Protein 4LM6 (pdb70)

Organism: Hemiselmis virescens (NCBI:txid77927)

Secondary structure (DSSP, 8-state):
----S-EEEEEEEEE-TTS---SSPPSS--TTSTTEEEEEEEEE----HHHHHHHHHHTT--/---SSHHHHHH-SS-EEEE-HHHHHHHHHHSSSHHHHHHHHHHHHTTHHHHHHHHHHHHHHH-GGGGSTT-TT-SHHHHHHHHHHHHHHHHHHHHHHHHT--HHIIIIIITTHHHHHHHHT--HHHHHHHHHHHHHHHHHHHHT--SS------S---HHHHHHHHHHHHHHHHHH-/----S-EEEEEEEEE-TTS---SSPPSS--TTSTTEEEEEEEEE----HHHHHHHHHHTT--/-HHHHHHHH-SS-EEEE-HHHHHHHHHHSTTHHHHHHHHHHHHTTHHHHHHHHHHHHHHH-GGGGSTT-TT-SHHHHHHHHHHHHHHHHHHHHHHHHT--HHIIIIIITTHHHHHHHHT--HHHHHHHHHHHHHHHHHHHHT--SS------S---HHHHHHHHHHHHHHHHHH-

Foldseek 3Di:
DDDPQQKDKDKDKWACVVVDDDPDDDPDDCVPPPGTDIDIDIDHDDDDVVVVVCCVVPVVPD/DFCQCVVVVVVVPPDDGDADDPRLVVLQVPAPPRVLLVQLLCLCVVCVLVLLCVLLVVLCVVPVCLCPPPHQQPDPVSVVVSSVLLSVLSVLLSVCSSNVHNVCVVVVPQVCVLVVCVVVVRDLVSVLSSLVSSLVSSLCSSQQVDDPDHDDDPDDDDVVSNVSSSVSSVVNVVSND/DDDDQQKDKDKDWWAQVVVDDDPDDDPDDCVPNPTTDIDIDIDHDDDDVVVVVCCVVPVVPD/DLVVVCLVVVPPDDRDADDVSLVVLLVVADPSVLLVQLLCLCVVCLLVLLVVLLVVLCVVPVQLCPVVHQQPDVVRVVVSSVLLSVLSVLLSVCSSNVHNCCVVPVPQPCVLVVCVVVVRDLVSVLSSLVSSLVSSLCSSQQVDDPDHDDDPDDDDVVSNVSSSVSSVVNNVSND

B-factor: mean 28.81, std 11.01, range [11.11, 76.95]

InterPro domains:
  IPR011070 Globular protein, non-globular alpha/beta subunit [SSF56568] (49-105)
  IPR037011 Phycoerythrin-like alpha chain superfamily [G3DSA:3.90.510.10] (48-109)

CATH classification: 3.90.510.10

Nearest PDB structures (foldseek):
  4lm6-assembly1_D  TM=1.006E+00  e=1.674E-23  Hemiselmis virescens
  7s96-assembly1_B  TM=1.001E+00  e=1.952E-21  Hemiselmis pacifica
  7t89-assembly1_B  TM=1.002E+00  e=2.596E-21  Hemiselmis pacifica
  7tja-assembly2_H  TM=9.625E-01  e=1.043E-18  Proteomonas sulcata
  1xg0-assembly1_D  TM=9.599E-01  e=2.342E-18  Rhodomonas sp. CS24

Solvent-accessible surface area: 23440 Å² total; per-residue (Å²): 190,36,29,125,51,26,55,1,0,51,5,55,47,75,55,62,164,81,34,39,160,41,155,68,87,117,128,31,65,70,103,49,27,90,28,39,26,5,42,0,2,1,69,126,11,76,85,83,57,64,37,0,73,21,6,38,32,14,37,99,70,236,142,14,99,45,0,29,173,17,11,116,54,15,74,27,144,34,19,69,10,3,0,56,94,3,59,59,4,23,165,116,12,71,59,9,96,78,5,22,49,3,0,40,2,1,25,39,9,7,93,59,0,9,43,63,0,0,20,12,10,0,56,105,74,60,65,12,41,39,101,156,8,19,6,104,55,45,129,74,2,5,23,29,13,64,28,6,46,24,5,0,30,3,0,1,7,0,0,0,4,32,36,12,40,26,0,62,94,42,5,11,70,11,10,92,111,51,18,77,95,127,57,53,47,72,84,8,24,63,101,6,4,39,23,1,77,67,27,1,69,15,18,13,60,51,93,20,165,112,69,58,44,84,64,119,114,73,90,32,62,67,3,9,82,45,2,13,31,19,0,68,91,0,52,83,36,24,108,215,40,29,127,54,24,55,1,0,52,5,54,48,74,56,60,165,86,52,48,145,39,139,66,87,91,129,34,68,36,119,54,42,90,15,30,31,5,41,0,2,1,68,139,10,76,100,86,56,66,37,0,74,23,5,38,28,14,37,101,73,228,144,54,12,56,152,13,13,117,57,14,74,28,141,30,11,68,8,6,2,70,99,4,66,51,29,24,173,182,13,70,57,10,96,80,6,23,50,3,0,39,2,1,27,40,10,7,90,60,0,8,43,67,0,0,20,12,8,0,57,104,71,67,63,11,36,40,101,162,9,28,6,106,50,38,123,109,2,8,27,27,13,58,28,6,44,24,8,0,28,3,0,1,10,0,0,1,28,33,72,7,56,33,1,68,89,43,6,10,78,28,10,88,105,54,19,73,104,128,61,54,52,74,81,6,28,59,100,8,5,39,22,1,76,66,27,2,68,16,19,13,62,52,92,20,144,120,73,56,43,90,57,121,112,68,91,32,61,68,2,7,82,47,2,12,30,16,1,66,92,0,50,82,36,26,104

Radius of gyration: 23.25 Å; Cα contacts (8 Å, |Δi|>4): 758; chains: 4; bounding box: 50×52×62 Å

Structure (mmCIF, N/CA/C/O backbone):
data_4LM6
#
_entry.id   4LM6
#
_cell.length_a   132.081
_cell.length_b   132.081
_cell.length_c   64.362
_cell.angle_alpha   90.00
_cell.angle_beta   90.00
_cell.angle_gamma   120.00
#
_symmetry.space_group_name_H-M   'P 63'
#
loop_
_entity.id
_entity.type
_entity.pdbx_description
1 polymer 'cryptophyte phycocyanin alpha chain'
2 polymer 'cryptophyte phycocyanin beta chain'
3 non-polymer PHYCOCYANOBILIN
4 non-polymer 15,16-DIHYDROBILIVERDIN
5 water water
#
loop_
_atom_site.group_PDB
_atom_site.id
_atom_site.type_symbol
_atom_site.label_atom_id
_atom_site.label_alt_id
_atom_site.label_comp_id
_atom_site.label_asym_id
_atom_site.label_entity_id
_atom_site.label_seq_id
_atom_site.pdbx_PDB_ins_code
_atom_site.Cartn_x
_atom_site.Cartn_y
_atom_site.Cartn_z
_atom_site.occupancy
_atom_site.B_iso_or_equiv
_atom_site.auth_seq_id
_atom_site.auth_comp_id
_atom_site.auth_asym_id
_atom_site.auth_atom_id
_atom_site.pdbx_PDB_model_num
ATOM 1 N N . LYS A 1 1 ? -50.155 -0.584 -26.701 1.00 35.60 1 LYS A N 1
ATOM 2 C CA . LYS A 1 1 ? -51.141 -0.111 -25.706 1.00 34.99 1 LYS A CA 1
ATOM 3 C C . LYS A 1 1 ? -50.403 0.763 -24.721 1.00 30.66 1 LYS A C 1
ATOM 4 O O . LYS A 1 1 ? -49.177 0.805 -24.719 1.00 29.70 1 LYS A O 1
ATOM 10 N N . MET A 1 2 ? -51.178 1.418 -23.869 1.00 27.65 2 MET A N 1
ATOM 11 C CA A MET A 1 2 ? -50.677 2.264 -22.793 0.66 25.83 2 MET A CA 1
ATOM 12 C CA B MET A 1 2 ? -50.599 2.279 -22.863 0.34 25.87 2 MET A CA 1
ATOM 13 C C . MET A 1 2 ? -49.817 1.454 -21.856 1.00 25.31 2 MET A C 1
ATOM 14 O O . MET A 1 2 ? -50.087 0.264 -21.627 1.00 25.18 2 MET A O 1
ATOM 23 N N . ALA A 1 3 ? -48.823 2.102 -21.268 1.00 24.41 3 ALA A N 1
ATOM 24 C CA . ALA A 1 3 ? -48.086 1.498 -20.193 1.00 25.63 3 ALA A CA 1
ATOM 25 C C . ALA A 1 3 ? -49.027 1.355 -18.999 1.00 25.61 3 ALA A C 1
ATOM 26 O O . ALA A 1 3 ? -50.040 2.058 -18.890 1.00 27.07 3 ALA A O 1
ATOM 28 N N . THR A 1 4 ? -48.660 0.470 -18.082 1.00 24.45 4 THR A N 1
ATOM 29 C CA . THR A 1 4 ? -49.387 0.290 -16.838 1.00 23.55 4 THR A CA 1
ATOM 30 C C . THR A 1 4 ? -48.400 0.337 -15.674 1.00 23.57 4 THR A C 1
ATOM 31 O O . THR A 1 4 ? -48.647 -0.257 -14.625 1.00 23.94 4 THR A O 1
ATOM 35 N N . ASP A 1 5 ? -47.277 1.050 -15.857 1.00 23.03 5 ASP A N 1
ATOM 36 C CA . ASP A 1 5 ? -46.258 1.168 -14.815 1.00 22.76 5 ASP A CA 1
ATOM 37 C C . ASP A 1 5 ? -46.397 2.409 -13.925 1.00 20.98 5 ASP A C 1
ATOM 38 O O . ASP A 1 5 ? -45.561 2.626 -13.060 1.00 20.89 5 ASP A O 1
ATOM 43 N N . SER A 1 6 ? -47.455 3.180 -14.140 1.00 22.45 6 SER A N 1
ATOM 44 C CA . SER A 1 6 ? -47.691 4.413 -13.399 1.00 22.53 6 SER A CA 1
ATOM 45 C C . SER A 1 6 ? -46.537 5.402 -13.522 1.00 21.57 6 SER A C 1
ATOM 46 O O . SER A 1 6 ? -46.426 6.309 -12.696 1.00 21.12 6 SER A O 1
ATOM 49 N N . LYS A 1 7 ? -45.710 5.280 -14.561 1.00 20.77 7 LYS A N 1
ATOM 50 C CA . LYS A 1 7 ? -44.629 6.247 -14.780 1.00 19.94 7 LYS A CA 1
ATOM 51 C C . LYS A 1 7 ? -45.021 7.360 -15.749 1.00 20.04 7 LYS A C 1
ATOM 52 O O . LYS A 1 7 ? -45.773 7.142 -16.711 1.00 21.77 7 LYS A O 1
ATOM 58 N N . ALA A 1 8 ? -44.484 8.560 -15.497 1.00 19.45 8 ALA A N 1
ATOM 59 C CA . ALA A 1 8 ? -44.735 9.699 -16.363 1.00 18.31 8 ALA A CA 1
ATOM 60 C C . ALA A 1 8 ? -43.443 10.514 -16.457 1.00 19.70 8 ALA A C 1
ATOM 61 O O . ALA A 1 8 ? -42.590 10.431 -15.556 1.00 19.19 8 ALA A O 1
ATOM 63 N N . PRO A 1 9 ? -43.293 11.295 -17.543 1.00 19.30 9 PRO A N 1
ATOM 64 C CA . PRO A 1 9 ? -42.114 12.150 -17.674 1.00 19.81 9 PRO A CA 1
ATOM 65 C C . PRO A 1 9 ? -42.111 13.198 -16.573 1.00 18.36 9 PRO A C 1
ATOM 66 O O . PRO A 1 9 ? -43.083 13.933 -16.427 1.00 20.41 9 PRO A O 1
ATOM 70 N N . LEU A 1 10 ? -41.055 13.227 -15.784 1.00 18.21 10 LEU A N 1
ATOM 71 C CA . LEU A 1 10 ? -40.852 14.286 -14.814 1.00 18.36 10 LEU A CA 1
ATOM 72 C C . LEU A 1 10 ? -39.929 15.328 -15.427 1.00 17.56 10 LEU A C 1
ATOM 73 O O . LEU A 1 10 ? -38.791 15.019 -15.729 1.00 17.86 10 LEU A O 1
ATOM 78 N N . ILE A 1 11 ? -40.443 16.534 -15.642 1.00 17.71 11 ILE A N 1
ATOM 79 C CA . ILE A 1 11 ? -39.644 17.615 -16.230 1.00 18.04 11 ILE A CA 1
ATOM 80 C C . ILE A 1 11 ? -39.159 18.500 -15.102 1.00 17.73 11 ILE A C 1
ATOM 81 O O . ILE A 1 11 ? -39.954 18.932 -14.258 1.00 17.98 11 ILE A O 1
ATOM 86 N N . GLU A 1 12 ? -37.863 18.763 -15.083 1.00 17.81 12 GLU A N 1
ATOM 87 C CA . GLU A 1 12 ? -37.288 19.714 -14.154 1.00 19.03 12 GLU A CA 1
ATOM 88 C C . GLU A 1 12 ? -36.561 20.791 -14.960 1.00 19.53 12 GLU A C 1
ATOM 89 O O . GLU A 1 12 ? -35.715 20.475 -15.813 1.00 20.37 12 GLU A O 1
ATOM 95 N N . LEU A 1 13 ? -36.877 22.045 -14.663 1.00 18.38 13 LEU A N 1
ATOM 96 C CA . LEU A 1 13 ? -36.254 23.164 -15.362 1.00 19.63 13 LEU A CA 1
ATOM 97 C C . LEU A 1 13 ? -35.324 23.877 -14.406 1.00 20.22 13 LEU A C 1
ATOM 98 O O . LEU A 1 13 ? -35.642 24.051 -13.228 1.00 19.18 13 LEU A O 1
ATOM 103 N N . PHE A 1 14 ? -34.155 24.262 -14.922 1.00 19.65 14 PHE A N 1
ATOM 104 C CA . PHE A 1 14 ? -33.166 24.958 -14.127 1.00 19.80 14 PHE A CA 1
ATOM 105 C C . PHE A 1 14 ? -32.820 26.260 -14.810 1.00 20.62 14 PHE A C 1
ATOM 106 O O . PHE A 1 14 ? -32.419 26.276 -15.973 1.00 21.49 14 PHE A O 1
ATOM 114 N N . ASP A 1 15 ? -33.031 27.342 -14.071 1.00 20.49 15 ASP A N 1
ATOM 115 C CA . ASP A 1 15 ? -32.622 28.683 -14.482 1.00 21.92 15 ASP A CA 1
ATOM 116 C C . ASP A 1 15 ? -31.808 29.265 -13.344 1.00 21.31 15 ASP A C 1
ATOM 117 O O . ASP A 1 15 ? -32.349 29.781 -12.350 1.00 20.93 15 ASP A O 1
ATOM 122 N N . GLU A 1 16 ? -30.500 29.147 -13.511 1.00 21.95 16 GLU A N 1
ATOM 123 C CA . GLU A 1 16 ? -29.524 29.543 -12.505 1.00 23.07 16 GLU A CA 1
ATOM 124 C C . GLU A 1 16 ? -28.690 30.700 -13.016 1.00 25.49 16 GLU A C 1
ATOM 125 O O . GLU A 1 16 ? -27.492 30.814 -12.731 1.00 26.95 16 GLU A O 1
ATOM 131 N N . ARG A 1 17 ? -29.348 31.566 -13.777 1.00 25.17 17 ARG A N 1
ATOM 132 C CA . ARG A 1 17 ? -28.671 32.715 -14.372 1.00 27.20 17 ARG A CA 1
ATOM 133 C C . ARG A 1 17 ? -28.280 33.737 -13.307 1.00 28.02 17 ARG A C 1
ATOM 134 O O . ARG A 1 17 ? -27.476 34.633 -13.570 1.00 29.12 17 ARG A O 1
ATOM 142 N N . ASP A 1 18 ? -28.833 33.618 -12.101 1.00 28.56 18 ASP A N 1
ATOM 143 C CA . ASP A 1 18 ? -28.375 34.478 -11.011 1.00 29.57 18 ASP A CA 1
ATOM 144 C C . ASP A 1 18 ? -27.049 33.989 -10.434 1.00 31.41 18 ASP A C 1
ATOM 145 O O . ASP A 1 18 ? -26.497 34.596 -9.513 1.00 32.80 18 ASP A O 1
ATOM 150 N N . GLY A 1 19 ? -26.537 32.892 -10.971 1.00 32.08 19 GLY A N 1
ATOM 151 C CA . GLY A 1 19 ? -25.222 32.414 -10.571 1.00 32.38 19 GLY A CA 1
ATOM 152 C C . GLY A 1 19 ? -25.190 31.445 -9.402 1.00 31.51 19 GLY A C 1
ATOM 153 O O . GLY A 1 19 ? -24.121 30.948 -9.048 1.00 32.37 19 GLY A O 1
ATOM 154 N N . CYS A 1 20 ? -26.339 31.143 -8.797 1.00 29.41 20 CYS A N 1
ATOM 155 C CA . CYS A 1 20 ? -26.353 30.244 -7.626 1.00 27.63 20 CYS A CA 1
ATOM 156 C C . CYS A 1 20 ? -26.457 28.784 -8.084 1.00 26.94 20 CYS A C 1
ATOM 157 O O . CYS A 1 20 ? -27.489 28.378 -8.617 1.00 28.02 20 CYS A O 1
ATOM 160 N N . LYS A 1 21 ? -25.387 28.011 -7.887 1.00 32.76 21 LYS A N 1
ATOM 161 C CA . LYS A 1 21 ? -25.321 26.648 -8.416 1.00 31.36 21 LYS A CA 1
ATOM 162 C C . LYS A 1 21 ? -25.623 25.587 -7.358 1.00 29.60 21 LYS A C 1
ATOM 163 O O . LYS A 1 21 ? -25.465 25.808 -6.163 1.00 29.50 21 LYS A O 1
ATOM 169 N N . GLY A 1 22 ? -26.078 24.432 -7.818 1.00 28.51 22 GLY A N 1
ATOM 170 C CA . GLY A 1 22 ? -26.337 23.332 -6.927 1.00 27.40 22 GLY A CA 1
ATOM 171 C C . GLY A 1 22 ? -25.035 22.623 -6.638 1.00 27.69 22 GLY A C 1
ATOM 172 O O . GLY A 1 22 ? -24.005 22.941 -7.212 1.00 28.72 22 GLY A O 1
ATOM 173 N N . PRO A 1 23 ? -25.086 21.647 -5.736 1.00 29.62 23 PRO A N 1
ATOM 174 C CA . PRO A 1 23 ? -23.910 20.896 -5.284 1.00 30.77 23 PRO A CA 1
ATOM 175 C C . PRO A 1 23 ? -23.276 20.017 -6.360 1.00 30.64 23 PRO A C 1
ATOM 176 O O . PRO A 1 23 ? -22.089 19.725 -6.234 1.00 32.06 23 PRO A O 1
ATOM 180 N N . ALA A 1 24 ? -24.040 19.595 -7.368 1.00 28.17 24 ALA A N 1
ATOM 181 C CA . ALA A 1 24 ? -23.532 18.706 -8.415 1.00 28.27 24 ALA A CA 1
ATOM 182 C C . ALA A 1 24 ? -22.948 19.461 -9.605 1.00 29.05 24 ALA A C 1
ATOM 183 O O . ALA A 1 24 ? -23.461 20.507 -10.007 1.00 29.14 24 ALA A O 1
ATOM 185 N N . ALA A 1 25 ? -21.878 18.923 -10.178 1.00 30.22 25 ALA A N 1
ATOM 186 C CA . ALA A 1 25 ? -21.284 19.524 -11.361 1.00 31.40 25 ALA A CA 1
ATOM 187 C C . ALA A 1 25 ? -22.259 19.521 -12.528 1.00 30.77 25 ALA A C 1
ATOM 188 O O . ALA A 1 25 ? -23.255 18.781 -12.518 1.00 29.62 25 ALA A O 1
ATOM 190 N N . ASN A 1 26 ? -21.999 20.367 -13.520 1.00 31.89 26 ASN A N 1
ATOM 191 C CA . ASN A 1 26 ? -22.822 20.373 -14.721 1.00 31.72 26 ASN A CA 1
ATOM 192 C C . ASN A 1 26 ? -22.906 18.976 -15.323 1.00 31.43 26 ASN A C 1
ATOM 193 O O . ASN A 1 26 ? -21.919 18.213 -15.333 1.00 32.24 26 ASN A O 1
ATOM 198 N N . LYS A 1 27 ? -24.094 18.637 -15.801 1.00 30.52 27 LYS A N 1
ATOM 199 C CA . LYS A 1 27 ? -24.327 17.340 -16.431 1.00 31.88 27 LYS A CA 1
ATOM 200 C C . LYS A 1 27 ? -24.578 17.500 -17.932 1.00 34.69 27 LYS A C 1
ATOM 201 O O . LYS A 1 27 ? -24.867 16.521 -18.630 1.00 37.29 27 LYS A O 1
ATOM 207 N N . ALA A 1 28 ? -24.469 18.738 -18.416 1.00 33.80 28 ALA A N 1
ATOM 208 C CA . ALA A 1 28 ? -24.493 19.035 -19.849 1.00 34.41 28 ALA A CA 1
ATOM 209 C C . ALA A 1 28 ? -23.586 20.228 -20.148 1.00 35.25 28 ALA A C 1
ATOM 210 O O . ALA A 1 28 ? -23.138 20.918 -19.236 1.00 35.30 28 ALA A O 1
ATOM 212 N N . SER A 1 29 ? -23.321 20.468 -21.429 1.00 37.00 29 SER A N 1
ATOM 213 C CA . SER A 1 29 ? -22.599 21.659 -21.853 1.00 39.33 29 SER A CA 1
ATOM 214 C C . SER A 1 29 ? -23.539 22.846 -21.735 1.00 39.66 29 SER A C 1
ATOM 215 O O . SER A 1 29 ? -24.734 22.711 -21.999 1.00 38.59 29 SER A O 1
ATOM 218 N N . ASP A 1 30 ? -23.004 23.998 -21.330 1.00 45.02 30 ASP A N 1
ATOM 219 C CA . ASP A 1 30 ? -23.807 25.221 -21.172 1.00 49.06 30 ASP A CA 1
ATOM 220 C C . ASP A 1 30 ? -23.533 26.249 -22.290 1.00 51.71 30 ASP A C 1
ATOM 221 O O . ASP A 1 30 ? -24.221 27.284 -22.382 1.00 51.97 30 ASP A O 1
ATOM 226 N N . VAL A 1 31 ? -22.513 25.959 -23.106 1.00 43.95 31 VAL A N 1
ATOM 227 C CA . VAL A 1 31 ? -22.164 26.761 -24.276 1.00 45.29 31 VAL A CA 1
ATOM 228 C C . VAL A 1 31 ? -23.354 27.398 -25.002 1.00 44.85 31 VAL A C 1
ATOM 229 O O . VAL A 1 31 ? -24.101 26.705 -25.703 1.00 44.04 31 VAL A O 1
ATOM 233 N N . GLY A 1 32 ? -23.532 28.707 -24.813 1.00 47.34 32 GLY A N 1
ATOM 234 C CA . GLY A 1 32 ? -24.517 29.483 -25.557 1.00 50.58 32 GLY A CA 1
ATOM 235 C C . GLY A 1 32 ? -25.817 29.755 -24.809 1.00 50.15 32 GLY A C 1
ATOM 236 O O . GLY A 1 32 ? -26.575 30.666 -25.167 1.00 56.21 32 GLY A O 1
ATOM 237 N N . GLU A 1 33 ? -26.060 28.976 -23.764 1.00 40.02 33 GLU A N 1
ATOM 238 C CA . GLU A 1 33 ? -27.304 29.070 -22.987 1.00 34.98 33 GLU A CA 1
ATOM 239 C C . GLU A 1 33 ? -26.928 29.086 -21.516 1.00 33.94 33 GLU A C 1
ATOM 240 O O . GLU A 1 33 ? -27.330 28.205 -20.747 1.00 32.01 33 GLU A O 1
ATOM 246 N N . PRO A 1 34 ? -26.143 30.097 -21.107 1.00 35.50 34 PRO A N 1
ATOM 247 C CA . PRO A 1 34 ? -25.647 30.126 -19.729 1.00 34.98 34 PRO A CA 1
ATOM 248 C C . PRO A 1 34 ? -26.759 30.036 -18.676 1.00 33.00 34 PRO A C 1
ATOM 249 O O . PRO A 1 34 ? -27.769 30.755 -18.735 1.00 32.82 34 PRO A O 1
ATOM 253 N N . GLY A 1 35 ? -26.559 29.123 -17.729 1.00 31.58 35 GLY A N 1
ATOM 254 C CA . GLY A 1 35 ? -27.403 29.012 -16.564 1.00 30.01 35 GLY A CA 1
ATOM 255 C C . GLY A 1 35 ? -28.696 28.249 -16.784 1.00 28.03 35 GLY A C 1
ATOM 256 O O . GLY A 1 35 ? -29.492 28.152 -15.856 1.00 26.73 35 GLY A O 1
ATOM 257 N N . LEU A 1 36 ? -28.904 27.708 -17.986 1.00 28.01 36 LEU A N 1
ATOM 258 C CA . LEU A 1 36 ? -30.170 27.045 -18.316 1.00 26.55 36 LEU A CA 1
ATOM 259 C C . LEU A 1 36 ? -30.027 25.552 -18.576 1.00 25.62 36 LEU A C 1
ATOM 260 O O . LEU A 1 36 ? -29.051 25.098 -19.204 1.00 26.55 36 LEU A O 1
ATOM 265 N N . CYS A 1 37 ? -31.019 24.780 -18.124 1.00 23.98 37 CYS A N 1
ATOM 266 C CA . CYS A 1 37 ? -31.003 23.353 -18.377 1.00 23.27 37 CYS A CA 1
ATOM 267 C C . CYS A 1 37 ? -32.379 22.750 -18.300 1.00 21.99 37 CYS A C 1
ATOM 268 O O . CYS A 1 37 ? -33.157 23.112 -17.406 1.00 21.03 37 CYS A O 1
ATOM 271 N N . VAL A 1 38 ? -32.672 21.844 -19.235 1.00 22.02 38 VAL A N 1
ATOM 272 C CA . VAL A 1 38 ? -33.919 21.068 -19.204 1.00 20.99 38 VAL A CA 1
ATOM 273 C C . VAL A 1 38 ? -33.578 19.620 -18.881 1.00 20.48 38 VAL A C 1
ATOM 274 O O . VAL A 1 38 ? -32.794 19.000 -19.592 1.00 21.37 38 VAL A O 1
ATOM 278 N N . LYS A 1 39 ? -34.195 19.080 -17.826 1.00 19.40 39 LYS A N 1
ATOM 279 C CA . LYS A 1 39 ? -33.978 17.701 -17.437 1.00 19.43 39 LYS A CA 1
ATOM 280 C C . LYS A 1 39 ? -35.288 16.925 -17.501 1.00 19.34 39 LYS A C 1
ATOM 281 O O . LYS A 1 39 ? -36.322 17.396 -17.004 1.00 19.51 39 LYS A O 1
ATOM 287 N N . VAL A 1 40 ? -35.233 15.746 -18.128 1.00 19.01 40 VAL A N 1
ATOM 288 C CA . VAL A 1 40 ? -36.390 14.843 -18.217 1.00 18.47 40 VAL A CA 1
ATOM 289 C C . VAL A 1 40 ? -36.014 13.414 -17.819 1.00 18.65 40 VAL A C 1
ATOM 290 O O . VAL A 1 40 ? -35.007 12.869 -18.292 1.00 19.52 40 VAL A O 1
ATOM 294 N N . SER A 1 41 ? -36.832 12.794 -16.972 1.00 19.60 41 SER A N 1
ATOM 295 C CA . SER A 1 41 ? -36.652 11.386 -16.637 1.00 19.55 41 SER A CA 1
ATOM 296 C C . SER A 1 41 ? -38.028 10.766 -16.483 1.00 19.52 41 SER A C 1
ATOM 297 O O . SER A 1 41 ? -39.005 11.475 -16.234 1.00 17.72 41 SER A O 1
ATOM 300 N N . MET A 1 42 ? -38.103 9.453 -16.644 1.00 19.20 42 MET A N 1
ATOM 301 C CA . MET A 1 42 ? -39.376 8.766 -16.362 1.00 19.65 42 MET A CA 1
ATOM 302 C C . MET A 1 42 ? -39.364 8.304 -14.920 1.00 18.85 42 MET A C 1
ATOM 303 O O . MET A 1 42 ? -38.446 7.571 -14.526 1.00 20.44 42 MET A O 1
ATOM 308 N N . GLN A 1 43 ? -40.376 8.711 -14.149 1.00 18.65 43 GLN A N 1
ATOM 309 C CA . GLN A 1 43 ? -40.509 8.317 -12.747 1.00 19.24 43 GLN A CA 1
ATOM 310 C C . GLN A 1 43 ? -41.916 7.848 -12.420 1.00 18.74 43 GLN A C 1
ATOM 311 O O . GLN A 1 43 ? -42.896 8.379 -12.960 1.00 18.68 43 GLN A O 1
ATOM 317 N N . LYS A 1 44 ? -42.016 6.892 -11.504 1.00 19.58 44 LYS A N 1
ATOM 318 C CA . LYS A 1 44 ? -43.327 6.442 -10.992 1.00 21.33 44 LYS A CA 1
ATOM 319 C C . LYS A 1 44 ? -44.007 7.587 -10.246 1.00 19.20 44 LYS A C 1
ATOM 320 O O . LYS A 1 44 ? -43.358 8.271 -9.460 1.00 18.33 44 LYS A O 1
ATOM 326 N N . VAL A 1 45 ? -45.294 7.803 -10.510 1.00 18.85 45 VAL A N 1
ATOM 327 C CA . VAL A 1 45 ? -46.077 8.789 -9.757 1.00 17.74 45 VAL A CA 1
ATOM 328 C C . VAL A 1 45 ? -46.615 8.052 -8.528 1.00 19.38 45 VAL A C 1
ATOM 329 O O . VAL A 1 45 ? -47.467 7.184 -8.640 1.00 22.11 45 VAL A O 1
ATOM 333 N N . ALA A 1 46 ? -46.055 8.359 -7.364 1.00 20.29 46 ALA A N 1
ATOM 334 C CA . ALA A 1 46 ? -46.349 7.597 -6.160 1.00 21.73 46 ALA A CA 1
ATOM 335 C C . ALA A 1 46 ? -47.712 7.971 -5.633 1.00 22.47 46 ALA A C 1
ATOM 336 O O . ALA A 1 46 ? -48.149 9.105 -5.785 1.00 23.86 46 ALA A O 1
ATOM 338 N N . MET A 1 47 ? -48.379 7.017 -5.006 1.00 21.96 47 MET A N 1
ATOM 339 C CA . MET A 1 47 ? -49.594 7.287 -4.269 1.00 21.10 47 MET A CA 1
ATOM 340 C C . MET A 1 47 ? -49.246 8.138 -3.071 1.00 20.07 47 MET A C 1
ATOM 341 O O . MET A 1 47 ? -48.227 7.907 -2.401 1.00 20.09 47 MET A O 1
ATOM 346 N N . ASN A 1 48 ? -50.083 9.144 -2.812 1.00 18.48 48 ASN A N 1
ATOM 347 C CA . ASN A 1 48 ? -49.839 10.077 -1.733 1.00 18.16 48 ASN A CA 1
ATOM 348 C C . ASN A 1 48 ? -51.023 10.098 -0.781 1.00 17.48 48 ASN A C 1
ATOM 349 O O . ASN A 1 48 ? -52.040 10.794 -1.019 1.00 17.75 48 ASN A O 1
ATOM 354 N N . ALA A 1 49 ? -50.899 9.332 0.294 1.00 19.91 49 ALA A N 1
ATOM 355 C CA . ALA A 1 49 ? -52.008 9.157 1.232 1.00 19.57 49 ALA A CA 1
ATOM 356 C C . ALA A 1 49 ? -52.393 10.462 1.903 1.00 19.54 49 ALA A C 1
ATOM 357 O O . ALA A 1 49 ? -53.573 10.693 2.181 1.00 18.01 49 ALA A O 1
ATOM 359 N N . ALA A 1 50 ? -51.396 11.260 2.248 1.00 19.28 50 ALA A N 1
ATOM 360 C CA . ALA A 1 50 ? -51.695 12.521 2.932 1.00 19.15 50 ALA A CA 1
ATOM 361 C C . ALA A 1 50 ? -52.563 13.428 2.051 1.00 18.03 50 ALA A C 1
ATOM 362 O O . ALA A 1 50 ? -53.507 14.089 2.530 1.00 17.35 50 ALA A O 1
ATOM 364 N N . ALA A 1 51 ? -52.240 13.485 0.764 1.00 18.25 51 ALA A N 1
ATOM 365 C CA . ALA A 1 51 ? -52.982 14.351 -0.135 1.00 17.77 51 ALA A CA 1
ATOM 366 C C . ALA A 1 51 ? -54.396 13.791 -0.316 1.00 16.59 51 ALA A C 1
ATOM 367 O O . ALA A 1 51 ? -55.381 14.536 -0.330 1.00 15.98 51 ALA A O 1
ATOM 369 N N . ALA A 1 52 ? -54.510 12.466 -0.394 1.00 16.40 52 ALA A N 1
ATOM 370 C CA . ALA A 1 52 ? -55.834 11.843 -0.481 1.00 16.53 52 ALA A CA 1
ATOM 371 C C . ALA A 1 52 ? -56.688 12.151 0.747 1.00 15.66 52 ALA A C 1
ATOM 372 O O . ALA A 1 52 ? -57.883 12.452 0.629 1.00 15.75 52 ALA A O 1
ATOM 374 N N . LYS A 1 53 ? -56.086 12.086 1.924 1.00 15.92 53 LYS A N 1
ATOM 375 C CA . LYS A 1 53 ? -56.829 12.343 3.157 1.00 16.10 53 LYS A CA 1
ATOM 376 C C . LYS A 1 53 ? -57.256 13.819 3.191 1.00 16.99 53 LYS A C 1
ATOM 377 O O . LYS A 1 53 ? -58.354 14.149 3.648 1.00 17.66 53 LYS A O 1
ATOM 383 N N . SER A 1 54 ? -56.376 14.689 2.707 1.00 15.69 54 SER A N 1
ATOM 384 C CA . SER A 1 54 ? -56.679 16.108 2.694 1.00 15.78 54 SER A CA 1
ATOM 385 C C . SER A 1 54 ? -57.834 16.404 1.748 1.00 15.49 54 SER A C 1
ATOM 386 O O . SER A 1 54 ? -58.685 17.232 2.069 1.00 15.37 54 SER A O 1
ATOM 389 N N . VAL A 1 55 ? -57.872 15.780 0.574 1.00 16.61 55 VAL A N 1
ATOM 390 C CA . VAL A 1 55 ? -58.996 16.073 -0.332 1.00 16.93 55 VAL A CA 1
ATOM 391 C C . VAL A 1 55 ? -60.310 15.639 0.324 1.00 16.60 55 VAL A C 1
ATOM 392 O O . VAL A 1 55 ? -61.319 16.339 0.241 1.00 17.29 55 VAL A O 1
ATOM 396 N N . ALA A 1 56 ? -60.332 14.474 0.983 1.00 17.45 56 ALA A N 1
ATOM 397 C CA . ALA A 1 56 ? -61.546 14.006 1.633 1.00 18.63 56 ALA A CA 1
ATOM 398 C C . ALA A 1 56 ? -62.028 14.979 2.698 1.00 18.88 56 ALA A C 1
ATOM 399 O O . ALA A 1 56 ? -63.242 15.164 2.892 1.00 18.37 56 ALA A O 1
ATOM 401 N N . THR A 1 57 ? -61.077 15.619 3.371 1.00 18.57 57 THR A N 1
ATOM 402 C CA . THR A 1 57 ? -61.381 16.514 4.478 1.00 18.86 57 THR A CA 1
ATOM 403 C C . THR A 1 57 ? -61.735 17.913 4.005 1.00 17.48 57 THR A C 1
ATOM 404 O O . THR A 1 57 ? -62.556 18.612 4.649 1.00 18.06 57 THR A O 1
ATOM 408 N N . ASN A 1 58 ? -61.101 18.330 2.896 1.00 15.97 58 ASN A N 1
ATOM 409 C CA . ASN A 1 58 ? -61.048 19.744 2.528 1.00 16.45 58 ASN A CA 1
ATOM 410 C C . ASN A 1 58 ? -61.645 20.134 1.181 1.00 16.65 58 ASN A C 1
ATOM 411 O O . ASN A 1 58 ? -61.562 21.284 0.798 1.00 17.38 58 ASN A O 1
ATOM 416 N N . TYR A 1 59 ? -62.283 19.193 0.496 1.00 16.52 59 TYR A N 1
ATOM 417 C CA . TYR A 1 59 ? -62.740 19.474 -0.851 1.00 17.16 59 TYR A CA 1
ATOM 418 C C . TYR A 1 59 ? -63.685 20.657 -0.912 1.00 18.22 59 TYR A C 1
ATOM 419 O O . TYR A 1 59 ? -63.713 21.339 -1.929 1.00 19.19 59 TYR A O 1
ATOM 428 N N . MET A 1 60 ? -64.411 20.924 0.178 1.00 18.45 60 MET A N 1
ATOM 429 C CA . MET A 1 60 ? -65.491 21.905 0.152 1.00 19.77 60 MET A CA 1
ATOM 430 C C . MET A 1 60 ? -64.975 23.326 0.348 1.00 20.30 60 MET A C 1
ATOM 431 O O . MET A 1 60 ? -65.753 24.289 0.286 1.00 21.63 60 MET A O 1
ATOM 436 N N . ARG A 1 61 ? -63.673 23.459 0.583 1.00 19.93 61 ARG A N 1
ATOM 437 C CA . ARG A 1 61 ? -63.036 24.775 0.646 1.00 27.36 61 ARG A CA 1
ATOM 438 C C . ARG A 1 61 ? -62.144 25.015 -0.574 1.00 33.60 61 ARG A C 1
ATOM 439 O O . ARG A 1 61 ? -61.309 24.168 -0.914 1.00 32.66 61 ARG A O 1
ATOM 447 N N . LYS A 1 62 ? -62.361 26.131 -1.257 1.00 46.10 62 LYS A N 1
ATOM 448 C CA . LYS A 1 62 ? -61.589 26.481 -2.460 1.00 55.77 62 LYS A CA 1
ATOM 449 C C . LYS A 1 62 ? -60.173 26.956 -2.113 1.00 62.52 62 LYS A C 1
ATOM 450 O O . LYS A 1 62 ? -59.934 27.538 -1.050 1.00 63.49 62 LYS A O 1
ATOM 457 N N . MET B 2 1 ? -40.407 15.408 -35.575 1.00 51.50 1 MET B N 1
ATOM 458 C CA . MET B 2 1 ? -40.675 15.488 -34.121 1.00 49.93 1 MET B CA 1
ATOM 459 C C . MET B 2 1 ? -39.377 15.548 -33.303 1.00 45.84 1 MET B C 1
ATOM 460 O O . MET B 2 1 ? -38.338 15.023 -33.702 1.00 47.33 1 MET B O 1
ATOM 465 N N . LEU B 2 2 ? -39.455 16.202 -32.151 1.00 42.88 2 LEU B N 1
ATOM 466 C CA . LEU B 2 2 ? -38.329 16.289 -31.237 1.00 41.30 2 LEU B CA 1
ATOM 467 C C . LEU B 2 2 ? -37.970 14.915 -30.685 1.00 41.00 2 LEU B C 1
ATOM 468 O O . LEU B 2 2 ? -38.828 14.248 -30.095 1.00 39.76 2 LEU B O 1
ATOM 473 N N . ASP B 2 3 ? -36.709 14.513 -30.846 1.00 44.40 3 ASP B N 1
ATOM 474 C CA . ASP B 2 3 ? -36.270 13.174 -30.456 1.00 48.38 3 ASP B CA 1
ATOM 475 C C . ASP B 2 3 ? -35.247 13.228 -29.314 1.00 49.20 3 ASP B C 1
ATOM 476 O O . ASP B 2 3 ? -34.522 12.267 -29.066 1.00 52.04 3 ASP B O 1
ATOM 481 N N . ALA B 2 4 ? -35.193 14.350 -28.614 1.00 46.53 4 ALA B N 1
ATOM 482 C CA . ALA B 2 4 ? -34.215 14.523 -27.534 1.00 45.84 4 ALA B CA 1
ATOM 483 C C . ALA B 2 4 ? -34.428 13.542 -26.361 1.00 42.49 4 ALA B C 1
ATOM 484 O O . ALA B 2 4 ? -33.479 13.008 -25.771 1.00 42.44 4 ALA B O 1
ATOM 486 N N . PHE B 2 5 ? -35.689 13.300 -26.041 1.00 38.78 5 PHE B N 1
ATOM 487 C CA . PHE B 2 5 ? -36.029 12.612 -24.807 1.00 33.38 5 PHE B CA 1
ATOM 488 C C . PHE B 2 5 ? -36.541 11.204 -25.086 1.00 32.92 5 PHE B C 1
ATOM 489 O O . PHE B 2 5 ? -36.858 10.462 -24.165 1.00 31.49 5 PHE B O 1
ATOM 497 N N . SER B 2 6 ? -36.613 10.822 -26.360 1.00 35.31 6 SER B N 1
ATOM 498 C CA . SER B 2 6 ? -37.186 9.532 -26.710 1.00 36.34 6 SER B CA 1
ATOM 499 C C . SER B 2 6 ? -36.466 8.377 -26.026 1.00 36.18 6 SER B C 1
ATOM 500 O O . SER B 2 6 ? -37.087 7.392 -25.656 1.00 35.71 6 SER B O 1
ATOM 503 N N . LYS B 2 7 ? -35.154 8.497 -25.853 1.00 36.77 7 LYS B N 1
ATOM 504 C CA . LYS B 2 7 ? -34.392 7.397 -25.282 1.00 37.08 7 LYS B CA 1
ATOM 505 C C . LYS B 2 7 ? -34.735 7.205 -23.817 1.00 34.14 7 LYS B C 1
ATOM 506 O O . LYS B 2 7 ? -34.911 6.073 -23.374 1.00 33.88 7 LYS B O 1
ATOM 512 N N . VAL B 2 8 ? -34.861 8.299 -23.067 1.00 32.12 8 VAL B N 1
ATOM 513 C CA . VAL B 2 8 ? -35.160 8.164 -21.643 1.00 29.65 8 VAL B CA 1
ATOM 514 C C . VAL B 2 8 ? -36.624 7.800 -21.432 1.00 28.38 8 VAL B C 1
ATOM 515 O O . VAL B 2 8 ? -36.958 7.147 -20.460 1.00 26.98 8 VAL B O 1
ATOM 519 N N . ILE B 2 9 ? -37.488 8.190 -22.360 1.00 29.16 9 ILE B N 1
ATOM 520 C CA . ILE B 2 9 ? -38.880 7.775 -22.275 1.00 28.60 9 ILE B CA 1
ATOM 521 C C . ILE B 2 9 ? -39.007 6.282 -22.554 1.00 29.77 9 ILE B C 1
ATOM 522 O O . ILE B 2 9 ? -39.700 5.563 -21.839 1.00 28.75 9 ILE B O 1
ATOM 527 N N . THR B 2 10 ? -38.312 5.810 -23.578 1.00 32.15 10 THR B N 1
ATOM 528 C CA . THR B 2 10 ? -38.375 4.396 -23.935 1.00 34.37 10 THR B CA 1
ATOM 529 C C . THR B 2 10 ? -37.783 3.524 -22.846 1.00 32.95 10 THR B C 1
ATOM 530 O O . THR B 2 10 ? -38.310 2.463 -22.555 1.00 33.11 10 THR B O 1
ATOM 534 N N . SER B 2 11 ? -36.686 3.968 -22.236 1.00 31.82 11 SER B N 1
ATOM 535 C CA . SER B 2 11 ? -36.023 3.142 -21.237 1.00 31.68 11 SER B CA 1
ATOM 536 C C . SER B 2 11 ? -36.838 3.142 -19.952 1.00 30.05 11 SER B C 1
ATOM 537 O O . SER B 2 11 ? -36.826 2.162 -19.213 1.00 31.36 11 SER B O 1
ATOM 540 N N . ALA B 2 12 ? -37.542 4.241 -19.693 1.00 29.29 12 ALA B N 1
ATOM 541 C CA . ALA B 2 12 ? -38.505 4.297 -18.594 1.00 27.69 12 ALA B CA 1
ATOM 542 C C . ALA B 2 12 ? -37.922 3.748 -17.286 1.00 28.03 12 ALA B C 1
ATOM 543 O O . ALA B 2 12 ? -38.589 3.010 -16.561 1.00 28.36 12 ALA B O 1
ATOM 545 N N . ASP B 2 13 ? -36.670 4.087 -17.003 1.00 28.78 13 ASP B N 1
ATOM 546 C CA . ASP B 2 13 ? -35.953 3.466 -15.902 1.00 29.14 13 ASP B CA 1
ATOM 547 C C . ASP B 2 13 ? -35.378 4.490 -14.927 1.00 27.49 13 ASP B C 1
ATOM 548 O O . ASP B 2 13 ? -34.573 4.140 -14.066 1.00 29.12 13 ASP B O 1
ATOM 553 N N . GLY B 2 14 ? -35.784 5.749 -15.065 1.00 24.91 14 GLY B N 1
ATOM 554 C CA . GLY B 2 14 ? -35.342 6.798 -14.170 1.00 23.21 14 GLY B CA 1
ATOM 555 C C . GLY B 2 14 ? -34.111 7.535 -14.677 1.00 24.36 14 GLY B C 1
ATOM 556 O O . GLY B 2 14 ? -33.734 8.548 -14.130 1.00 24.86 14 GLY B O 1
ATOM 557 N N . LYS B 2 15 ? -33.466 7.024 -15.719 1.00 26.66 15 LYS B N 1
ATOM 558 C CA . LYS B 2 15 ? -32.335 7.748 -16.303 1.00 29.66 15 LYS B CA 1
ATOM 559 C C . LYS B 2 15 ? -32.789 9.090 -16.863 1.00 26.04 15 LYS B C 1
ATOM 560 O O . LYS B 2 15 ? -33.898 9.206 -17.406 1.00 25.35 15 LYS B O 1
ATOM 566 N N . ALA B 2 16 ? -31.950 10.110 -16.699 1.00 24.92 16 ALA B N 1
ATOM 567 C CA . ALA B 2 16 ? -32.316 11.458 -17.113 1.00 23.89 16 ALA B CA 1
ATOM 568 C C . ALA B 2 16 ? -31.546 11.941 -18.342 1.00 25.22 16 ALA B C 1
ATOM 569 O O . ALA B 2 16 ? -30.387 11.563 -18.568 1.00 26.83 16 ALA B O 1
ATOM 571 N N . ALA B 2 17 ? -32.216 12.761 -19.141 1.00 24.89 17 ALA B N 1
ATOM 572 C CA . ALA B 2 17 ? -31.591 13.490 -20.238 1.00 26.10 17 ALA B CA 1
ATOM 573 C C . ALA B 2 17 ? -31.454 14.931 -19.771 1.00 25.08 17 ALA B C 1
ATOM 574 O O . ALA B 2 17 ? -32.427 15.540 -19.281 1.00 23.79 17 ALA B O 1
ATOM 576 N N . TYR B 2 18 ? -30.244 15.465 -19.896 1.00 25.99 18 TYR B N 1
ATOM 577 C CA . TYR B 2 18 ? -29.963 16.851 -19.542 1.00 25.53 18 TYR B CA 1
ATOM 578 C C . TYR B 2 18 ? -29.669 17.623 -20.824 1.00 26.73 18 TYR B C 1
ATOM 579 O O . TYR B 2 18 ? -28.756 17.288 -21.569 1.00 28.45 18 TYR B O 1
ATOM 588 N N . VAL B 2 19 ? -30.483 18.634 -21.080 1.00 26.22 19 VAL B N 1
ATOM 589 C CA . VAL B 2 19 ? -30.389 19.388 -22.307 1.00 27.58 19 VAL B CA 1
ATOM 590 C C . VAL B 2 19 ? -29.984 20.809 -21.963 1.00 27.46 19 VAL B C 1
ATOM 591 O O . VAL B 2 19 ? -30.712 21.535 -21.291 1.00 26.52 19 VAL B O 1
ATOM 595 N N . GLY B 2 20 ? -28.805 21.194 -22.437 1.00 28.82 20 GLY B N 1
ATOM 596 C CA . GLY B 2 20 ? -28.261 22.506 -22.150 1.00 29.05 20 GLY B CA 1
ATOM 597 C C . GLY B 2 20 ? -27.371 22.940 -23.289 1.00 31.09 20 GLY B C 1
ATOM 598 O O . GLY B 2 20 ? -27.155 22.172 -24.226 1.00 32.41 20 GLY B O 1
ATOM 599 N N . GLY B 2 21 ? -26.881 24.171 -23.212 1.00 39.82 21 GLY B N 1
ATOM 600 C CA . GLY B 2 21 ? -25.933 24.681 -24.190 1.00 40.55 21 GLY B CA 1
ATOM 601 C C . GLY B 2 21 ? -26.413 24.479 -25.611 1.00 41.01 21 GLY B C 1
ATOM 602 O O . GLY B 2 21 ? -27.550 24.824 -25.951 1.00 40.92 21 GLY B O 1
ATOM 603 N N . ALA B 2 22 ? -25.548 23.902 -26.445 1.00 41.58 22 ALA B N 1
ATOM 604 C CA . ALA B 2 22 ? -25.866 23.698 -27.848 1.00 42.19 22 ALA B CA 1
ATOM 605 C C . ALA B 2 22 ? -27.091 22.810 -28.061 1.00 41.94 22 ALA B C 1
ATOM 606 O O . ALA B 2 22 ? -27.864 23.059 -28.982 1.00 42.36 22 ALA B O 1
ATOM 608 N N . ASP B 2 23 ? -27.270 21.784 -27.227 1.00 41.41 23 ASP B N 1
ATOM 609 C CA . ASP B 2 23 ? -28.431 20.907 -27.346 1.00 41.26 23 ASP B CA 1
ATOM 610 C C . ASP B 2 23 ? -29.738 21.629 -26.983 1.00 40.78 23 ASP B C 1
ATOM 611 O O . ASP B 2 23 ? -30.800 21.328 -27.534 1.00 40.91 23 ASP B O 1
ATOM 616 N N . LEU B 2 24 ? -29.652 22.574 -26.057 1.00 40.32 24 LEU B N 1
ATOM 617 C CA . LEU B 2 24 ? -30.822 23.355 -25.675 1.00 39.93 24 LEU B CA 1
ATOM 618 C C . LEU B 2 24 ? -31.096 24.413 -26.744 1.00 40.58 24 LEU B C 1
ATOM 619 O O . LEU B 2 24 ? -32.252 24.674 -27.073 1.00 40.54 24 LEU B O 1
ATOM 624 N N . GLN B 2 25 ? -30.027 25.011 -27.287 1.00 42.85 25 GLN B N 1
ATOM 625 C CA A GLN B 2 25 ? -30.149 25.966 -28.383 0.54 44.42 25 GLN B CA 1
ATOM 626 C CA B GLN B 2 25 ? -30.161 25.975 -28.374 0.46 44.42 25 GLN B CA 1
ATOM 627 C C . GLN B 2 25 ? -30.971 25.337 -29.483 1.00 44.87 25 GLN B C 1
ATOM 628 O O . GLN B 2 25 ? -31.896 25.958 -30.024 1.00 45.09 25 GLN B O 1
ATOM 639 N N . ALA B 2 26 ? -30.615 24.094 -29.794 1.00 44.03 26 ALA B N 1
ATOM 640 C CA . ALA B 2 26 ? -31.210 23.346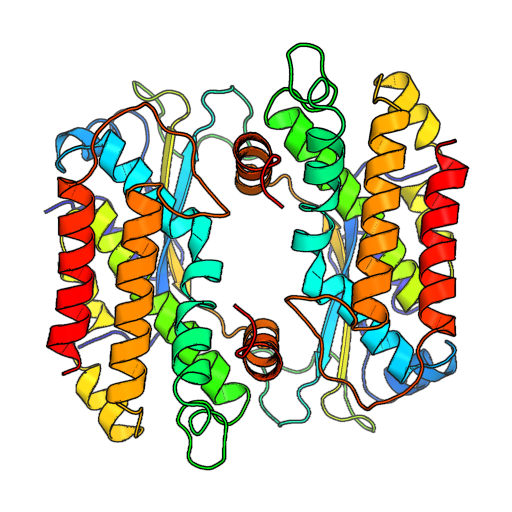 -30.880 1.00 44.07 26 ALA B CA 1
ATOM 641 C C . ALA B 2 26 ? -32.665 23.097 -30.593 1.00 43.55 26 ALA B C 1
ATOM 642 O O . ALA B 2 26 ? -33.536 23.373 -31.421 1.00 44.13 26 ALA B O 1
ATOM 644 N N . LEU B 2 27 ? -32.934 22.570 -29.405 1.00 41.82 27 LEU B N 1
ATOM 645 C CA . LEU B 2 27 ? -34.297 22.291 -29.018 1.00 41.42 27 LEU B CA 1
ATOM 646 C C . LEU B 2 27 ? -35.158 23.547 -29.194 1.00 41.50 27 LEU B C 1
ATOM 647 O O . LEU B 2 27 ? -36.219 23.485 -29.794 1.00 41.86 27 LEU B O 1
ATOM 652 N N . LYS B 2 28 ? -34.681 24.692 -28.708 1.00 42.89 28 LYS B N 1
ATOM 653 C CA . LYS B 2 28 ? -35.493 25.907 -28.669 1.00 44.54 28 LYS B CA 1
ATOM 654 C C . LYS B 2 28 ? -35.704 26.558 -30.033 1.00 49.55 28 LYS B C 1
ATOM 655 O O . LYS B 2 28 ? -36.574 27.426 -30.184 1.00 47.44 28 LYS B O 1
ATOM 661 N N . LYS B 2 29 ? -34.915 26.139 -31.019 1.00 59.30 29 LYS B N 1
ATOM 662 C CA . LYS B 2 29 ? -35.101 26.580 -32.399 1.00 66.62 29 LYS B CA 1
ATOM 663 C C . LYS B 2 29 ? -35.985 25.582 -33.145 1.00 66.54 29 LYS B C 1
ATOM 664 O O . LYS B 2 29 ? -36.748 25.962 -34.037 1.00 67.22 29 LYS B O 1
ATOM 670 N N . PHE B 2 30 ? -35.881 24.310 -32.765 1.00 64.87 30 PHE B N 1
ATOM 671 C CA . PHE B 2 30 ? -36.752 23.262 -33.295 1.00 62.86 30 PHE B CA 1
ATOM 672 C C . PHE B 2 30 ? -38.245 23.584 -33.047 1.00 59.44 30 PHE B C 1
ATOM 673 O O . PHE B 2 30 ? -38.965 23.971 -33.975 1.00 65.81 30 PHE B O 1
ATOM 681 N N . VAL B 2 31 ? -38.707 23.412 -31.807 1.00 47.35 31 VAL B N 1
ATOM 682 C CA . VAL B 2 31 ? -40.103 23.686 -31.457 1.00 43.21 31 VAL B CA 1
ATOM 683 C C . VAL B 2 31 ? -40.388 25.169 -31.622 1.00 43.36 31 VAL B C 1
ATOM 684 O O . VAL B 2 31 ? -39.469 25.975 -31.720 1.00 43.56 31 VAL B O 1
ATOM 688 N N . SER B 2 32 ? -41.662 25.533 -31.664 1.00 43.47 32 SER B N 1
ATOM 689 C CA . SER B 2 32 ? -42.028 26.922 -31.895 1.00 43.83 32 SER B CA 1
ATOM 690 C C . SER B 2 32 ? -42.051 27.668 -30.569 1.00 42.75 32 SER B C 1
ATOM 691 O O . SER B 2 32 ? -42.243 27.046 -29.529 1.00 41.78 32 SER B O 1
ATOM 694 N N . ASP B 2 33 ? -41.838 28.985 -30.623 1.00 43.02 33 ASP B N 1
ATOM 695 C CA . ASP B 2 33 ? -41.819 29.853 -29.440 1.00 42.17 33 ASP B CA 1
ATOM 696 C C . ASP B 2 33 ? -40.948 29.253 -28.331 1.00 41.24 33 ASP B C 1
ATOM 697 O O . ASP B 2 33 ? -41.402 29.077 -27.209 1.00 40.25 33 ASP B O 1
ATOM 702 N N . GLY B 2 34 ? -39.698 28.939 -28.658 1.00 31.04 34 GLY B N 1
ATOM 703 C CA . GLY B 2 34 ? -38.867 28.143 -27.768 1.00 32.11 34 GLY B CA 1
ATOM 704 C C . GLY B 2 34 ? -38.804 28.574 -26.310 1.00 30.75 34 GLY B C 1
ATOM 705 O O . GLY B 2 34 ? -39.140 27.801 -25.412 1.00 28.60 34 GLY B O 1
ATOM 706 N N . ASN B 2 35 ? -38.350 29.796 -26.061 1.00 30.72 35 ASN B N 1
ATOM 707 C CA . ASN B 2 35 ? -38.223 30.276 -24.689 1.00 28.33 35 ASN B CA 1
ATOM 708 C C . ASN B 2 35 ? -39.575 30.444 -23.998 1.00 26.37 35 ASN B C 1
ATOM 709 O O . ASN B 2 35 ? -39.717 30.110 -22.835 1.00 25.55 35 ASN B O 1
ATOM 714 N N . LYS B 2 36 ? -40.572 30.958 -24.712 1.00 27.41 36 LYS B N 1
ATOM 715 C CA . LYS B 2 36 ? -41.907 31.071 -24.132 1.00 27.33 36 LYS B CA 1
ATOM 716 C C . LYS B 2 36 ? -42.441 29.688 -23.777 1.00 25.04 36 LYS B C 1
ATOM 717 O O . LYS B 2 36 ? -43.106 29.513 -22.744 1.00 23.78 36 LYS B O 1
ATOM 723 N N . ARG B 2 37 ? -42.123 28.700 -24.617 1.00 24.71 37 ARG B N 1
ATOM 724 C CA . ARG B 2 37 ? -42.585 27.329 -24.416 1.00 23.24 37 ARG B CA 1
ATOM 725 C C . ARG B 2 37 ? -42.023 26.754 -23.103 1.00 21.96 37 ARG B C 1
ATOM 726 O O . ARG B 2 37 ? -42.734 26.084 -22.348 1.00 20.68 37 ARG B O 1
ATOM 734 N N . MET B 2 38 ? -40.755 27.032 -22.829 1.00 23.30 38 MET B N 1
ATOM 735 C CA . MET B 2 38 ? -40.151 26.596 -21.571 1.00 22.83 38 MET B CA 1
ATOM 736 C C . MET B 2 38 ? -40.881 27.221 -20.382 1.00 20.67 38 MET B C 1
ATOM 737 O O . MET B 2 38 ? -41.107 26.553 -19.366 1.00 19.30 38 MET B O 1
ATOM 742 N N . ASP B 2 39 ? -41.254 28.493 -20.504 1.00 19.36 39 ASP B N 1
ATOM 743 C CA . ASP B 2 39 ? -41.982 29.153 -19.421 1.00 18.85 39 ASP B CA 1
ATOM 744 C C . ASP B 2 39 ? -43.377 28.560 -19.283 1.00 17.47 39 ASP B C 1
ATOM 745 O O . ASP B 2 39 ? -43.893 28.396 -18.173 1.00 16.51 39 ASP B O 1
ATOM 750 N N . ALA B 2 40 ? -43.996 28.236 -20.412 1.00 18.32 40 ALA B N 1
ATOM 751 C CA . ALA B 2 40 ? -45.345 27.674 -20.374 1.00 17.85 40 ALA B CA 1
ATOM 752 C C . ALA B 2 40 ? -45.308 26.313 -19.695 1.00 17.98 40 ALA B C 1
ATOM 753 O O . ALA B 2 40 ? -46.178 25.972 -18.879 1.00 16.83 40 ALA B O 1
ATOM 755 N N . VAL B 2 41 ? -44.283 25.539 -20.010 1.00 19.36 41 VAL B N 1
ATOM 756 C CA . VAL B 2 41 ? -44.060 24.277 -19.322 1.00 18.75 41 VAL B CA 1
ATOM 757 C C . VAL B 2 41 ? -43.855 24.488 -17.818 1.00 17.40 41 VAL B C 1
ATOM 758 O O . VAL B 2 41 ? -44.424 23.768 -17.013 1.00 16.65 41 VAL B O 1
ATOM 762 N N . ASN B 2 42 ? -43.066 25.495 -17.444 1.00 17.06 42 ASN B N 1
ATOM 763 C CA . ASN B 2 42 ? -42.841 25.785 -16.027 1.00 16.44 42 ASN B CA 1
ATOM 764 C C . ASN B 2 42 ? -44.120 26.206 -15.310 1.00 14.32 42 ASN B C 1
ATOM 765 O O . ASN B 2 42 ? -44.315 25.930 -14.136 1.00 14.08 42 ASN B O 1
ATOM 770 N N . ALA B 2 43 ? -45.022 26.841 -16.044 1.00 15.23 43 ALA B N 1
ATOM 771 C CA . ALA B 2 43 ? -46.284 27.265 -15.464 1.00 14.55 43 ALA B CA 1
ATOM 772 C C . ALA B 2 43 ? -47.088 26.048 -15.008 1.00 14.00 43 ALA B C 1
ATOM 773 O O . ALA B 2 43 ? -47.902 26.147 -14.084 1.00 13.31 43 ALA B O 1
ATOM 775 N N . ILE B 2 44 ? -46.892 24.925 -15.694 1.00 14.72 44 ILE B N 1
ATOM 776 C CA . ILE B 2 44 ? -47.481 23.664 -15.289 1.00 14.36 44 ILE B CA 1
ATOM 777 C C . ILE B 2 44 ? -46.668 22.951 -14.209 1.00 13.93 44 ILE B C 1
ATOM 778 O O . ILE B 2 44 ? -47.189 22.662 -13.123 1.00 14.15 44 ILE B O 1
ATOM 783 N N . VAL B 2 45 ? -45.405 22.635 -14.501 1.00 14.63 45 VAL B N 1
ATOM 784 C CA . VAL B 2 45 ? -44.615 21.851 -13.554 1.00 17.34 45 VAL B CA 1
ATOM 785 C C . VAL B 2 45 ? -44.416 22.536 -12.192 1.00 15.33 45 VAL B C 1
ATOM 786 O O . VAL B 2 45 ? -44.397 21.846 -11.160 1.00 15.28 45 VAL B O 1
ATOM 790 N N . SER B 2 46 ? -44.300 23.871 -12.150 1.00 15.81 46 SER B N 1
ATOM 791 C CA . SER B 2 46 ? -44.115 24.579 -10.871 1.00 15.23 46 SER B CA 1
ATOM 792 C C . SER B 2 46 ? -45.388 24.623 -10.038 1.00 14.69 46 SER B C 1
ATOM 793 O O . SER B 2 46 ? -45.348 25.014 -8.881 1.00 14.23 46 SER B O 1
ATOM 796 N N . ASN B 2 47 ? -46.497 24.189 -10.619 1.00 13.00 47 ASN B N 1
ATOM 797 C CA . ASN B 2 47 ? -47.791 24.171 -9.938 1.00 13.18 47 ASN B CA 1
ATOM 798 C C . ASN B 2 47 ? -48.461 22.805 -9.973 1.00 12.98 47 ASN B C 1
ATOM 799 O O . ASN B 2 47 ? -49.669 22.708 -9.780 1.00 13.05 47 ASN B O 1
ATOM 804 N N . ALA B 2 48 ? -47.687 21.738 -10.228 1.00 12.86 48 ALA B N 1
ATOM 805 C CA . ALA B 2 48 ? -48.296 20.445 -10.521 1.00 13.99 48 ALA B CA 1
ATOM 806 C C . ALA B 2 48 ? -49.230 19.953 -9.405 1.00 12.88 48 ALA B C 1
ATOM 807 O O . ALA B 2 48 ? -50.337 19.502 -9.689 1.00 13.27 48 ALA B O 1
ATOM 809 N N . SER B 2 49 ? -48.771 20.004 -8.161 1.00 14.25 49 SER B N 1
ATOM 810 C CA . SER B 2 49 ? -49.554 19.466 -7.055 1.00 17.02 49 SER B CA 1
ATOM 811 C C . SER B 2 49 ? -50.836 20.262 -6.866 1.00 15.42 49 SER B C 1
ATOM 812 O O . SER B 2 49 ? -51.896 19.687 -6.604 1.00 15.30 49 SER B O 1
ATOM 815 N N . CYS B 2 50 ? -50.744 21.584 -7.017 1.00 13.55 50 CYS B N 1
ATOM 816 C CA . CYS B 2 50 ? -51.915 22.441 -6.858 1.00 14.66 50 CYS B CA 1
ATOM 817 C C . CYS B 2 50 ? -52.933 22.162 -7.962 1.00 14.44 50 CYS B C 1
ATOM 818 O O . CYS B 2 50 ? -54.142 22.031 -7.710 1.00 13.62 50 CYS B O 1
ATOM 821 N N . ILE B 2 51 ? -52.437 21.985 -9.183 1.00 11.44 51 ILE B N 1
ATOM 822 C CA . ILE B 2 51 ? -53.326 21.756 -10.318 1.00 11.78 51 ILE B CA 1
ATOM 823 C C . ILE B 2 51 ? -54.122 20.457 -10.076 1.00 12.42 51 ILE B C 1
ATOM 824 O O . ILE B 2 51 ? -55.374 20.410 -10.222 1.00 13.68 51 ILE B O 1
ATOM 829 N N . VAL B 2 52 ? -53.413 19.431 -9.644 1.00 12.22 52 VAL B N 1
ATOM 830 C CA . VAL B 2 52 ? -54.029 18.126 -9.430 1.00 12.66 52 VAL B CA 1
ATOM 831 C C . VAL B 2 52 ? -55.018 18.163 -8.283 1.00 13.85 52 VAL B C 1
ATOM 832 O O . VAL B 2 52 ? -56.159 17.697 -8.425 1.00 14.12 52 VAL B O 1
ATOM 836 N N . SER B 2 53 ? -54.605 18.704 -7.140 1.00 13.81 53 SER B N 1
ATOM 837 C CA A SER B 2 53 ? -55.467 18.690 -5.972 0.65 14.79 53 SER B CA 1
ATOM 838 C CA B SER B 2 53 ? -55.464 18.725 -5.964 0.35 15.22 53 SER B CA 1
ATOM 839 C C . SER B 2 53 ? -56.708 19.575 -6.192 1.00 14.60 53 SER B C 1
ATOM 840 O O . SER B 2 53 ? -57.809 19.214 -5.750 1.00 14.98 53 SER B O 1
ATOM 845 N N . ASP B 2 54 ? -56.539 20.705 -6.879 1.00 14.09 54 ASP B N 1
ATOM 846 C CA . ASP B 2 54 ? -57.656 21.612 -7.144 1.00 13.88 54 ASP B CA 1
ATOM 847 C C . ASP B 2 54 ? -58.678 20.967 -8.064 1.00 13.85 54 ASP B C 1
ATOM 848 O O . ASP B 2 54 ? -59.905 21.124 -7.869 1.00 15.25 54 ASP B O 1
ATOM 853 N N . ALA B 2 55 ? -58.191 20.220 -9.055 1.00 13.80 55 ALA B N 1
ATOM 854 C CA . ALA B 2 55 ? -59.074 19.570 -10.015 1.00 14.68 55 ALA B CA 1
ATOM 855 C C . ALA B 2 55 ? -59.847 18.432 -9.374 1.00 15.24 55 ALA B C 1
ATOM 856 O O . ALA B 2 55 ? -61.069 18.295 -9.564 1.00 15.77 55 ALA B O 1
ATOM 858 N N . VAL B 2 56 ? -59.151 17.592 -8.626 1.00 14.32 56 VAL B N 1
ATOM 859 C CA . VAL B 2 56 ? -59.838 16.462 -8.011 1.00 14.87 56 VAL B CA 1
ATOM 860 C C . VAL B 2 56 ? -60.776 16.997 -6.923 1.00 14.87 56 VAL B C 1
ATOM 861 O O . VAL B 2 56 ? -61.917 16.531 -6.792 1.00 15.59 56 VAL B O 1
ATOM 865 N N . SER B 2 57 ? -60.339 18.013 -6.176 1.00 14.99 57 SER B N 1
ATOM 866 C CA . SER B 2 57 ? -61.195 18.601 -5.142 1.00 14.70 57 SER B CA 1
ATOM 867 C C . SER B 2 57 ? -62.446 19.259 -5.753 1.00 14.54 57 SER B C 1
ATOM 868 O O . SER B 2 57 ? -63.521 19.197 -5.163 1.00 14.64 57 SER B O 1
ATOM 871 N N . GLY B 2 58 ? -62.304 19.893 -6.912 1.00 14.03 58 GLY B N 1
ATOM 872 C CA . GLY B 2 58 ? -63.451 20.479 -7.600 1.00 14.24 58 GLY B CA 1
ATOM 873 C C . GLY B 2 58 ? -64.414 19.425 -8.117 1.00 15.44 58 GLY B C 1
ATOM 874 O O . GLY B 2 58 ? -65.641 19.595 -8.052 1.00 16.44 58 GLY B O 1
ATOM 875 N N . MET B 2 59 ? -63.853 18.338 -8.655 1.00 15.11 59 MET B N 1
ATOM 876 C CA . MET B 2 59 ? -64.657 17.219 -9.101 1.00 15.66 59 MET B CA 1
ATOM 877 C C . MET B 2 59 ? -65.557 16.748 -7.950 1.00 17.01 59 MET B C 1
ATOM 878 O O . MET B 2 59 ? -66.778 16.559 -8.122 1.00 17.76 59 MET B O 1
ATOM 883 N N . VAL B 2 60 ? -64.964 16.615 -6.763 1.00 16.46 60 VAL B N 1
ATOM 884 C CA . VAL B 2 60 ? -65.705 16.159 -5.587 1.00 15.44 60 VAL B CA 1
ATOM 885 C C . VAL B 2 60 ? -66.654 17.237 -5.045 1.00 17.21 60 VAL B C 1
ATOM 886 O O . VAL B 2 60 ? -67.812 16.958 -4.728 1.00 17.89 60 VAL B O 1
ATOM 890 N N . CYS B 2 61 ? -66.185 18.470 -4.953 1.00 14.76 61 CYS B N 1
ATOM 891 C CA . CYS B 2 61 ? -67.017 19.492 -4.336 1.00 15.51 61 CYS B CA 1
ATOM 892 C C . CYS B 2 61 ? -68.291 19.732 -5.154 1.00 15.77 61 CYS B C 1
ATOM 893 O O . CYS B 2 61 ? -69.341 20.071 -4.584 1.00 16.33 61 CYS B O 1
ATOM 896 N N . GLU B 2 62 ? -68.209 19.533 -6.470 1.00 15.76 62 GLU B N 1
ATOM 897 C CA . GLU B 2 62 ? -69.381 19.673 -7.339 1.00 17.15 62 GLU B CA 1
ATOM 898 C C . GLU B 2 62 ? -70.279 18.429 -7.290 1.00 18.68 62 GLU B C 1
ATOM 899 O O . GLU B 2 62 ? -71.466 18.497 -7.623 1.00 19.96 62 GLU B O 1
ATOM 905 N N . ASN B 2 63 ? -69.719 17.300 -6.867 1.00 22.07 63 ASN B N 1
ATOM 906 C CA . ASN B 2 63 ? -70.501 16.089 -6.737 1.00 22.62 63 ASN B CA 1
ATOM 907 C C . ASN B 2 63 ? -69.995 15.242 -5.586 1.00 22.62 63 ASN B C 1
ATOM 908 O O . ASN B 2 63 ? -69.255 14.294 -5.811 1.00 22.94 63 ASN B O 1
ATOM 913 N N . PRO B 2 64 ? -70.372 15.581 -4.348 1.00 22.59 64 PRO B N 1
ATOM 914 C CA . PRO B 2 64 ? -69.777 14.858 -3.215 1.00 22.62 64 PRO B CA 1
ATOM 915 C C . PRO B 2 64 ? -70.178 13.393 -3.069 1.00 23.44 64 PRO B C 1
ATOM 916 O O . PRO B 2 64 ? -69.555 12.690 -2.281 1.00 23.35 64 PRO B O 1
ATOM 920 N N . ALA B 2 65 ? -71.168 12.927 -3.821 1.00 23.80 65 ALA B N 1
ATOM 921 C CA . ALA B 2 65 ? -71.463 11.500 -3.807 1.00 24.59 65 ALA B CA 1
ATOM 922 C C . ALA B 2 65 ? -70.222 10.710 -4.233 1.00 24.52 65 ALA B C 1
ATOM 923 O O . ALA B 2 65 ? -70.116 9.511 -3.950 1.00 25.02 65 ALA B O 1
ATOM 925 N N . LEU B 2 66 ? -69.289 11.376 -4.911 1.00 23.82 66 LEU B N 1
ATOM 926 C CA . LEU B 2 66 ? -68.059 10.696 -5.360 1.00 24.57 66 LEU B CA 1
ATOM 927 C C . LEU B 2 66 ? -67.223 10.151 -4.192 1.00 25.57 66 LEU B C 1
ATOM 928 O O . LEU B 2 66 ? -66.440 9.200 -4.395 1.00 26.27 66 LEU B O 1
ATOM 933 N N A ILE B 2 67 ? -67.416 10.733 -3.009 0.37 25.46 67 ILE B N 1
ATOM 934 N N B ILE B 2 67 ? -67.355 10.732 -2.996 0.63 25.60 67 ILE B N 1
ATOM 935 C CA A ILE B 2 67 ? -66.687 10.349 -1.797 0.37 25.80 67 ILE B CA 1
ATOM 936 C CA B ILE B 2 67 ? -66.632 10.227 -1.808 0.63 26.15 67 ILE B CA 1
ATOM 937 C C A ILE B 2 67 ? -67.615 9.687 -0.771 0.37 26.25 67 ILE B C 1
ATOM 938 C C B ILE B 2 67 ? -67.506 9.430 -0.855 0.63 26.85 67 ILE B C 1
ATOM 939 O O A ILE B 2 67 ? -67.314 9.616 0.426 0.37 27.40 67 ILE B O 1
ATOM 940 O O B ILE B 2 67 ? -67.068 9.048 0.234 0.63 27.56 67 ILE B O 1
ATOM 949 N N . ALA B 2 68 ? -68.744 9.195 -1.262 1.00 27.32 68 ALA B N 1
ATOM 950 C CA . ALA B 2 68 ? -69.658 8.407 -0.470 1.00 27.47 68 ALA B CA 1
ATOM 951 C C . ALA B 2 68 ? -69.633 6.984 -1.028 1.00 28.36 68 ALA B C 1
ATOM 952 O O . ALA B 2 68 ? -69.073 6.731 -2.095 1.00 27.80 68 ALA B O 1
ATOM 954 N N . PRO B 2 69 ? -70.235 6.039 -0.308 1.00 30.27 69 PRO B N 1
ATOM 955 C CA . PRO B 2 69 ? -70.272 4.646 -0.780 1.00 30.76 69 PRO B CA 1
ATOM 956 C C . PRO B 2 69 ? -70.707 4.500 -2.247 1.00 31.62 69 PRO B C 1
ATOM 957 O O . PRO B 2 69 ? -71.630 5.205 -2.732 1.00 30.59 69 PRO B O 1
ATOM 961 N N . ASN B 2 70 ? -69.976 3.636 -2.948 1.00 36.51 70 ASN B N 1
ATOM 962 C CA . ASN B 2 70 ? -70.147 3.378 -4.381 1.00 41.20 70 ASN B CA 1
ATOM 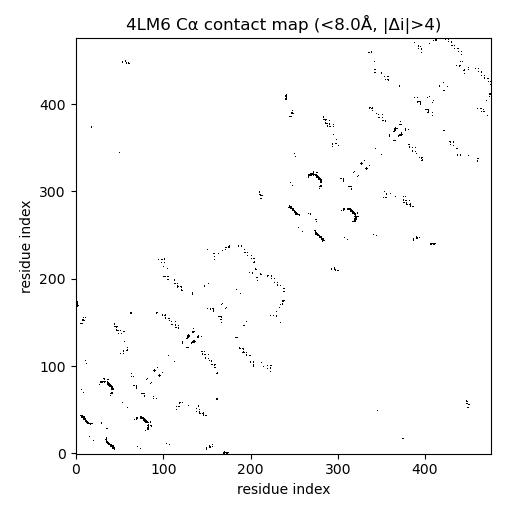963 C C . ASN B 2 70 ? -69.581 4.490 -5.253 1.00 37.34 70 ASN B C 1
ATOM 964 O O . ASN B 2 70 ? -69.652 4.430 -6.492 1.00 39.05 70 ASN B O 1
ATOM 969 N N . GLY B 2 71 ? -69.012 5.500 -4.607 1.00 28.45 71 GLY B N 1
ATOM 970 C CA . GLY B 2 71 ? -68.473 6.623 -5.320 1.00 26.30 71 GLY B CA 1
ATOM 971 C C . GLY B 2 71 ? -67.078 6.323 -5.845 1.00 25.88 71 GLY B C 1
ATOM 972 O O . GLY B 2 71 ? -66.339 5.516 -5.291 1.00 26.10 71 GLY B O 1
ATOM 973 N N . GLY B 2 72 ? -66.738 7.005 -6.927 1.00 25.44 72 GLY B N 1
ATOM 974 C CA . GLY B 2 72 ? -65.487 6.752 -7.616 1.00 25.27 72 GLY B CA 1
ATOM 975 C C . GLY B 2 72 ? -64.243 6.937 -6.780 1.00 24.78 72 GLY B C 1
ATOM 976 O O . GLY B 2 72 ? -63.230 6.336 -7.114 1.00 24.73 72 GLY B O 1
ATOM 977 N N . VAL B 2 73 ? -64.291 7.783 -5.743 1.00 24.08 73 VAL B N 1
ATOM 978 C CA . VAL B 2 73 ? -63.098 8.025 -4.904 1.00 23.54 73 VAL B CA 1
ATOM 979 C C . VAL B 2 73 ? -63.430 7.822 -3.411 1.00 23.71 73 VAL B C 1
ATOM 980 O O . VAL B 2 73 ? -62.870 8.472 -2.518 1.00 23.33 73 VAL B O 1
ATOM 984 N N . TYR B 2 74 ? -64.354 6.901 -3.156 1.00 25.48 74 TYR B N 1
ATOM 985 C CA . TYR B 2 74 ? -64.638 6.457 -1.806 1.00 25.60 74 TYR B CA 1
ATOM 986 C C . TYR B 2 74 ? -63.461 5.605 -1.342 1.00 26.37 74 TYR B C 1
ATOM 987 O O . TYR B 2 74 ? -63.008 4.749 -2.076 1.00 27.76 74 TYR B O 1
ATOM 996 N N . SER B 2 75 ? -62.980 5.859 -0.132 1.00 25.02 75 SER B N 1
ATOM 997 C CA . SER B 2 75 ? -61.761 5.244 0.422 1.00 25.02 75 SER B CA 1
ATOM 998 C C . SER B 2 75 ? -60.487 5.980 -0.002 1.00 24.16 75 SER B C 1
ATOM 999 O O . SER B 2 75 ? -60.371 6.509 -1.118 1.00 23.72 75 SER B O 1
ATOM 1002 N N . ASN B 2 76 ? -59.511 5.986 0.893 1.00 22.67 76 ASN B N 1
ATOM 1003 C CA . ASN B 2 76 ? -58.251 6.681 0.622 1.00 21.77 76 ASN B CA 1
ATOM 1004 C C . ASN B 2 76 ? -57.517 6.073 -0.567 1.00 21.69 76 ASN B C 1
ATOM 1005 O O . ASN B 2 76 ? -56.907 6.805 -1.346 1.00 20.34 76 ASN B O 1
ATOM 1010 N N . ARG B 2 77 ? -57.604 4.752 -0.721 1.00 21.22 77 ARG B N 1
ATOM 1011 C CA . ARG B 2 77 ? -56.947 4.085 -1.833 1.00 21.91 77 ARG B CA 1
ATOM 1012 C C . ARG B 2 77 ? -57.455 4.621 -3.167 1.00 21.31 77 ARG B C 1
ATOM 1013 O O . ARG B 2 77 ? -56.646 4.970 -4.046 1.00 20.92 77 ARG B O 1
ATOM 1021 N N . LYS B 2 78 ? -58.778 4.699 -3.326 1.00 21.04 78 LYS B N 1
ATOM 1022 C CA . LYS B 2 78 ? -59.333 5.199 -4.577 1.00 20.99 78 LYS B CA 1
ATOM 1023 C C . LYS B 2 78 ? -59.013 6.678 -4.797 1.00 19.49 78 LYS B C 1
ATOM 1024 O O . LYS B 2 78 ? -58.626 7.057 -5.893 1.00 18.46 78 LYS B O 1
ATOM 1030 N N . MET B 2 79 ? -59.183 7.520 -3.769 1.00 18.49 79 MET B N 1
ATOM 1031 C CA . MET B 2 79 ? -58.826 8.928 -3.880 1.00 17.89 79 MET B CA 1
ATOM 1032 C C . MET B 2 79 ? -57.378 9.061 -4.303 1.00 17.16 79 MET B C 1
ATOM 1033 O O . MET B 2 79 ? -57.069 9.864 -5.176 1.00 17.36 79 MET B O 1
ATOM 1038 N N . ALA B 2 80 ? -56.486 8.275 -3.704 1.00 16.51 80 ALA B N 1
ATOM 1039 C CA . ALA B 2 80 ? -55.064 8.393 -4.052 1.00 16.63 80 ALA B CA 1
ATOM 1040 C C . ALA B 2 80 ? -54.799 7.919 -5.487 1.00 18.13 80 ALA B C 1
ATOM 1041 O O . ALA B 2 80 ? -53.992 8.530 -6.200 1.00 19.24 80 ALA B O 1
ATOM 1043 N N . ALA B 2 81 ? -55.491 6.872 -5.928 1.00 20.00 81 ALA B N 1
ATOM 1044 C CA . ALA B 2 81 ? -55.326 6.397 -7.305 1.00 19.17 81 ALA B CA 1
ATOM 1045 C C . ALA B 2 81 ? -55.799 7.493 -8.274 1.00 18.96 81 ALA B C 1
ATOM 1046 O O . ALA B 2 81 ? -55.203 7.713 -9.330 1.00 17.61 81 ALA B O 1
ATOM 1048 N N . CYS B 2 82 ? -56.863 8.201 -7.893 1.00 18.10 82 CYS B N 1
ATOM 1049 C CA . CYS B 2 82 ? -57.392 9.253 -8.752 1.00 17.63 82 CYS B CA 1
ATOM 1050 C C . CYS B 2 82 ? -56.409 10.446 -8.837 1.00 16.09 82 CYS B C 1
ATOM 1051 O O . CYS B 2 82 ? -56.116 10.931 -9.912 1.00 16.75 82 CYS B O 1
ATOM 1054 N N . LEU B 2 83 ? -55.890 10.892 -7.703 1.00 16.95 83 LEU B N 1
ATOM 1055 C CA . LEU B 2 83 ? -54.887 11.954 -7.666 1.00 15.63 83 LEU B CA 1
ATOM 1056 C C . LEU B 2 83 ? -53.637 11.565 -8.463 1.00 16.09 83 LEU B C 1
ATOM 1057 O O . LEU B 2 83 ? -53.067 12.390 -9.171 1.00 15.76 83 LEU B O 1
ATOM 1062 N N . ARG B 2 84 ? -53.234 10.300 -8.338 1.00 17.36 84 ARG B N 1
ATOM 1063 C CA . ARG B 2 84 ? -52.117 9.773 -9.104 1.00 16.05 84 ARG B CA 1
ATOM 1064 C C . ARG B 2 84 ? -52.431 9.904 -10.594 1.00 17.07 84 ARG B C 1
ATOM 1065 O O . ARG B 2 84 ? -51.604 10.388 -11.343 1.00 16.97 84 ARG B O 1
ATOM 1073 N N . ASP B 2 85 ? -53.616 9.464 -11.036 1.00 16.99 85 ASP B N 1
ATOM 1074 C CA . ASP B 2 85 ? -53.928 9.504 -12.464 1.00 17.63 85 ASP B CA 1
ATOM 1075 C C . ASP B 2 85 ? -53.953 10.937 -12.970 1.00 17.32 85 ASP B C 1
ATOM 1076 O O . ASP B 2 85 ? -53.490 11.225 -14.061 1.00 17.05 85 ASP B O 1
ATOM 1081 N N . ALA B 2 86 ? -54.533 11.833 -12.185 1.00 18.46 86 ALA B N 1
ATOM 1082 C CA . ALA B 2 86 ? -54.618 13.220 -12.579 1.00 17.65 86 ALA B CA 1
ATOM 1083 C C . ALA B 2 86 ? -53.205 13.762 -12.808 1.00 16.70 86 ALA B C 1
ATOM 1084 O O . ALA B 2 86 ? -52.941 14.424 -13.810 1.00 16.27 86 ALA B O 1
ATOM 1086 N N . GLU B 2 87 ? -52.282 13.414 -11.910 1.00 15.23 87 GLU B N 1
ATOM 1087 C CA . GLU B 2 87 ? -50.892 13.852 -12.055 1.00 14.91 87 GLU B CA 1
ATOM 1088 C C . GLU B 2 87 ? -50.202 13.156 -13.243 1.00 15.27 87 GLU B C 1
ATOM 1089 O O . GLU B 2 87 ? -49.422 13.774 -13.979 1.00 16.59 87 GLU B O 1
ATOM 1095 N N . ILE B 2 88 ? -50.480 11.872 -13.443 1.00 15.92 88 ILE B N 1
ATOM 1096 C CA . ILE B 2 88 ? -49.935 11.187 -14.610 1.00 16.51 88 ILE B CA 1
ATOM 1097 C C . ILE B 2 88 ? -50.370 11.916 -15.894 1.00 17.04 88 ILE B C 1
ATOM 1098 O O . ILE B 2 88 ? -49.542 12.250 -16.765 1.00 17.83 88 ILE B O 1
ATOM 1103 N N . ILE B 2 89 ? -51.664 12.166 -16.008 1.00 16.79 89 ILE B N 1
ATOM 1104 C CA . ILE B 2 89 ? -52.195 12.820 -17.195 1.00 17.28 89 ILE B CA 1
ATOM 1105 C C . ILE B 2 89 ? -51.579 14.213 -17.370 1.00 17.11 89 ILE B C 1
ATOM 1106 O O . ILE B 2 89 ? -51.102 14.560 -18.471 1.00 17.00 89 ILE B O 1
ATOM 1111 N N . LEU B 2 90 ? -51.560 14.999 -16.296 1.00 16.79 90 LEU B N 1
ATOM 1112 C CA . LEU B 2 90 ? -50.982 16.336 -16.348 1.00 15.95 90 LEU B CA 1
ATOM 1113 C C . LEU B 2 90 ? -49.537 16.297 -16.840 1.00 15.35 90 LEU B C 1
ATOM 1114 O O . LEU B 2 90 ? -49.126 17.107 -17.653 1.00 15.44 90 LEU B O 1
ATOM 1119 N N . ARG B 2 91 ? -48.754 15.351 -16.337 1.00 14.94 91 ARG B N 1
ATOM 1120 C CA A ARG B 2 91 ? -47.362 15.288 -16.731 0.58 16.04 91 ARG B CA 1
ATOM 1121 C CA B ARG B 2 91 ? -47.352 15.205 -16.721 0.42 16.15 91 ARG B CA 1
ATOM 1122 C C . ARG B 2 91 ? -47.175 14.878 -18.200 1.00 17.39 91 ARG B C 1
ATOM 1123 O O . ARG B 2 91 ? -46.246 15.373 -18.847 1.00 18.60 91 ARG B O 1
ATOM 1138 N N . TYR B 2 92 ? -48.043 14.008 -18.729 1.00 17.27 92 TYR B N 1
ATOM 1139 C CA . TYR B 2 92 ? -47.980 13.675 -20.158 1.00 18.64 92 TYR B CA 1
ATOM 1140 C C . TYR B 2 92 ? -48.385 14.883 -20.987 1.00 19.00 92 TYR B C 1
ATOM 1141 O O . TYR B 2 92 ? -47.853 15.095 -22.079 1.00 20.06 92 TYR B O 1
ATOM 1150 N N . VAL B 2 93 ? -49.305 15.688 -20.468 1.00 19.23 93 VAL B N 1
ATOM 1151 C CA . VAL B 2 93 ? -49.655 16.947 -21.126 1.00 19.84 93 VAL B CA 1
ATOM 1152 C C . VAL B 2 93 ? -48.474 17.926 -21.068 1.00 19.35 93 VAL B C 1
ATOM 1153 O O . VAL B 2 93 ? -48.137 18.559 -22.070 1.00 20.42 93 VAL B O 1
ATOM 1157 N N . SER B 2 94 ? -47.818 18.040 -19.910 1.00 17.19 94 SER B N 1
ATOM 1158 C CA . SER B 2 94 ? -46.691 18.943 -19.803 1.00 18.18 94 SER B CA 1
ATOM 1159 C C . SER B 2 94 ? -45.536 18.527 -20.732 1.00 19.30 94 SER B C 1
ATOM 1160 O O . SER B 2 94 ? -44.857 19.383 -21.343 1.00 20.83 94 SER B O 1
ATOM 1163 N N . TYR B 2 95 ? -45.331 17.221 -20.894 1.00 19.98 95 TYR B N 1
ATOM 1164 C CA . TYR B 2 95 ? -44.311 16.729 -21.803 1.00 21.66 95 TYR B CA 1
ATOM 1165 C C . TYR B 2 95 ? -44.704 16.998 -23.273 1.00 22.59 95 TYR B C 1
ATOM 1166 O O . TYR B 2 95 ? -43.855 17.314 -24.116 1.00 23.08 95 TYR B O 1
ATOM 1175 N N . SER B 2 96 ? -45.995 16.898 -23.571 1.00 21.90 96 SER B N 1
ATOM 1176 C CA . SER B 2 96 ? -46.489 17.212 -24.909 1.00 21.07 96 SER B CA 1
ATOM 1177 C C . SER B 2 96 ? -46.160 18.669 -25.226 1.00 21.46 96 SER B C 1
ATOM 1178 O O . SER B 2 96 ? -45.725 18.995 -26.347 1.00 23.93 96 SER B O 1
ATOM 1181 N N . LEU B 2 97 ? -46.316 19.546 -24.225 1.00 19.47 97 LEU B N 1
ATOM 1182 C CA . LEU B 2 97 ? -46.056 20.961 -24.439 1.00 20.93 97 LEU B CA 1
ATOM 1183 C C . LEU B 2 97 ? -44.559 21.238 -24.590 1.00 22.89 97 LEU B C 1
ATOM 1184 O O . LEU B 2 97 ? -44.154 22.120 -25.358 1.00 25.01 97 LEU B O 1
ATOM 1189 N N . LEU B 2 98 ? -43.739 20.468 -23.877 1.00 22.11 98 LEU B N 1
ATOM 1190 C CA . LEU B 2 98 ? -42.292 20.600 -23.939 1.00 23.16 98 LEU B CA 1
ATOM 1191 C C . LEU B 2 98 ? -41.783 20.099 -25.285 1.00 24.35 98 LEU B C 1
ATOM 1192 O O . LEU B 2 98 ? -40.905 20.712 -25.898 1.00 25.82 98 LEU B O 1
ATOM 1197 N N . SER B 2 99 ? -42.334 18.980 -25.746 1.00 25.36 99 SER B N 1
ATOM 1198 C CA . SER B 2 99 ? -41.787 18.310 -26.929 1.00 27.25 99 SER B CA 1
ATOM 1199 C C . SER B 2 99 ? -42.401 18.867 -28.214 1.00 29.04 99 SER B C 1
ATOM 1200 O O . SER B 2 99 ? -41.810 18.780 -29.290 1.00 32.31 99 SER B O 1
ATOM 1203 N N . GLY B 2 100 ? -43.583 19.455 -28.099 1.00 30.07 100 GLY B N 1
ATOM 1204 C CA . GLY B 2 100 ? -44.284 20.003 -29.246 1.00 29.96 100 GLY B CA 1
ATOM 1205 C C . GLY B 2 100 ? -45.151 18.991 -29.962 1.00 30.69 100 GLY B C 1
ATOM 1206 O O . GLY B 2 100 ? -45.684 19.287 -31.044 1.00 31.46 100 GLY B O 1
ATOM 1207 N N . ASP B 2 101 ? -45.293 17.787 -29.409 1.00 31.61 101 ASP B N 1
ATOM 1208 C CA . ASP B 2 101 ? -46.292 16.846 -29.943 1.00 33.33 101 ASP B CA 1
ATOM 1209 C C . ASP B 2 101 ? -46.899 15.935 -28.871 1.00 31.70 101 ASP B C 1
ATOM 1210 O O . ASP B 2 101 ? -46.376 15.844 -27.752 1.00 30.13 101 ASP B O 1
ATOM 1215 N N . SER B 2 102 ? -47.985 15.256 -29.241 1.00 30.94 102 SER B N 1
ATOM 1216 C CA . SER B 2 102 ? -48.762 14.434 -28.307 1.00 30.58 102 SER B CA 1
ATOM 1217 C C . SER B 2 102 ? -48.571 12.912 -28.500 1.00 29.40 102 SER B C 1
ATOM 1218 O O . SER B 2 102 ? -49.341 12.100 -27.969 1.00 28.57 102 SER B O 1
ATOM 1221 N N . SER B 2 103 ? -47.528 12.524 -29.232 1.00 30.46 103 SER B N 1
ATOM 1222 C CA . SER B 2 103 ? -47.313 11.111 -29.548 1.00 30.76 103 SER B CA 1
ATOM 1223 C C . SER B 2 103 ? -47.162 10.238 -28.298 1.00 29.42 103 SER B C 1
ATOM 1224 O O . SER B 2 103 ? -47.814 9.218 -28.175 1.00 30.61 103 SER B O 1
ATOM 1227 N N . VAL B 2 104 ? -46.328 10.660 -27.350 1.00 27.81 104 VAL B N 1
ATOM 1228 C CA . VAL B 2 104 ? -46.141 9.876 -26.136 1.00 27.12 104 VAL B CA 1
ATOM 1229 C C . VAL B 2 104 ? -47.418 9.874 -25.271 1.00 26.78 104 VAL B C 1
ATOM 1230 O O . VAL B 2 104 ? -47.816 8.847 -24.739 1.00 26.88 104 VAL B O 1
ATOM 1234 N N . LEU B 2 105 ? -48.046 11.034 -25.122 1.00 26.44 105 LEU B N 1
ATOM 1235 C CA . LEU B 2 105 ? -49.311 11.101 -24.411 1.00 26.26 105 LEU B CA 1
ATOM 1236 C C . LEU B 2 105 ? -50.323 10.119 -25.016 1.00 27.17 105 LEU B C 1
ATOM 1237 O O . LEU B 2 105 ? -51.028 9.399 -24.309 1.00 27.15 105 LEU B O 1
ATOM 1242 N N . GLU B 2 106 ? -50.408 10.088 -26.331 1.00 28.26 106 GLU B N 1
ATOM 1243 C CA . GLU B 2 106 ? -51.419 9.226 -26.953 1.00 29.73 106 GLU B CA 1
ATOM 1244 C C . GLU B 2 106 ? -51.044 7.747 -26.849 1.00 29.45 106 GLU B C 1
ATOM 1245 O O . GLU B 2 106 ? -51.880 6.912 -26.487 1.00 30.60 106 GLU B O 1
ATOM 1251 N N . ASP B 2 107 ? -49.787 7.443 -27.139 1.00 30.44 107 ASP B N 1
ATOM 1252 C CA . ASP B 2 107 ? -49.316 6.063 -27.206 1.00 32.73 107 ASP B CA 1
ATOM 1253 C C . ASP B 2 107 ? -49.121 5.417 -25.841 1.00 30.56 107 ASP B C 1
ATOM 1254 O O . ASP B 2 107 ? -49.509 4.262 -25.637 1.00 31.02 107 ASP B O 1
ATOM 1259 N N . ARG B 2 108 ? -48.509 6.148 -24.917 1.00 28.07 108 ARG B N 1
ATOM 1260 C CA . ARG B 2 108 ? -48.104 5.554 -23.650 1.00 27.48 108 ARG B CA 1
ATOM 1261 C C . ARG B 2 108 ? -49.147 5.776 -22.563 1.00 27.00 108 ARG B C 1
ATOM 1262 O O . ARG B 2 108 ? -49.215 5.008 -21.610 1.00 26.80 108 ARG B O 1
ATOM 1270 N N . CYS B 2 109 ? -49.949 6.825 -22.700 1.00 26.85 109 CYS B N 1
ATOM 1271 C CA . CYS B 2 109 ? -50.880 7.187 -21.629 1.00 26.36 109 CYS B CA 1
ATOM 1272 C C . CYS B 2 109 ? -52.341 6.938 -21.980 1.00 27.00 109 CYS B C 1
ATOM 1273 O O . CYS B 2 109 ? -53.067 6.410 -21.153 1.00 26.94 109 CYS B O 1
ATOM 1276 N N . LEU B 2 110 ? -52.769 7.284 -23.190 1.00 27.66 110 LEU B N 1
ATOM 1277 C CA . LEU B 2 110 ? -54.217 7.259 -23.518 1.00 28.28 110 LEU B CA 1
ATOM 1278 C C . LEU B 2 110 ? -54.697 5.985 -24.199 1.00 29.28 110 LEU B C 1
ATOM 1279 O O . LEU B 2 110 ? -55.884 5.610 -24.080 1.00 29.72 110 LEU B O 1
ATOM 1284 N N . ASN B 2 111 ? -53.805 5.315 -24.918 1.00 29.68 111 ASN B N 1
ATOM 1285 C CA . ASN B 2 111 ? -54.234 4.154 -25.703 1.00 30.71 111 ASN B CA 1
ATOM 1286 C C . ASN B 2 111 ? -54.699 3.000 -24.832 1.00 30.76 111 ASN B C 1
ATOM 1287 O O . ASN B 2 111 ? -53.884 2.254 -24.281 1.00 30.48 111 ASN B O 1
ATOM 1292 N N . GLY B 2 112 ? -56.016 2.812 -24.765 1.00 31.21 112 GLY B N 1
ATOM 1293 C CA . GLY B 2 112 ? -56.591 1.772 -23.935 1.00 31.32 112 GLY B CA 1
ATOM 1294 C C . GLY B 2 112 ? -57.125 2.266 -22.610 1.00 30.56 112 GLY B C 1
ATOM 1295 O O . GLY B 2 112 ? -57.664 1.485 -21.814 1.00 30.62 112 GLY B O 1
ATOM 1296 N N . LEU B 2 113 ? -56.970 3.561 -22.349 1.00 29.85 113 LEU B N 1
ATOM 1297 C CA . LEU B 2 113 ? -57.342 4.100 -21.043 1.00 29.07 113 LEU B CA 1
ATOM 1298 C C . LEU B 2 113 ? -58.851 4.100 -20.794 1.00 29.48 113 LEU B C 1
ATOM 1299 O O . LEU B 2 113 ? -59.293 3.786 -19.687 1.00 29.20 113 LEU B O 1
ATOM 1304 N N . LYS B 2 114 ? -59.622 4.466 -21.814 1.00 30.19 114 LYS B N 1
ATOM 1305 C CA . LYS B 2 114 ? -61.077 4.432 -21.720 1.00 30.81 114 LYS B CA 1
ATOM 1306 C C . LYS B 2 114 ? -61.536 3.033 -21.326 1.00 31.25 114 LYS B C 1
ATOM 1307 O O . LYS B 2 114 ? -62.383 2.863 -20.436 1.00 31.20 114 LYS B O 1
ATOM 1313 N N . GLU B 2 115 ? -60.971 2.027 -21.985 1.00 32.10 115 GLU B N 1
ATOM 1314 C CA . GLU B 2 115 ? -61.390 0.656 -21.735 1.00 33.83 115 GLU B CA 1
ATOM 1315 C C . GLU B 2 115 ? -61.016 0.236 -20.324 1.00 32.15 115 GLU B C 1
ATOM 1316 O O . GLU B 2 115 ? -61.771 -0.452 -19.667 1.00 32.30 115 GLU B O 1
ATOM 1322 N N . THR B 2 116 ? -59.845 0.672 -19.858 1.00 30.74 116 THR B N 1
ATOM 1323 C CA . THR B 2 116 ? -59.397 0.389 -18.508 1.00 30.04 116 THR B CA 1
ATOM 1324 C C . THR B 2 116 ? -60.339 1.011 -17.463 1.00 29.69 116 THR B C 1
ATOM 1325 O O . THR B 2 116 ? -60.757 0.365 -16.491 1.00 29.68 116 THR B O 1
ATOM 1329 N N . TYR B 2 117 ? -60.692 2.269 -17.663 1.00 29.37 117 TYR B N 1
ATOM 1330 C CA . TYR B 2 117 ? -61.606 2.920 -16.729 1.00 29.07 117 TYR B CA 1
ATOM 1331 C C . TYR B 2 117 ? -62.988 2.231 -16.731 1.00 29.96 117 TYR B C 1
ATOM 1332 O O . TYR B 2 117 ? -63.609 2.100 -15.680 1.00 29.80 117 TYR B O 1
ATOM 1341 N N . ALA B 2 118 ? -63.441 1.785 -17.898 1.00 30.84 118 ALA B N 1
ATOM 1342 C CA . ALA B 2 118 ? -64.746 1.121 -18.011 1.00 31.76 118 ALA B CA 1
ATOM 1343 C C . ALA B 2 118 ? -64.773 -0.170 -17.203 1.00 32.47 118 ALA B C 1
ATOM 1344 O O . ALA B 2 118 ? -65.751 -0.458 -16.510 1.00 32.32 118 ALA B O 1
ATOM 1346 N N . SER B 2 119 ? -63.698 -0.943 -17.295 1.00 35.71 119 SER B N 1
ATOM 1347 C CA . SER B 2 119 ? -63.623 -2.219 -16.597 1.00 38.52 119 SER B CA 1
ATOM 1348 C C . SER B 2 119 ? -63.610 -2.016 -15.093 1.00 37.13 119 SER B C 1
ATOM 1349 O O . SER B 2 119 ? -64.008 -2.898 -14.340 1.00 39.32 119 SER B O 1
ATOM 1352 N N . LEU B 2 120 ? -63.167 -0.845 -14.647 1.00 32.22 120 LEU B N 1
ATOM 1353 C CA . LEU B 2 120 ? -63.042 -0.583 -13.229 1.00 30.70 120 LEU B CA 1
ATOM 1354 C C . LEU B 2 120 ? -64.234 0.222 -12.713 1.00 29.89 120 LEU B C 1
ATOM 1355 O O . LEU B 2 120 ? -64.380 0.411 -11.510 1.00 30.13 120 LEU B O 1
ATOM 1360 N N . GLY B 2 121 ? -65.060 0.723 -13.623 1.00 30.22 121 GLY B N 1
ATOM 1361 C CA . GLY B 2 121 ? -66.191 1.545 -13.244 1.00 31.36 121 GLY B CA 1
ATOM 1362 C C . GLY B 2 121 ? -65.787 2.937 -12.783 1.00 31.14 121 GLY B C 1
ATOM 1363 O O . GLY B 2 121 ? -66.462 3.562 -11.951 1.00 32.08 121 GLY B O 1
ATOM 1364 N N . VAL B 2 122 ? -64.689 3.437 -13.335 1.00 28.83 122 VAL B N 1
ATOM 1365 C CA . VAL B 2 122 ? -64.283 4.824 -13.082 1.00 28.12 122 VAL B CA 1
ATOM 1366 C C . VAL B 2 122 ? -65.256 5.787 -13.768 1.00 28.53 122 VAL B C 1
ATOM 1367 O O . VAL B 2 122 ? -65.423 5.760 -14.990 1.00 29.70 122 VAL B O 1
ATOM 1371 N N . PRO B 2 123 ? -65.880 6.664 -12.984 1.00 28.57 123 PRO B N 1
ATOM 1372 C CA . PRO B 2 123 ? -67.005 7.413 -13.557 1.00 30.73 123 PRO B CA 1
ATOM 1373 C C . PRO B 2 123 ? -66.551 8.441 -14.587 1.00 30.82 123 PRO B C 1
ATOM 1374 O O . PRO B 2 123 ? -65.678 9.267 -14.291 1.00 29.16 123 PRO B O 1
ATOM 1378 N N . ALA B 2 124 ? -67.126 8.356 -15.788 1.00 28.29 124 ALA B N 1
ATOM 1379 C CA . ALA B 2 124 ? -66.750 9.225 -16.904 1.00 27.68 124 ALA B CA 1
ATOM 1380 C C . ALA B 2 124 ? -67.028 10.708 -16.642 1.00 26.14 124 ALA B C 1
ATOM 1381 O O . ALA B 2 124 ? -66.221 11.550 -17.006 1.00 25.69 124 ALA B O 1
ATOM 1383 N N . ALA B 2 125 ? -68.180 11.028 -16.051 1.00 25.42 125 ALA B N 1
ATOM 1384 C CA . ALA B 2 125 ? -68.530 12.429 -15.802 1.00 24.65 125 ALA B CA 1
ATOM 1385 C C . ALA B 2 125 ? -67.513 13.061 -14.854 1.00 23.23 125 ALA B C 1
ATOM 1386 O O . ALA B 2 125 ? -67.019 14.176 -15.081 1.00 23.03 125 ALA B O 1
ATOM 1388 N N . GLY B 2 126 ? -67.187 12.360 -13.774 1.00 22.97 126 GLY B N 1
ATOM 1389 C CA . GLY B 2 126 ? -66.196 12.879 -12.830 1.00 21.90 126 GLY B CA 1
ATOM 1390 C C . GLY B 2 126 ? -64.847 13.080 -13.500 1.00 21.57 126 GLY B C 1
ATOM 1391 O O . GLY B 2 126 ? -64.183 14.106 -13.297 1.00 19.98 126 GLY B O 1
ATOM 1392 N N . ASN B 2 127 ? -64.432 12.095 -14.304 1.00 23.75 127 ASN B N 1
ATOM 1393 C CA . ASN B 2 127 ? -63.163 12.194 -15.002 1.00 23.62 127 ASN B CA 1
ATOM 1394 C C . ASN B 2 127 ? -63.151 13.379 -15.953 1.00 22.91 127 ASN B C 1
ATOM 1395 O O . ASN B 2 127 ? -62.171 14.105 -16.040 1.00 22.44 127 ASN B O 1
ATOM 1400 N N . ALA B 2 128 ? -64.240 13.571 -16.691 1.00 21.81 128 ALA B N 1
ATOM 1401 C CA . ALA B 2 128 ? -64.282 14.670 -17.628 1.00 20.79 128 ALA B CA 1
ATOM 1402 C C . ALA B 2 128 ? -64.191 16.001 -16.892 1.00 20.39 128 ALA B C 1
ATOM 1403 O O . ALA B 2 128 ? -63.564 16.948 -17.371 1.00 21.12 128 ALA B O 1
ATOM 1405 N N . ARG B 2 129 ? -64.824 16.102 -15.734 1.00 19.27 129 ARG B N 1
ATOM 1406 C CA . ARG B 2 129 ? -64.724 17.351 -15.000 1.00 18.98 129 ARG B CA 1
ATOM 1407 C C . ARG B 2 129 ? -63.314 17.592 -14.456 1.00 17.23 129 ARG B C 1
ATOM 1408 O O . ARG B 2 129 ? -62.844 18.723 -14.459 1.00 18.00 129 ARG B O 1
ATOM 1416 N N . ALA B 2 130 ? -62.657 16.549 -13.958 1.00 16.89 130 ALA B N 1
ATOM 1417 C CA . ALA B 2 130 ? -61.312 16.713 -13.410 1.00 16.14 130 ALA B CA 1
ATOM 1418 C C . ALA B 2 130 ? -60.411 17.244 -14.523 1.00 16.75 130 ALA B C 1
ATOM 1419 O O . ALA B 2 130 ? -59.608 18.160 -14.291 1.00 15.92 130 ALA B O 1
ATOM 1421 N N . VAL B 2 131 ? -60.531 16.657 -15.715 1.00 17.48 131 VAL B N 1
ATOM 1422 C CA . VAL B 2 131 ? -59.724 17.083 -16.856 1.00 18.57 131 VAL B CA 1
ATOM 1423 C C . VAL B 2 131 ? -60.061 18.547 -17.198 1.00 18.94 131 VAL B C 1
ATOM 1424 O O . VAL B 2 131 ? -59.172 19.356 -17.437 1.00 18.89 131 VAL B O 1
ATOM 1428 N N . ALA B 2 132 ? -61.350 18.879 -17.212 1.00 19.78 132 ALA B N 1
ATOM 1429 C CA . ALA B 2 132 ? -61.795 20.238 -17.536 1.00 20.29 132 ALA B CA 1
ATOM 1430 C C . ALA B 2 132 ? -61.215 21.260 -16.566 1.00 19.43 132 ALA B C 1
ATOM 1431 O O . ALA B 2 132 ? -60.812 22.358 -16.971 1.00 20.99 132 ALA B O 1
ATOM 1433 N N . ILE B 2 133 ? -61.186 20.916 -15.279 1.00 17.86 133 ILE B N 1
ATOM 1434 C CA . ILE B 2 133 ? -60.662 21.869 -14.288 1.00 16.61 133 ILE B CA 1
ATOM 1435 C C . ILE B 2 133 ? -59.155 21.990 -14.504 1.00 16.07 133 ILE B C 1
ATOM 1436 O O . ILE B 2 133 ? -58.619 23.112 -14.489 1.00 16.84 133 ILE B O 1
ATOM 1441 N N . MET B 2 134 ? -58.464 20.869 -14.740 1.00 15.39 134 MET B N 1
ATOM 1442 C CA . MET B 2 134 ? -57.018 20.983 -15.007 1.00 15.75 134 MET B CA 1
ATOM 1443 C C . MET B 2 134 ? -56.748 21.859 -16.226 1.00 17.25 134 MET B C 1
ATOM 1444 O O . MET B 2 134 ? -55.809 22.657 -16.226 1.00 16.67 134 MET B O 1
ATOM 1449 N N . LYS B 2 135 ? -57.533 21.679 -17.285 1.00 17.89 135 LYS B N 1
ATOM 1450 C CA . LYS B 2 135 ? -57.384 22.482 -18.496 1.00 17.61 135 LYS B CA 1
ATOM 1451 C C . LYS B 2 135 ? -57.507 23.977 -18.198 1.00 17.50 135 LYS B C 1
ATOM 1452 O O . LYS B 2 135 ? -56.693 24.781 -18.638 1.00 17.49 135 LYS B O 1
ATOM 1458 N N . ALA B 2 136 ? -58.537 24.345 -17.458 1.00 17.78 136 ALA B N 1
ATOM 1459 C CA . ALA B 2 136 ? -58.774 25.754 -17.166 1.00 18.73 136 ALA B CA 1
ATOM 1460 C C . ALA B 2 136 ? -57.674 26.308 -16.266 1.00 17.37 136 ALA B C 1
ATOM 1461 O O . ALA B 2 136 ? -57.219 27.435 -16.449 1.00 18.44 136 ALA B O 1
ATOM 1463 N N . THR B 2 137 ? -57.220 25.502 -15.316 1.00 17.25 137 THR B N 1
ATOM 1464 C CA . THR B 2 137 ? -56.212 25.929 -14.366 1.00 16.68 137 THR B CA 1
ATOM 1465 C C . THR B 2 137 ? -54.880 26.141 -15.094 1.00 15.77 137 THR B C 1
ATOM 1466 O O . THR B 2 137 ? -54.227 27.175 -14.922 1.00 15.29 137 THR B O 1
ATOM 1470 N N . VAL B 2 138 ? -54.518 25.187 -15.952 1.00 15.37 138 VAL B N 1
ATOM 1471 C CA . VAL B 2 138 ? -53.281 25.303 -16.706 1.00 15.98 138 VAL B CA 1
ATOM 1472 C C . VAL B 2 138 ? -53.337 26.559 -17.580 1.00 17.37 138 V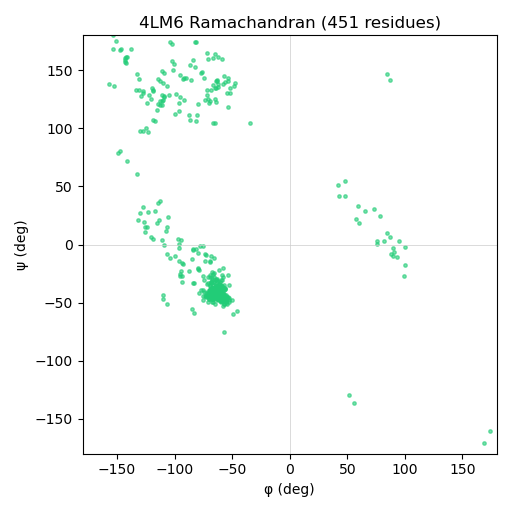AL B C 1
ATOM 1473 O O . VAL B 2 138 ? -52.351 27.262 -17.690 1.00 17.29 138 VAL B O 1
ATOM 1477 N N . ASN B 2 139 ? -54.491 26.838 -18.177 1.00 18.28 139 ASN B N 1
ATOM 1478 C CA . ASN B 2 139 ? -54.655 28.037 -19.004 1.00 19.07 139 ASN B CA 1
ATOM 1479 C C . ASN B 2 139 ? -54.373 29.298 -18.204 1.00 19.56 139 ASN B C 1
ATOM 1480 O O . ASN B 2 139 ? -53.660 30.192 -18.657 1.00 20.86 139 ASN B O 1
ATOM 1485 N N . GLY B 2 140 ? -54.907 29.352 -16.986 1.00 17.68 140 GLY B N 1
ATOM 1486 C CA . GLY B 2 140 ? -54.652 30.480 -16.097 1.00 17.33 140 GLY B CA 1
ATOM 1487 C C . GLY B 2 140 ? -53.197 30.610 -15.698 1.00 16.98 140 GLY B C 1
ATOM 1488 O O . GLY B 2 140 ? -52.645 31.716 -15.623 1.00 17.67 140 GLY B O 1
ATOM 1489 N N . PHE B 2 141 ? -52.546 29.485 -15.437 1.00 15.93 141 PHE B N 1
ATOM 1490 C CA . PHE B 2 141 ? -51.138 29.547 -15.057 1.00 15.82 141 PHE B CA 1
ATOM 1491 C C . PHE B 2 141 ? -50.261 29.938 -16.261 1.00 16.07 141 PHE B C 1
ATOM 1492 O O . PHE B 2 141 ? -49.324 30.720 -16.121 1.00 16.18 141 PHE B O 1
ATOM 1500 N N . ILE B 2 142 ? -50.565 29.413 -17.450 1.00 17.82 142 ILE B N 1
ATOM 1501 C CA . ILE B 2 142 ? -49.776 29.780 -18.627 1.00 19.40 142 ILE B CA 1
ATOM 1502 C C . ILE B 2 142 ? -49.895 31.277 -18.927 1.00 20.54 142 ILE B C 1
ATOM 1503 O O . ILE B 2 142 ? -48.895 31.927 -19.197 1.00 20.38 142 ILE B O 1
ATOM 1508 N N . ASN B 2 143 ? -51.111 31.804 -18.848 1.00 19.82 143 ASN B N 1
ATOM 1509 C CA . ASN B 2 143 ? -51.377 33.206 -19.129 1.00 20.89 143 ASN B CA 1
ATOM 1510 C C . ASN B 2 143 ? -51.063 34.120 -17.966 1.00 20.72 143 ASN B C 1
ATOM 1511 O O . ASN B 2 143 ? -51.148 35.358 -18.104 1.00 22.04 143 ASN B O 1
ATOM 1516 N N . ASN B 2 144 ? -50.680 33.502 -16.846 1.00 19.12 144 ASN B N 1
ATOM 1517 C CA . ASN B 2 144 ? -50.319 34.177 -15.603 1.00 18.11 144 ASN B CA 1
ATOM 1518 C C . ASN B 2 144 ? -51.460 35.038 -15.033 1.00 18.74 144 ASN B C 1
ATOM 1519 O O . ASN B 2 144 ? -51.217 36.062 -14.386 1.00 19.81 144 ASN B O 1
ATOM 1524 N N . THR B 2 145 ? -52.691 34.585 -15.237 1.00 17.86 145 THR B N 1
ATOM 1525 C CA . THR B 2 145 ? -53.873 35.238 -14.704 1.00 19.16 145 THR B CA 1
ATOM 1526 C C . THR B 2 145 ? -54.341 34.597 -13.381 1.00 19.34 145 THR B C 1
ATOM 1527 O O . THR B 2 145 ? -55.319 35.048 -12.790 1.00 20.14 145 THR B O 1
ATOM 1531 N N . ALA B 2 146 ? -53.630 33.568 -12.909 1.00 19.67 146 ALA B N 1
ATOM 1532 C CA . ALA B 2 146 ? -53.952 32.920 -11.632 1.00 19.37 146 ALA B CA 1
ATOM 1533 C C . ALA B 2 146 ? -53.923 33.984 -10.567 1.00 22.12 146 ALA B C 1
ATOM 1534 O O . ALA B 2 146 ? -53.085 34.901 -10.624 1.00 23.82 146 ALA B O 1
ATOM 1536 N N . GLN B 2 147 ? -54.800 33.874 -9.583 1.00 21.81 147 GLN B N 1
ATOM 1537 C CA A GLN B 2 147 ? -55.006 34.945 -8.627 0.52 24.34 147 GLN B CA 1
ATOM 1538 C CA B GLN B 2 147 ? -54.967 34.973 -8.645 0.48 23.69 147 GLN B CA 1
ATOM 1539 C C . GLN B 2 147 ? -54.038 34.873 -7.439 1.00 21.76 147 GLN B C 1
ATOM 1540 O O . GLN B 2 147 ? -53.739 35.883 -6.827 1.00 22.28 147 GLN B O 1
ATOM 1551 N N . GLN B 2 148 ? -53.548 33.686 -7.118 1.00 19.97 148 GLN B N 1
ATOM 1552 C CA . GLN B 2 148 ? -52.695 33.571 -5.933 1.00 21.09 148 GLN B CA 1
ATOM 1553 C C . GLN B 2 148 ? -51.224 33.377 -6.252 1.00 20.23 148 GLN B C 1
ATOM 1554 O O . GLN B 2 148 ? -50.377 34.120 -5.753 1.00 24.35 148 GLN B O 1
ATOM 1560 N N . LYS B 2 149 ? -50.899 32.422 -7.105 1.00 18.42 149 LYS B N 1
ATOM 1561 C CA . LYS B 2 149 ? -49.502 32.086 -7.354 1.00 17.66 149 LYS B CA 1
ATOM 1562 C C . LYS B 2 149 ? -49.140 32.349 -8.799 1.00 17.03 149 LYS B C 1
ATOM 1563 O O . LYS B 2 149 ? -49.573 31.633 -9.690 1.00 19.09 149 LYS B O 1
ATOM 1569 N N . LYS B 2 150 ? -48.381 33.417 -9.024 1.00 16.54 150 LYS B N 1
ATOM 1570 C CA . LYS B 2 150 ? -47.922 33.781 -10.342 1.00 16.29 150 LYS B CA 1
ATOM 1571 C C . LYS B 2 150 ? -46.467 33.392 -10.560 1.00 16.11 150 LYS B C 1
ATOM 1572 O O . LYS B 2 150 ? -45.785 32.928 -9.646 1.00 16.03 150 LYS B O 1
ATOM 1578 N N . LEU B 2 151 ? -46.037 33.565 -11.812 1.00 18.07 151 LEU B N 1
ATOM 1579 C CA . LEU B 2 151 ? -44.701 33.253 -12.281 1.00 19.57 151 LEU B CA 1
ATOM 1580 C C . LEU B 2 151 ? -44.134 34.495 -12.983 1.00 20.69 151 LEU B C 1
ATOM 1581 O O . LEU B 2 151 ? -44.811 35.105 -13.817 1.00 21.29 151 LEU B O 1
ATOM 1586 N N . SER B 2 152 ? -42.920 34.883 -12.610 1.00 22.54 152 SER B N 1
ATOM 1587 C CA . SER B 2 152 ? -42.283 36.045 -13.214 1.00 24.87 152 SER B CA 1
ATOM 1588 C C . SER B 2 152 ? -41.693 35.687 -14.563 1.00 24.72 152 SER B C 1
ATOM 1589 O O . SER B 2 152 ? -40.827 34.826 -14.638 1.00 25.44 152 SER B O 1
ATOM 1592 N N . THR B 2 153 ? -42.148 36.376 -15.608 1.00 23.37 153 THR B N 1
ATOM 1593 C CA . THR B 2 153 ? -41.623 36.199 -16.957 1.00 24.02 153 THR B CA 1
ATOM 1594 C C . THR B 2 153 ? -41.575 37.564 -17.630 1.00 25.72 153 THR B C 1
ATOM 1595 O O . THR B 2 153 ? -42.243 38.492 -17.183 1.00 26.19 153 THR B O 1
ATOM 1599 N N . PRO B 2 154 ? -40.783 37.682 -18.701 1.00 27.98 154 PRO B N 1
ATOM 1600 C CA . PRO B 2 154 ? -40.769 38.940 -19.458 1.00 29.41 154 PRO B CA 1
ATOM 1601 C C . PRO B 2 154 ? -42.142 39.169 -20.072 1.00 30.21 154 PRO B C 1
ATOM 1602 O O . PRO B 2 154 ? -42.754 38.213 -20.526 1.00 29.53 154 PRO B O 1
ATOM 1606 N N . ALA B 2 155 ? -42.617 40.408 -20.074 1.00 32.01 155 ALA B N 1
ATOM 1607 C CA . ALA B 2 155 ? -43.906 40.750 -20.672 1.00 34.93 155 ALA B CA 1
ATOM 1608 C C . ALA B 2 155 ? -44.068 40.249 -22.110 1.00 35.12 155 ALA B C 1
ATOM 1609 O O . ALA B 2 155 ? -43.218 40.476 -22.967 1.00 36.27 155 ALA B O 1
ATOM 1611 N N . GLY B 2 156 ? -45.182 39.582 -22.381 1.00 32.49 156 GLY B N 1
ATOM 1612 C CA . GLY B 2 156 ? -45.512 39.235 -23.749 1.00 32.29 156 GLY B CA 1
ATOM 1613 C C . GLY B 2 156 ? -46.736 38.354 -23.856 1.00 32.10 156 GLY B C 1
ATOM 1614 O O . GLY B 2 156 ? -47.547 38.276 -22.924 1.00 31.79 156 GLY B O 1
ATOM 1615 N N . ASP B 2 157 ? -46.856 37.674 -24.989 1.00 35.20 157 ASP B N 1
ATOM 1616 C CA . ASP B 2 157 ? -48.049 36.900 -25.290 1.00 37.62 157 ASP B CA 1
ATOM 1617 C C . ASP B 2 157 ? -47.766 35.430 -25.502 1.00 36.04 157 ASP B C 1
ATOM 1618 O O . ASP B 2 157 ? -46.956 35.061 -26.347 1.00 37.77 157 ASP B O 1
ATOM 1623 N N . CYS B 2 158 ? -48.462 34.588 -24.735 1.00 31.01 158 CYS B N 1
ATOM 1624 C CA . CYS B 2 158 ? -48.332 33.146 -24.887 1.00 28.41 158 CYS B CA 1
ATOM 1625 C C . CYS B 2 158 ? -49.651 32.496 -25.320 1.00 28.44 158 CYS B C 1
ATOM 1626 O O . CYS B 2 158 ? -49.896 31.339 -25.021 1.00 28.12 158 CYS B O 1
ATOM 1629 N N . SER B 2 159 ? -50.498 33.222 -26.047 1.00 28.81 159 SER B N 1
ATOM 1630 C CA . SER B 2 159 ? -51.807 32.675 -26.393 1.00 29.44 159 SER B CA 1
ATOM 1631 C C . SER B 2 159 ? -51.698 31.453 -27.298 1.00 30.15 159 SER B C 1
ATOM 1632 O O . SER B 2 159 ? -52.495 30.528 -27.183 1.00 29.77 159 SER B O 1
ATOM 1635 N N . ALA B 2 160 ? -50.727 31.443 -28.205 1.00 31.37 160 ALA B N 1
ATOM 1636 C CA . ALA B 2 160 ? -50.555 30.282 -29.070 1.00 32.26 160 ALA B CA 1
ATOM 1637 C C . ALA B 2 160 ? -50.213 29.062 -28.205 1.00 30.74 160 ALA B C 1
ATOM 1638 O O . ALA B 2 160 ? -50.820 27.996 -28.347 1.00 30.52 160 ALA B O 1
ATOM 1640 N N . LEU B 2 161 ? -49.280 29.229 -27.280 1.00 30.38 161 LEU B N 1
ATOM 1641 C CA . LEU B 2 161 ? -48.879 28.111 -26.433 1.00 29.04 161 LEU B CA 1
ATOM 1642 C C . LEU B 2 161 ? -50.044 27.665 -25.567 1.00 26.99 161 LEU B C 1
ATOM 1643 O O . LEU B 2 161 ? -50.261 26.468 -25.382 1.00 26.55 161 LEU B O 1
ATOM 1648 N N . ALA B 2 162 ? -50.818 28.622 -25.055 1.00 25.15 162 ALA B N 1
ATOM 1649 C CA . ALA B 2 162 ? -51.960 28.257 -24.235 1.00 24.21 162 ALA B CA 1
ATOM 1650 C C . ALA B 2 162 ? -52.950 27.385 -25.021 1.00 25.39 162 ALA B C 1
ATOM 1651 O O . ALA B 2 162 ? -53.479 26.401 -24.489 1.00 24.61 162 ALA B O 1
ATOM 1653 N N . SER B 2 163 ? -53.181 27.743 -26.284 1.00 27.46 163 SER B N 1
ATOM 1654 C CA . SER B 2 163 ? -54.106 26.999 -27.122 1.00 28.99 163 SER B CA 1
ATOM 1655 C C . SER B 2 163 ? -53.580 25.612 -27.354 1.00 28.68 163 SER B C 1
ATOM 1656 O O . SER B 2 163 ? -54.337 24.653 -27.350 1.00 28.80 163 SER B O 1
ATOM 1659 N N . GLU B 2 164 ? -52.273 25.525 -27.568 1.00 29.55 164 GLU B N 1
ATOM 1660 C CA . GLU B 2 164 ? -51.631 24.244 -27.814 1.00 31.44 164 GLU B CA 1
ATOM 1661 C C . GLU B 2 164 ? -51.837 23.336 -26.596 1.00 28.38 164 GLU B C 1
ATOM 1662 O O . GLU B 2 164 ? -52.242 22.190 -26.741 1.00 27.83 164 GLU B O 1
ATOM 1668 N N . ALA B 2 165 ? -51.578 23.866 -25.398 1.00 25.51 165 ALA B N 1
ATOM 1669 C CA . ALA B 2 165 ? -51.816 23.116 -24.163 1.00 23.48 165 ALA B CA 1
ATOM 1670 C C . ALA B 2 165 ? -53.267 22.658 -24.065 1.00 23.51 165 ALA B C 1
ATOM 1671 O O . ALA B 2 165 ? -53.540 21.515 -23.695 1.00 23.70 165 ALA B O 1
ATOM 1673 N N . GLY B 2 166 ? -54.197 23.550 -24.417 1.00 24.38 166 GLY B N 1
ATOM 1674 C CA . GLY B 2 166 ? -55.606 23.218 -24.411 1.00 24.99 166 GLY B CA 1
ATOM 1675 C C . GLY B 2 166 ? -55.875 22.030 -25.319 1.00 26.29 166 GLY B C 1
ATOM 1676 O O . GLY B 2 166 ? -56.622 21.112 -24.966 1.00 26.22 166 GLY B O 1
ATOM 1677 N N . GLY B 2 167 ? -55.244 22.058 -26.490 1.00 27.65 167 GLY B N 1
ATOM 1678 C CA . GLY B 2 167 ? -55.379 20.999 -27.470 1.00 29.19 167 GLY B CA 1
ATOM 1679 C C . GLY B 2 167 ? -54.952 19.651 -26.936 1.00 28.35 167 GLY B C 1
ATOM 1680 O O . GLY B 2 167 ? -55.541 18.616 -27.292 1.00 29.59 167 GLY B O 1
ATOM 1681 N N . TYR B 2 168 ? -53.931 19.649 -26.088 1.00 26.72 168 TYR B N 1
ATOM 1682 C CA . TYR B 2 168 ? -53.480 18.401 -25.509 1.00 26.03 168 TYR B CA 1
ATOM 1683 C C . TYR B 2 168 ? -54.502 17.861 -24.524 1.00 25.18 168 TYR B C 1
ATOM 1684 O O . TYR B 2 168 ? -54.758 16.665 -24.528 1.00 25.65 168 TYR B O 1
ATOM 1693 N N . PHE B 2 169 ? -55.090 18.736 -23.705 1.00 24.64 169 PHE B N 1
ATOM 1694 C CA . PHE B 2 169 ? -56.188 18.336 -22.838 1.00 25.08 169 PHE B CA 1
ATOM 1695 C C . PHE B 2 169 ? -57.362 17.799 -23.659 1.00 27.75 169 PHE B C 1
ATOM 1696 O O . PHE B 2 169 ? -57.998 16.808 -23.270 1.00 28.35 169 PHE B O 1
ATOM 1704 N N . ASP B 2 170 ? -57.639 18.432 -24.800 1.00 27.91 170 ASP B N 1
ATOM 1705 C CA . ASP B 2 170 ? -58.700 17.952 -25.684 1.00 29.33 170 ASP B CA 1
ATOM 1706 C C . ASP B 2 170 ? -58.440 16.522 -26.186 1.00 30.81 170 ASP B C 1
ATOM 1707 O O . ASP B 2 170 ? -59.397 15.770 -26.424 1.00 32.26 170 ASP B O 1
ATOM 1712 N N . LYS B 2 171 ? -57.167 16.156 -26.364 1.00 32.05 171 LYS B N 1
ATOM 1713 C CA . LYS B 2 171 ? -56.822 14.780 -26.744 1.00 33.90 171 LYS B CA 1
ATOM 1714 C C . LYS B 2 171 ? -57.197 13.815 -25.618 1.00 30.87 171 LYS B C 1
ATOM 1715 O O . LYS B 2 171 ? -57.677 12.714 -25.872 1.00 30.91 171 LYS B O 1
ATOM 1721 N N . VAL B 2 172 ? -56.958 14.224 -24.371 1.00 27.32 172 VAL B N 1
ATOM 1722 C CA . VAL B 2 172 ? -57.337 13.416 -23.222 1.00 26.57 172 VAL B CA 1
ATOM 1723 C C . VAL B 2 172 ? -58.856 13.258 -23.215 1.00 28.91 172 VAL B C 1
ATOM 1724 O O . VAL B 2 172 ? -59.364 12.146 -23.052 1.00 29.89 172 VAL B O 1
ATOM 1728 N N . SER B 2 173 ? -59.564 14.372 -23.414 1.00 30.30 173 SER B N 1
ATOM 1729 C CA . SER B 2 173 ? -61.029 14.384 -23.437 1.00 33.13 173 SER B CA 1
ATOM 1730 C C . SER B 2 173 ? -61.595 13.497 -24.524 1.00 36.63 173 SER B C 1
ATOM 1731 O O . SER B 2 173 ? -62.500 12.707 -24.272 1.00 36.76 173 SER B O 1
ATOM 1734 N N . SER B 2 174 ? -61.056 13.634 -25.730 1.00 41.18 174 SER B N 1
ATOM 1735 C CA . SER B 2 174 ? -61.464 12.810 -26.861 1.00 45.29 174 SER B CA 1
ATOM 1736 C C . SER B 2 174 ? -61.318 11.334 -26.538 1.00 42.75 174 SER B C 1
ATOM 1737 O O . SER B 2 174 ? -62.235 10.535 -26.763 1.00 44.48 174 SER B O 1
ATOM 1740 N N . ALA B 2 175 ? -60.143 10.973 -26.036 1.00 37.75 175 ALA B N 1
ATOM 1741 C CA . ALA B 2 175 ? -59.813 9.587 -25.759 1.00 36.73 175 ALA B CA 1
ATOM 1742 C C . ALA B 2 175 ? -60.727 8.962 -24.701 1.00 37.38 175 ALA B C 1
ATOM 1743 O O . ALA B 2 175 ? -61.016 7.766 -24.765 1.00 41.26 175 ALA B O 1
ATOM 1745 N N . LEU B 2 176 ? -61.200 9.757 -23.748 1.00 34.08 176 LEU B N 1
ATOM 1746 C CA . LEU B 2 176 ? -61.964 9.205 -22.628 1.00 34.04 176 LEU B CA 1
ATOM 1747 C C . LEU B 2 176 ? -63.469 9.219 -22.855 1.00 36.45 176 LEU B C 1
ATOM 1748 O O . LEU B 2 176 ? -64.204 8.521 -22.154 1.00 37.07 176 LEU B O 1
ATOM 1753 N N . ALA B 2 177 ? -63.919 9.986 -23.840 1.00 38.33 177 ALA B N 1
ATOM 1754 C CA . ALA B 2 177 ? -65.355 10.168 -24.044 1.00 41.51 177 ALA B CA 1
ATOM 1755 C C . ALA B 2 177 ? -65.927 9.066 -24.924 1.00 44.81 177 ALA B C 1
ATOM 1756 O O . ALA B 2 177 ? -65.209 8.372 -25.654 1.00 45.47 177 ALA B O 1
ATOM 1759 N N . LYS C 1 1 ? -22.542 23.168 21.137 1.00 43.33 1 LYS C N 1
ATOM 1760 C CA . LYS C 1 1 ? -23.047 24.253 20.259 1.00 42.53 1 LYS C CA 1
ATOM 1761 C C . LYS C 1 1 ? -23.886 23.624 19.162 1.00 37.44 1 LYS C C 1
ATOM 1762 O O . LYS C 1 1 ? -23.760 22.434 18.888 1.00 37.13 1 LYS C O 1
ATOM 1768 N N . MET C 1 2 ? -24.716 24.437 18.515 1.00 32.98 2 MET C N 1
ATOM 1769 C CA A MET C 1 2 ? -25.589 23.979 17.440 0.82 30.33 2 MET C CA 1
ATOM 1770 C CA B MET C 1 2 ? -25.604 23.919 17.488 0.18 30.32 2 MET C CA 1
ATOM 1771 C C . MET C 1 2 ? -24.810 23.276 16.360 1.00 29.89 2 MET C C 1
ATOM 1772 O O . MET C 1 2 ? -23.630 23.563 16.172 1.00 31.17 2 MET C O 1
ATOM 1781 N N . ALA C 1 3 ? -25.481 22.387 15.634 1.00 28.94 3 ALA C N 1
ATOM 1782 C CA . ALA C 1 3 ? -24.933 21.807 14.421 1.00 28.86 3 ALA C CA 1
ATOM 1783 C C . ALA C 1 3 ? -24.915 22.857 13.311 1.00 29.15 3 ALA C C 1
ATOM 1784 O O . ALA C 1 3 ? -25.556 23.902 13.421 1.00 28.81 3 ALA C O 1
ATOM 1786 N N . THR C 1 4 ? -24.154 22.569 12.259 1.00 31.16 4 THR C N 1
ATOM 1787 C CA . THR C 1 4 ? -24.050 23.448 11.106 1.00 33.46 4 THR C CA 1
ATOM 1788 C C . THR C 1 4 ? -24.220 22.669 9.812 1.00 30.59 4 THR C C 1
ATOM 1789 O O . THR C 1 4 ? -23.838 23.142 8.738 1.00 31.37 4 THR C O 1
ATOM 1793 N N . ASP C 1 5 ? -24.842 21.499 9.915 1.00 27.69 5 ASP C N 1
ATOM 1794 C CA . ASP C 1 5 ? -24.987 20.595 8.770 1.00 26.70 5 ASP C CA 1
ATOM 1795 C C . ASP C 1 5 ? -26.346 20.729 8.072 1.00 25.78 5 ASP C C 1
ATOM 1796 O O . ASP C 1 5 ? -26.636 19.999 7.136 1.00 25.72 5 ASP C O 1
ATOM 1801 N N . SER C 1 6 ? -27.156 21.683 8.515 1.00 25.29 6 SER C N 1
ATOM 1802 C CA . SER C 1 6 ? -28.478 21.939 7.945 1.00 25.20 6 SER C CA 1
ATOM 1803 C C . SER C 1 6 ? -29.408 20.740 8.047 1.00 25.12 6 SER C C 1
ATOM 1804 O O . SER C 1 6 ? -30.416 20.686 7.349 1.00 25.59 6 SER C O 1
ATOM 1807 N N . LYS C 1 7 ? -29.086 19.800 8.926 1.00 21.73 7 LYS C N 1
ATOM 1808 C CA . LYS C 1 7 ? -29.952 18.645 9.149 1.00 21.47 7 LYS C CA 1
ATOM 1809 C C . LYS C 1 7 ? -30.957 18.896 10.280 1.00 21.25 7 LYS C C 1
ATOM 1810 O O . LYS C 1 7 ? -30.636 19.523 11.285 1.00 22.37 7 LYS C O 1
ATOM 1816 N N . ALA C 1 8 ? -32.165 18.368 10.101 1.00 20.88 8 ALA C N 1
ATOM 1817 C CA . ALA C 1 8 ? -33.245 18.490 11.074 1.00 20.92 8 ALA C CA 1
ATOM 1818 C C . ALA C 1 8 ? -34.047 17.198 11.097 1.00 21.18 8 ALA C C 1
ATOM 1819 O O . ALA C 1 8 ? -34.030 16.429 10.127 1.00 20.98 8 ALA C O 1
ATOM 1821 N N . PRO C 1 9 ? -34.766 16.953 12.195 1.00 21.68 9 PRO C N 1
ATOM 1822 C CA . PRO C 1 9 ? -35.499 15.687 12.278 1.00 22.09 9 PRO C CA 1
ATOM 1823 C C . PRO C 1 9 ? -36.708 15.738 11.362 1.00 22.50 9 PRO C C 1
ATOM 1824 O O . PRO C 1 9 ? -37.502 16.676 11.444 1.00 22.43 9 PRO C O 1
ATOM 1828 N N . LEU C 1 10 ? -36.801 14.776 10.466 1.00 21.14 10 LEU C N 1
ATOM 1829 C CA . LEU C 1 10 ? -37.951 14.652 9.587 1.00 20.60 10 LEU C CA 1
ATOM 1830 C C . LEU C 1 10 ? -38.877 13.587 10.141 1.00 21.19 10 LEU C C 1
ATOM 1831 O O . LEU C 1 10 ? -38.523 12.389 10.184 1.00 21.98 10 LEU C O 1
ATOM 1836 N N . ILE C 1 11 ? -40.049 14.032 10.584 1.00 21.38 11 ILE C N 1
ATOM 1837 C CA . ILE C 1 11 ? -41.047 13.130 11.132 1.00 22.05 11 ILE C CA 1
ATOM 1838 C C . ILE C 1 11 ? -42.042 12.738 10.044 1.00 22.34 11 ILE C C 1
ATOM 1839 O O . ILE C 1 11 ? -42.598 13.616 9.362 1.00 23.05 11 ILE C O 1
ATOM 1844 N N . GLU C 1 12 ? -42.232 11.428 9.854 1.00 21.93 12 GLU C N 1
ATOM 1845 C CA . GLU C 1 12 ? -43.316 10.927 9.015 1.00 21.79 12 GLU C CA 1
ATOM 1846 C C . GLU C 1 12 ? -44.245 10.075 9.864 1.00 22.75 12 GLU C C 1
ATOM 1847 O O . GLU C 1 12 ? -43.795 9.226 10.634 1.00 23.76 12 GLU C O 1
ATOM 1853 N N . LEU C 1 13 ? -45.541 10.333 9.719 1.00 22.83 13 LEU C N 1
ATOM 1854 C CA . LEU C 1 13 ? -46.562 9.583 10.445 1.00 23.81 13 LEU C CA 1
ATOM 1855 C C . LEU C 1 13 ? -47.376 8.739 9.475 1.00 23.78 13 LEU C C 1
ATOM 1856 O O . LEU C 1 13 ? -47.702 9.197 8.364 1.00 23.80 13 LEU C O 1
ATOM 1861 N N . PHE C 1 14 ? -47.717 7.514 9.894 1.00 24.78 14 PHE C N 1
A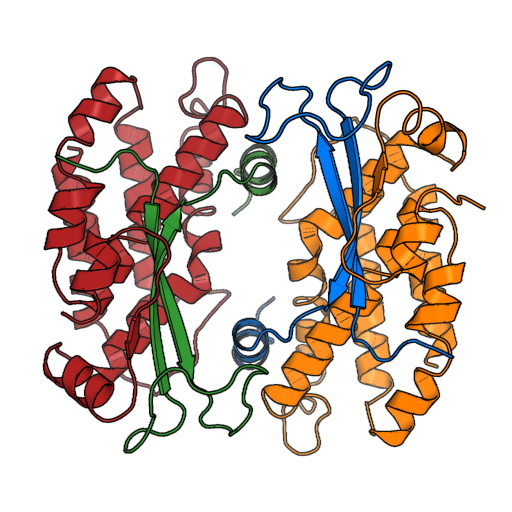TOM 1862 C CA . PHE C 1 14 ? -48.508 6.617 9.059 1.00 24.97 14 PHE C CA 1
ATOM 1863 C C . PHE C 1 14 ? -49.711 6.055 9.809 1.00 26.18 14 PHE C C 1
ATOM 1864 O O . PHE C 1 14 ? -49.567 5.556 10.910 1.00 27.31 14 PHE C O 1
ATOM 1872 N N . ASP C 1 15 ? -50.896 6.191 9.221 1.00 26.79 15 ASP C N 1
ATOM 1873 C CA . ASP C 1 15 ? -52.102 5.567 9.768 1.00 27.91 15 ASP C CA 1
ATOM 1874 C C . ASP C 1 15 ? -52.769 4.839 8.621 1.00 27.40 15 ASP C C 1
ATOM 1875 O O . ASP C 1 15 ? -53.459 5.441 7.796 1.00 27.77 15 ASP C O 1
ATOM 1880 N N . GLU C 1 16 ? -52.503 3.541 8.549 1.00 27.91 16 GLU C N 1
ATOM 1881 C CA . GLU C 1 16 ? -52.961 2.713 7.456 1.00 28.03 16 GLU C CA 1
ATOM 1882 C C . GLU C 1 16 ? -53.978 1.727 8.005 1.00 29.59 16 GLU C C 1
ATOM 1883 O O . GLU C 1 16 ? -54.023 0.575 7.591 1.00 30.21 16 GLU C O 1
ATOM 1889 N N . ARG C 1 17 ? -54.799 2.181 8.945 1.00 31.47 17 ARG C N 1
ATOM 1890 C CA . ARG C 1 17 ? -55.765 1.284 9.561 1.00 34.65 17 ARG C CA 1
ATOM 1891 C C . ARG C 1 17 ? -56.877 0.872 8.607 1.00 35.50 17 ARG C C 1
ATOM 1892 O O . ARG C 1 17 ? -57.608 -0.088 8.884 1.00 37.95 17 ARG C O 1
ATOM 1900 N N . ASP C 1 18 ? -57.016 1.587 7.496 1.00 32.52 18 ASP C N 1
ATOM 1901 C CA . ASP C 1 18 ? -57.956 1.189 6.456 1.00 32.38 18 ASP C CA 1
ATOM 1902 C C . ASP C 1 18 ? -57.444 -0.004 5.635 1.00 33.28 18 ASP C C 1
ATOM 1903 O O . ASP C 1 18 ? -58.112 -0.460 4.707 1.00 34.44 18 ASP C O 1
ATOM 1908 N N . GLY C 1 19 ? -56.248 -0.477 5.963 1.00 33.75 19 GLY C N 1
ATOM 1909 C CA . GLY C 1 19 ? -55.709 -1.699 5.385 1.00 35.46 19 GLY C CA 1
ATOM 1910 C C . GLY C 1 19 ? -54.897 -1.510 4.114 1.00 35.62 19 GLY C C 1
ATOM 1911 O O . GLY C 1 19 ? -54.320 -2.483 3.608 1.00 35.83 19 GLY C O 1
ATOM 1912 N N . CYS C 1 20 ? -54.860 -0.283 3.586 1.00 34.71 20 CYS C N 1
ATOM 1913 C CA . CYS C 1 20 ? -54.074 -0.005 2.390 1.00 33.71 20 CYS C CA 1
ATOM 1914 C C . CYS C 1 20 ? -52.599 0.183 2.760 1.00 31.88 20 CYS C C 1
ATOM 1915 O O . CYS C 1 20 ? -52.211 1.174 3.389 1.00 30.52 20 CYS C O 1
ATOM 1918 N N . LYS C 1 21 ? -51.778 -0.769 2.348 1.00 35.83 21 LYS C N 1
ATOM 1919 C CA . LYS C 1 21 ? -50.365 -0.770 2.715 1.00 35.61 21 LYS C CA 1
ATOM 1920 C C . LYS C 1 21 ? -49.491 -0.275 1.566 1.00 33.08 21 LYS C C 1
ATOM 1921 O O . LYS C 1 21 ? -49.884 -0.325 0.390 1.00 32.92 21 LYS C O 1
ATOM 1927 N N . GLY C 1 22 ? -48.300 0.200 1.911 1.00 30.42 22 GLY C N 1
ATOM 1928 C CA . GLY C 1 22 ? -47.363 0.660 0.909 1.00 29.19 22 GLY C CA 1
ATOM 1929 C C . GLY C 1 22 ? -46.590 -0.511 0.313 1.00 30.17 22 GLY C C 1
ATOM 1930 O O . GLY C 1 22 ? -46.724 -1.671 0.761 1.00 29.46 22 GLY C O 1
ATOM 1931 N N . PRO C 1 23 ? -45.771 -0.222 -0.707 1.00 33.94 23 PRO C N 1
ATOM 1932 C CA . PRO C 1 23 ? -44.980 -1.253 -1.396 1.00 34.28 23 PRO C CA 1
ATOM 1933 C C . PRO C 1 23 ? -43.958 -1.944 -0.496 1.00 32.77 23 PRO C C 1
ATOM 1934 O O . PRO C 1 23 ? -43.652 -3.119 -0.700 1.00 34.07 23 PRO C O 1
ATOM 1938 N N . ALA C 1 24 ? -43.404 -1.228 0.474 1.00 30.74 24 ALA C N 1
ATOM 1939 C CA . ALA C 1 24 ? -42.379 -1.824 1.331 1.00 29.94 24 ALA C CA 1
ATOM 1940 C C . ALA C 1 24 ? -42.959 -2.580 2.521 1.00 29.94 24 ALA C C 1
ATOM 1941 O O . ALA C 1 24 ? -43.919 -2.148 3.159 1.00 29.81 24 ALA C O 1
ATOM 1943 N N . ALA C 1 25 ? -42.320 -3.698 2.831 1.00 30.60 25 ALA C N 1
ATOM 1944 C CA . ALA C 1 2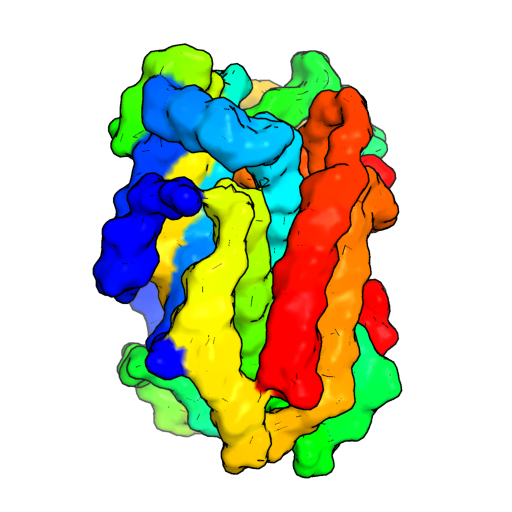5 ? -42.680 -4.486 3.997 1.00 33.00 25 ALA C CA 1
ATOM 1945 C C . ALA C 1 25 ? -42.554 -3.626 5.248 1.00 34.39 25 ALA C C 1
ATOM 1946 O O . ALA C 1 25 ? -41.852 -2.616 5.245 1.00 34.85 25 ALA C O 1
ATOM 1948 N N . ASN C 1 26 ? -43.233 -4.035 6.316 1.00 41.46 26 ASN C N 1
ATOM 1949 C CA . ASN C 1 26 ? -43.104 -3.374 7.609 1.00 41.28 26 ASN C CA 1
ATOM 1950 C C . ASN C 1 26 ? -41.656 -3.322 8.093 1.00 40.47 26 ASN C C 1
ATOM 1951 O O . ASN C 1 26 ? -40.899 -4.304 7.971 1.00 41.66 26 ASN C O 1
ATOM 1956 N N . LYS C 1 27 ? -41.283 -2.187 8.673 1.00 37.77 27 LYS C N 1
ATOM 1957 C CA . LYS C 1 27 ? -39.953 -2.004 9.232 1.00 38.31 27 LYS C CA 1
ATOM 1958 C C . LYS C 1 27 ? -39.974 -2.080 10.768 1.00 39.36 27 LYS C C 1
ATOM 1959 O O . LYS C 1 27 ? -38.932 -2.195 11.408 1.00 40.73 27 LYS C O 1
ATOM 1965 N N . ALA C 1 28 ? -41.175 -2.047 11.342 1.00 39.31 28 ALA C N 1
ATOM 1966 C CA . ALA C 1 28 ? -41.383 -2.368 12.750 1.00 40.71 28 ALA C CA 1
ATOM 1967 C C . ALA C 1 28 ? -42.639 -3.227 12.815 1.00 41.60 28 ALA C C 1
ATOM 1968 O O . ALA C 1 28 ? -43.362 -3.328 11.830 1.00 40.97 28 ALA C O 1
ATOM 1970 N N . SER C 1 29 ? -42.917 -3.857 13.949 1.00 43.20 29 SER C N 1
ATOM 1971 C CA . SER C 1 29 ? -44.170 -4.602 14.041 1.00 44.12 29 SER C CA 1
ATOM 1972 C C . SER C 1 29 ? -45.265 -3.746 14.619 1.00 43.97 29 SER C C 1
ATOM 1973 O O . SER C 1 29 ? -45.006 -2.944 15.514 1.00 44.05 29 SER C O 1
ATOM 1976 N N . ASP C 1 30 ? -46.484 -3.911 14.100 1.00 43.92 30 ASP C N 1
ATOM 1977 C CA . ASP C 1 30 ? -47.642 -3.176 14.621 1.00 44.11 30 ASP C CA 1
ATOM 1978 C C . ASP C 1 30 ? -48.551 -4.076 15.450 1.00 46.05 30 ASP C C 1
ATOM 1979 O O . ASP C 1 30 ? -49.736 -3.791 15.631 1.00 46.51 30 ASP C O 1
ATOM 1984 N N . VAL C 1 31 ? -47.980 -5.151 15.971 1.00 47.37 31 VAL C N 1
ATOM 1985 C CA . VAL C 1 31 ? -48.694 -5.992 16.923 1.00 49.41 31 VAL C CA 1
ATOM 1986 C C . VAL C 1 31 ? -49.241 -5.157 18.097 1.00 50.22 31 VAL C C 1
ATOM 1987 O O . VAL C 1 31 ? -48.489 -4.526 18.840 1.00 50.21 31 VAL C O 1
ATOM 1991 N N . GLY C 1 32 ? -50.562 -5.145 18.243 1.00 54.95 32 GLY C N 1
ATOM 1992 C CA . GLY C 1 32 ? -51.199 -4.438 19.344 1.00 59.27 32 GLY C CA 1
ATOM 1993 C C . GLY C 1 32 ? -51.757 -3.072 18.979 1.00 60.13 32 GLY C C 1
ATOM 1994 O O . GLY C 1 32 ? -52.691 -2.593 19.624 1.00 64.13 32 GLY C O 1
ATOM 1995 N N . GLU C 1 33 ? -51.166 -2.432 17.972 1.00 55.13 33 GLU C N 1
ATOM 1996 C CA . GLU C 1 33 ? -51.735 -1.217 17.389 1.00 52.17 33 GLU C CA 1
ATOM 1997 C C . GLU C 1 33 ? -51.527 -1.240 15.878 1.00 48.65 33 GLU C C 1
ATOM 1998 O O . GLU C 1 33 ? -50.700 -0.495 15.332 1.00 47.77 33 GLU C O 1
ATOM 2004 N N . PRO C 1 34 ? -52.284 -2.118 15.198 1.00 46.22 34 PRO C N 1
ATOM 2005 C CA . PRO C 1 34 ? -52.223 -2.316 13.749 1.00 44.82 34 PRO C CA 1
ATOM 2006 C C . PRO C 1 34 ? -52.364 -1.019 12.970 1.00 43.24 34 PRO C C 1
ATOM 2007 O O . PRO C 1 34 ? -53.236 -0.193 13.276 1.00 43.54 34 PRO C O 1
ATOM 2011 N N . GLY C 1 35 ? -51.507 -0.855 11.970 1.00 41.66 35 GLY C N 1
ATOM 2012 C CA . GLY C 1 35 ? -51.648 0.236 11.026 1.00 40.18 35 GLY C CA 1
ATOM 2013 C C . GLY C 1 35 ? -50.950 1.533 11.393 1.00 39.14 35 GLY C C 1
ATOM 2014 O O . GLY C 1 35 ? -50.886 2.433 10.551 1.00 37.81 35 GLY C O 1
ATOM 2015 N N . LEU C 1 36 ? -50.441 1.652 12.618 1.00 39.84 36 LEU C N 1
ATOM 2016 C CA . LEU C 1 36 ? -49.867 2.928 13.073 1.00 39.13 36 LEU C CA 1
ATOM 2017 C C . LEU C 1 36 ? -48.343 2.864 13.129 1.00 38.47 36 LEU C C 1
ATOM 2018 O O . LEU C 1 36 ? -47.776 1.873 13.584 1.00 39.22 36 LEU C O 1
ATOM 2023 N N . CYS C 1 37 ? -47.680 3.913 12.650 1.00 36.98 37 CYS C N 1
ATOM 2024 C CA . CYS C 1 37 ? -46.227 3.980 12.702 1.00 36.37 37 CYS C CA 1
ATOM 2025 C C . CYS C 1 37 ? -45.713 5.409 12.743 1.00 35.35 37 CYS C C 1
ATOM 2026 O O . CYS C 1 37 ? -46.221 6.271 12.030 1.00 34.39 37 CYS C O 1
ATOM 2029 N N . VAL C 1 38 ? -44.727 5.655 13.598 1.00 35.70 38 VAL C N 1
ATOM 2030 C CA . VAL C 1 38 ? -44.004 6.922 13.623 1.00 34.79 38 VAL C CA 1
ATOM 2031 C C . VAL C 1 38 ? -42.594 6.691 13.134 1.00 34.13 38 VAL C C 1
ATOM 2032 O O . VAL C 1 38 ? -41.894 5.812 13.639 1.00 34.96 38 VAL C O 1
ATOM 2036 N N . LYS C 1 39 ? -42.177 7.496 12.167 1.00 32.60 39 LYS C N 1
ATOM 2037 C CA . LYS C 1 39 ? -40.841 7.397 11.607 1.00 31.96 39 LYS C CA 1
ATOM 2038 C C . LYS C 1 39 ? -40.091 8.711 11.820 1.00 31.42 39 LYS C C 1
ATOM 2039 O O . LYS C 1 39 ? -40.646 9.784 11.580 1.00 30.59 39 LYS C O 1
ATOM 2045 N N . VAL C 1 40 ? -38.842 8.622 12.262 1.00 31.71 40 VAL C N 1
ATOM 2046 C CA . VAL C 1 40 ? -37.982 9.791 12.404 1.00 31.20 40 VAL C CA 1
ATOM 2047 C C . VAL C 1 40 ? -36.617 9.510 11.807 1.00 30.91 40 VAL C C 1
ATOM 2048 O O . VAL C 1 40 ? -36.020 8.452 12.062 1.00 31.85 40 VAL C O 1
ATOM 2052 N N . SER C 1 41 ? -36.120 10.449 11.008 1.00 29.72 41 SER C N 1
ATOM 2053 C CA . SER C 1 41 ? -34.744 10.393 10.536 1.00 29.62 41 SER C CA 1
ATOM 2054 C C . SER C 1 41 ? -34.184 11.806 10.536 1.00 28.91 41 SER C C 1
ATOM 2055 O O . SER C 1 41 ? -34.945 12.777 10.592 1.00 28.30 41 SER C O 1
ATOM 2058 N N . MET C 1 42 ? -32.859 11.918 10.517 1.00 29.19 42 MET C N 1
ATOM 2059 C CA . MET C 1 42 ? -32.214 13.215 10.332 1.00 28.52 42 MET C CA 1
ATOM 2060 C C . MET C 1 42 ? -31.865 13.381 8.866 1.00 27.45 42 MET C C 1
ATOM 2061 O O . MET C 1 42 ? -31.110 12.576 8.288 1.00 27.79 42 MET C O 1
ATOM 2066 N N . GLN C 1 43 ? -32.411 14.445 8.280 1.00 26.26 43 GLN C N 1
ATOM 2067 C CA . GLN C 1 43 ? -32.225 14.736 6.865 1.00 25.31 43 GLN C CA 1
ATOM 2068 C C . GLN C 1 43 ? -31.812 16.194 6.690 1.00 24.54 43 GLN C C 1
ATOM 2069 O O . GLN C 1 43 ? -32.284 17.086 7.408 1.00 24.47 43 GLN C O 1
ATOM 2075 N N . LYS C 1 44 ? -30.920 16.437 5.742 1.00 24.17 44 LYS C N 1
ATOM 2076 C CA . LYS C 1 44 ? -30.586 17.821 5.389 1.00 23.46 44 LYS C CA 1
ATOM 2077 C C . LYS C 1 44 ? -31.816 18.497 4.803 1.00 22.53 44 LYS C C 1
ATOM 2078 O O . LYS C 1 44 ? -32.534 17.938 3.966 1.00 22.77 44 LYS C O 1
ATOM 2084 N N . VAL C 1 45 ? -32.062 19.713 5.256 1.00 22.17 45 VAL C N 1
ATOM 2085 C CA . VAL C 1 45 ? -33.102 20.553 4.663 1.00 21.34 45 VAL C CA 1
ATOM 2086 C C . VAL C 1 45 ? -32.503 21.193 3.408 1.00 20.64 45 VAL C C 1
ATOM 2087 O O . VAL C 1 45 ? -31.628 22.063 3.500 1.00 21.09 45 VAL C O 1
ATOM 2091 N N . ALA C 1 46 ? -32.914 20.713 2.237 1.00 20.15 46 ALA C N 1
ATOM 2092 C CA . ALA C 1 46 ? -32.298 21.148 0.983 1.00 19.68 46 ALA C CA 1
ATOM 2093 C C . ALA C 1 46 ? -32.785 22.522 0.586 1.00 19.03 46 ALA C C 1
ATOM 2094 O O . ALA C 1 46 ? -33.933 22.875 0.864 1.00 19.75 46 ALA C O 1
ATOM 2096 N N . MET C 1 47 ? -31.927 23.290 -0.062 1.00 19.62 47 MET C N 1
ATOM 2097 C CA . MET C 1 47 ? -32.350 24.534 -0.682 1.00 19.15 47 MET C CA 1
ATOM 2098 C C . MET C 1 47 ? -33.386 24.217 -1.766 1.00 18.27 47 MET C C 1
ATOM 2099 O O . MET C 1 47 ? -33.244 23.263 -2.546 1.00 19.08 47 MET C O 1
ATOM 2104 N N . ASN C 1 48 ? -34.425 25.038 -1.825 1.00 17.63 48 ASN C N 1
ATOM 2105 C CA . ASN C 1 48 ? -35.452 24.859 -2.825 1.00 17.39 48 ASN C CA 1
ATOM 2106 C C . ASN C 1 48 ? -35.633 26.151 -3.629 1.00 17.28 48 ASN C C 1
ATOM 2107 O O . ASN C 1 48 ? -36.300 27.095 -3.175 1.00 17.08 48 ASN C O 1
ATOM 2112 N N . ALA C 1 49 ? -35.035 26.190 -4.819 1.00 16.56 49 ALA C N 1
ATOM 2113 C CA . ALA C 1 49 ? -35.027 27.395 -5.629 1.00 17.53 49 ALA C CA 1
ATOM 2114 C C . ALA C 1 49 ? -36.429 27.790 -6.062 1.00 16.28 49 ALA C C 1
ATOM 2115 O O . ALA C 1 49 ? -36.730 28.971 -6.135 1.00 15.64 49 ALA C O 1
ATOM 2117 N N . ALA C 1 50 ? -37.286 26.808 -6.338 1.00 16.80 50 ALA C N 1
ATOM 2118 C CA . ALA C 1 50 ? -38.624 27.113 -6.827 1.00 16.08 50 ALA C CA 1
ATOM 2119 C C . ALA C 1 50 ? -39.410 27.851 -5.746 1.00 15.77 50 ALA C C 1
ATOM 2120 O O . ALA C 1 50 ? -40.119 28.833 -6.030 1.00 14.95 50 ALA C O 1
ATOM 2122 N N . ALA C 1 51 ? -39.279 27.394 -4.497 1.00 15.87 51 ALA C N 1
ATOM 2123 C CA . ALA C 1 51 ? -40.012 28.024 -3.412 1.00 15.76 51 ALA C CA 1
ATOM 2124 C C . ALA C 1 51 ? -39.466 29.410 -3.164 1.00 14.92 51 ALA C C 1
ATOM 2125 O O . ALA C 1 51 ? -40.196 30.328 -2.823 1.00 15.64 51 ALA C O 1
ATOM 2127 N N . ALA C 1 52 ? -38.158 29.584 -3.325 1.00 13.65 52 ALA C N 1
ATOM 2128 C CA . ALA C 1 52 ? -37.567 30.903 -3.097 1.00 14.22 52 ALA C CA 1
ATOM 2129 C C . ALA C 1 52 ? -38.027 31.880 -4.182 1.00 13.74 52 ALA C C 1
ATOM 2130 O O . ALA C 1 52 ? -38.362 33.040 -3.906 1.00 14.56 52 ALA C O 1
ATOM 2132 N N . LYS C 1 53 ? -38.068 31.409 -5.421 1.00 15.11 53 LYS C N 1
ATOM 2133 C CA . LYS C 1 53 ? -38.512 32.241 -6.508 1.00 15.50 53 LYS C CA 1
ATOM 2134 C C . LYS C 1 53 ? -39.987 32.581 -6.330 1.00 13.38 53 LYS C C 1
ATOM 2135 O O . LYS C 1 53 ? -40.389 33.719 -6.593 1.00 13.74 53 LYS C O 1
ATOM 2141 N N . SER C 1 54 ? -40.786 31.628 -5.858 1.00 11.72 54 SER C N 1
ATOM 2142 C CA . SER C 1 54 ? -42.216 31.898 -5.660 1.00 12.71 54 SER C CA 1
ATOM 2143 C C . SER C 1 54 ? -42.447 32.969 -4.578 1.00 13.11 54 SER C C 1
ATOM 2144 O O . SER C 1 54 ? -43.297 33.846 -4.738 1.00 13.79 54 SER C O 1
ATOM 2147 N N . VAL C 1 55 ? -41.706 32.929 -3.472 1.00 14.33 55 VAL C N 1
ATOM 2148 C CA . VAL C 1 55 ? -41.886 33.960 -2.453 1.00 15.23 55 VAL C CA 1
ATOM 2149 C C . VAL C 1 55 ? -41.552 35.325 -3.056 1.00 15.19 55 VAL C C 1
ATOM 2150 O O . VAL C 1 55 ? -42.270 36.304 -2.816 1.00 15.26 55 VAL C O 1
ATOM 2154 N N . ALA C 1 56 ? -40.466 35.394 -3.838 1.00 16.11 56 ALA C N 1
ATOM 2155 C CA . ALA C 1 56 ? -40.035 36.655 -4.431 1.00 18.27 56 ALA C CA 1
ATOM 2156 C C . ALA C 1 56 ? -41.112 37.229 -5.335 1.00 17.00 56 ALA C C 1
ATOM 2157 O O . ALA C 1 56 ? -41.330 38.435 -5.380 1.00 17.25 56 ALA C O 1
ATOM 2159 N N . THR C 1 57 ? -41.813 36.352 -6.038 1.00 15.23 57 THR C N 1
ATOM 2160 C CA . THR C 1 57 ? -42.869 36.750 -6.960 1.00 15.11 57 THR C CA 1
ATOM 2161 C C . THR C 1 57 ? -44.223 37.002 -6.276 1.00 14.17 57 THR C C 1
ATOM 2162 O O . THR C 1 57 ? -45.015 37.856 -6.749 1.00 15.16 57 THR C O 1
ATOM 2166 N N . ASN C 1 58 ? -44.498 36.240 -5.206 1.00 12.60 58 ASN C N 1
ATOM 2167 C CA . ASN C 1 58 ? -45.840 36.120 -4.675 1.00 12.91 58 ASN C CA 1
ATOM 2168 C C . ASN C 1 58 ? -46.087 36.575 -3.240 1.00 12.93 58 ASN C C 1
ATOM 2169 O O . ASN C 1 58 ? -47.184 36.414 -2.727 1.00 13.63 58 ASN C O 1
ATOM 2174 N N . TYR C 1 59 ? -45.080 37.151 -2.597 1.00 13.48 59 TYR C N 1
ATOM 2175 C CA . TYR C 1 59 ? -45.198 37.462 -1.189 1.00 14.07 59 TYR C CA 1
ATOM 2176 C C . TYR C 1 59 ? -46.314 38.438 -0.891 1.00 15.99 59 TYR C C 1
ATOM 2177 O O . TYR C 1 59 ? -46.802 38.475 0.241 1.00 16.76 59 TYR C O 1
ATOM 2186 N N . MET C 1 60 ? -46.720 39.205 -1.908 1.00 14.99 60 MET C N 1
ATOM 2187 C CA . MET C 1 60 ? -47.675 40.288 -1.714 1.00 15.72 60 MET C CA 1
ATOM 2188 C C . MET C 1 60 ? -49.109 39.775 -1.748 1.00 18.00 60 MET C C 1
ATOM 2189 O O . MET C 1 60 ? -50.045 40.539 -1.538 1.00 20.60 60 MET C O 1
ATOM 2194 N N . ARG C 1 61 ? -49.289 38.486 -2.041 1.00 18.73 61 ARG C N 1
ATOM 2195 C CA . ARG C 1 61 ? -50.608 37.873 -2.028 1.00 24.97 61 ARG C CA 1
ATOM 2196 C C . ARG C 1 61 ? -50.731 36.848 -0.903 1.00 28.47 61 ARG C C 1
ATOM 2197 O O . ARG C 1 61 ? -49.933 35.918 -0.824 1.00 29.04 61 ARG C O 1
ATOM 2205 N N . LYS C 1 62 ? -51.726 37.038 -0.037 1.00 31.77 62 LYS C N 1
ATOM 2206 C CA . LYS C 1 62 ? -52.019 36.121 1.074 1.00 34.61 62 LYS C CA 1
ATOM 2207 C C . LYS C 1 62 ? -52.513 34.772 0.557 1.00 40.72 62 LYS C C 1
ATOM 2208 O O . LYS C 1 62 ? -53.158 34.715 -0.494 1.00 44.07 62 LYS C O 1
ATOM 2215 N N . ASP D 2 3 ? -35.793 7.696 22.662 1.00 54.18 3 ASP D N 1
ATOM 2216 C CA . ASP D 2 3 ? -34.655 6.840 23.000 1.00 58.88 3 ASP D CA 1
ATOM 2217 C C . ASP D 2 3 ? -34.248 6.021 21.766 1.00 59.21 3 ASP D C 1
ATOM 2218 O O . ASP D 2 3 ? -33.066 5.945 21.401 1.00 55.85 3 ASP D O 1
ATOM 2223 N N . ALA D 2 4 ? -35.237 5.422 21.112 1.00 64.47 4 ALA D N 1
ATOM 2224 C CA . ALA D 2 4 ? -35.026 4.883 19.773 1.00 62.61 4 ALA D CA 1
ATOM 2225 C C . ALA D 2 4 ? -34.825 6.058 18.805 1.00 56.57 4 ALA D C 1
ATOM 2226 O O . ALA D 2 4 ? -34.132 5.922 17.783 1.00 56.81 4 ALA D O 1
ATOM 2228 N N . PHE D 2 5 ? -35.413 7.214 19.132 1.00 47.59 5 PHE D N 1
ATOM 2229 C CA . PHE D 2 5 ? -35.169 8.421 18.342 1.00 40.96 5 PHE D C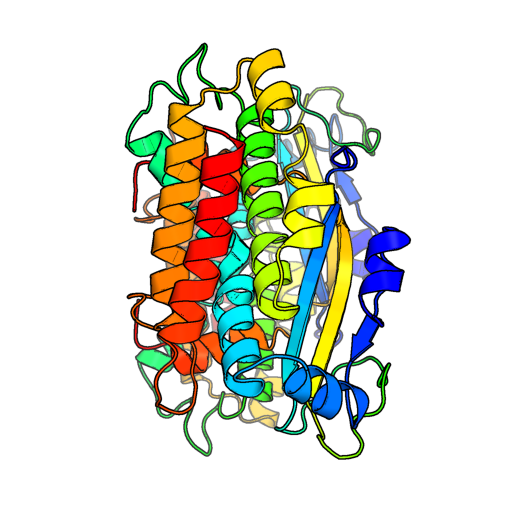A 1
ATOM 2230 C C . PHE D 2 5 ? -33.793 8.998 18.643 1.00 40.39 5 PHE D C 1
ATOM 2231 O O . PHE D 2 5 ? -33.108 9.490 17.751 1.00 39.16 5 PHE D O 1
ATOM 2239 N N . SER D 2 6 ? -33.397 8.957 19.907 1.00 44.05 6 SER D N 1
ATOM 2240 C CA . SER D 2 6 ? -32.121 9.521 20.310 1.00 47.79 6 SER D CA 1
ATOM 2241 C C . SER D 2 6 ? -30.963 8.976 19.477 1.00 46.03 6 SER D C 1
ATOM 2242 O O . SER D 2 6 ? -30.023 9.705 19.161 1.00 45.70 6 SER D O 1
ATOM 2245 N N . LYS D 2 7 ? -31.045 7.709 19.094 1.00 46.24 7 LYS D N 1
ATOM 2246 C CA . LYS D 2 7 ? -29.966 7.085 18.348 1.00 48.25 7 LYS D CA 1
ATOM 2247 C C . LYS D 2 7 ? -29.821 7.712 16.973 1.00 44.95 7 LYS D C 1
ATOM 2248 O O . LYS D 2 7 ? -28.716 8.055 16.560 1.00 46.55 7 LYS D O 1
ATOM 2254 N N . VAL D 2 8 ? -30.937 7.892 16.271 1.00 39.64 8 VAL D N 1
ATOM 2255 C CA . VAL D 2 8 ? -30.878 8.410 14.904 1.00 37.91 8 VAL D CA 1
ATOM 2256 C C . VAL D 2 8 ? -30.674 9.928 14.880 1.00 37.17 8 VAL D C 1
ATOM 2257 O O . VAL D 2 8 ? -30.186 10.480 13.892 1.00 36.35 8 VAL D O 1
ATOM 2261 N N . ILE D 2 9 ? -31.012 10.601 15.973 1.00 37.73 9 ILE D N 1
ATOM 2262 C CA . ILE D 2 9 ? -30.689 12.017 16.081 1.00 37.54 9 ILE D CA 1
ATOM 2263 C C . ILE D 2 9 ? -29.190 12.195 16.264 1.00 38.72 9 ILE D C 1
ATOM 2264 O O . ILE D 2 9 ? -28.570 13.032 15.611 1.00 38.16 9 ILE D O 1
ATOM 2269 N N . THR D 2 10 ? -28.615 11.389 17.147 1.00 41.61 10 THR D N 1
ATOM 2270 C CA . THR D 2 10 ? -27.183 11.438 17.419 1.00 44.54 10 THR D CA 1
ATOM 2271 C C . THR D 2 10 ? -26.379 11.062 16.180 1.00 43.12 10 THR D C 1
ATOM 2272 O O . THR D 2 10 ? -25.439 11.756 15.814 1.00 43.57 10 THR D O 1
ATOM 2276 N N . SER D 2 11 ? -26.756 9.971 15.524 1.00 41.35 11 SER D N 1
ATOM 2277 C CA . SER D 2 11 ? -26.011 9.513 14.359 1.00 41.49 11 SER D CA 1
ATOM 2278 C C . SER D 2 11 ? -26.189 10.458 13.177 1.00 39.81 11 SER D C 1
ATOM 2279 O O . SER D 2 11 ? -25.316 10.542 12.313 1.00 40.45 11 SER D O 1
ATOM 2282 N N . ALA D 2 12 ? -27.312 11.175 13.151 1.00 37.82 12 ALA D N 1
ATOM 2283 C CA . ALA D 2 12 ? -27.546 12.238 12.169 1.00 36.45 12 ALA D CA 1
ATOM 2284 C C . ALA D 2 12 ? -27.119 11.881 10.743 1.00 36.48 12 ALA D C 1
ATOM 2285 O O . ALA D 2 12 ? -26.562 12.725 10.036 1.00 35.91 12 ALA D O 1
ATOM 2287 N N . ASP D 2 13 ? -27.412 10.651 10.321 1.00 38.36 13 ASP D N 1
ATOM 2288 C CA . ASP D 2 13 ? -26.917 10.129 9.046 1.00 39.39 13 ASP D CA 1
ATOM 2289 C C . ASP D 2 13 ? -28.014 9.631 8.099 1.00 36.86 13 ASP D C 1
ATOM 2290 O O . ASP D 2 13 ? -27.723 8.919 7.137 1.00 36.46 13 ASP D O 1
ATOM 2295 N N . GLY D 2 14 ? -29.265 9.985 8.371 1.00 35.34 14 GLY D N 1
ATOM 2296 C CA . GLY D 2 14 ? -30.371 9.606 7.499 1.00 34.85 14 GLY D CA 1
ATOM 2297 C C . GLY D 2 14 ? -30.971 8.252 7.836 1.00 35.92 14 GLY D C 1
ATOM 2298 O O . GLY D 2 14 ? -31.998 7.859 7.276 1.00 35.95 14 GLY D O 1
ATOM 2299 N N . LYS D 2 15 ? -30.327 7.521 8.741 1.00 36.41 15 LYS D N 1
ATOM 2300 C CA . LYS D 2 15 ? -30.915 6.294 9.263 1.00 39.02 15 LYS D CA 1
ATOM 2301 C C . LYS D 2 15 ? -32.189 6.627 9.994 1.00 36.55 15 LYS D C 1
ATOM 2302 O O . LYS D 2 15 ? -32.268 7.640 10.678 1.00 36.12 15 LYS D O 1
ATOM 2308 N N . ALA D 2 16 ? -33.198 5.784 9.843 1.00 34.81 16 ALA D N 1
ATOM 2309 C CA . ALA D 2 16 ? -34.509 6.099 10.397 1.00 34.03 16 ALA D CA 1
ATOM 2310 C C . ALA D 2 16 ? -34.832 5.184 11.549 1.00 35.07 16 ALA D C 1
ATOM 2311 O O . ALA D 2 16 ? -34.381 4.036 11.590 1.00 36.24 16 ALA D O 1
ATOM 2313 N N . ALA D 2 17 ? -35.598 5.708 12.492 1.00 34.89 17 ALA D N 1
ATOM 2314 C CA . ALA D 2 17 ? -36.158 4.914 13.571 1.00 35.94 17 ALA D CA 1
ATOM 2315 C C . ALA D 2 17 ? -37.659 4.801 13.310 1.00 35.24 17 ALA D C 1
ATOM 2316 O O . ALA D 2 17 ? -38.335 5.811 13.070 1.00 34.26 17 ALA D O 1
ATOM 2318 N N . TYR D 2 18 ? -38.163 3.569 13.321 1.00 35.91 18 TYR D N 1
ATOM 2319 C CA . TYR D 2 18 ? -39.576 3.284 13.097 1.00 35.57 18 TYR D CA 1
ATOM 2320 C C . TYR D 2 18 ? -40.203 2.792 14.386 1.00 36.69 18 TYR D C 1
ATOM 2321 O O . TYR D 2 18 ? -39.742 1.797 14.940 1.00 37.97 18 TYR D O 1
ATOM 2330 N N . VAL D 2 19 ? -41.258 3.465 14.835 1.00 36.40 19 VAL D N 1
ATOM 2331 C CA . VAL D 2 19 ? -41.927 3.140 16.092 1.00 37.61 19 VAL D CA 1
ATOM 2332 C C . VAL D 2 19 ? -43.350 2.644 15.863 1.00 37.64 19 VAL D C 1
ATOM 2333 O O . VAL D 2 19 ? -44.185 3.339 15.320 1.00 36.83 19 VAL D O 1
ATOM 2337 N N . GLY D 2 20 ? -43.627 1.422 16.314 1.00 38.83 20 GLY D N 1
ATOM 2338 C CA . GLY D 2 20 ? -44.927 0.815 16.092 1.00 39.07 20 GLY D CA 1
ATOM 2339 C C . GLY D 2 20 ? -45.202 -0.185 17.187 1.00 40.80 20 GLY D C 1
ATOM 2340 O O . GLY D 2 20 ? -44.361 -0.376 18.067 1.00 41.85 20 GLY D O 1
ATOM 2341 N N . GLY D 2 21 ? -46.366 -0.825 17.116 1.00 48.56 21 GLY D N 1
ATOM 2342 C CA . GLY D 2 21 ? -46.719 -1.901 18.041 1.00 48.94 21 GLY D CA 1
ATOM 2343 C C . GLY D 2 21 ? -46.631 -1.471 19.492 1.00 49.14 21 GLY D C 1
ATOM 2344 O O . GLY D 2 21 ? -47.084 -0.392 19.843 1.00 49.10 21 GLY D O 1
ATOM 2345 N N . ALA D 2 22 ? -46.051 -2.325 20.343 1.00 49.38 22 ALA D N 1
ATOM 2346 C CA . ALA D 2 22 ? -45.895 -2.014 21.765 1.00 49.61 22 ALA D CA 1
ATOM 2347 C C . ALA D 2 22 ? -44.909 -0.868 22.048 1.00 49.33 22 ALA D C 1
ATOM 2348 O O . ALA D 2 22 ? -45.063 -0.151 23.037 1.00 49.45 22 ALA D O 1
ATOM 2350 N N . ASP D 2 23 ? -43.909 -0.685 21.187 1.00 48.97 23 ASP D N 1
ATOM 2351 C CA . ASP D 2 23 ? -43.015 0.478 21.290 1.00 48.69 23 ASP D CA 1
ATOM 2352 C C . ASP D 2 23 ? -43.772 1.809 21.159 1.00 48.56 23 ASP D C 1
ATOM 2353 O O . ASP D 2 23 ? -43.401 2.809 21.775 1.00 48.50 23 ASP D O 1
ATOM 2358 N N . LEU D 2 24 ? -44.806 1.803 20.324 1.00 48.52 24 LEU D N 1
ATOM 2359 C CA . LEU D 2 24 ? -45.592 3.008 20.035 1.00 48.40 24 LEU D CA 1
ATOM 2360 C C . LEU D 2 24 ? -46.555 3.268 21.177 1.00 48.77 24 LEU D C 1
ATOM 2361 O O . LEU D 2 24 ? -46.746 4.409 21.592 1.00 48.71 24 LEU D O 1
ATOM 2366 N N . GLN D 2 25 ? -47.160 2.195 21.679 1.00 49.67 25 GLN D N 1
ATOM 2367 C CA . GLN D 2 25 ? -48.047 2.293 22.832 1.00 50.25 25 GLN D CA 1
ATOM 2368 C C . GLN D 2 25 ? -47.258 2.879 23.983 1.00 49.99 25 GLN D C 1
ATOM 2369 O O . GLN D 2 25 ? -47.773 3.670 24.780 1.00 49.94 25 GLN D O 1
ATOM 2375 N N . ALA D 2 26 ? -45.993 2.482 24.049 1.00 49.42 26 ALA D N 1
ATOM 2376 C CA . ALA D 2 26 ? -45.107 2.897 25.122 1.00 49.48 26 ALA D CA 1
ATOM 2377 C C . ALA D 2 26 ? -44.754 4.357 24.970 1.00 49.23 26 ALA D C 1
ATOM 2378 O O . ALA D 2 26 ? -44.852 5.130 25.926 1.00 49.35 26 ALA D O 1
ATOM 2380 N N . LEU D 2 27 ? -44.335 4.726 23.759 1.00 48.81 27 LEU D N 1
ATOM 2381 C CA . LEU D 2 27 ? -44.022 6.115 23.443 1.00 48.56 27 LEU D CA 1
ATOM 2382 C C . LEU D 2 27 ? -45.161 7.007 23.879 1.00 48.69 27 LEU D C 1
ATOM 2383 O O . LEU D 2 27 ? -44.955 8.010 24.546 1.00 48.71 27 LEU D O 1
ATOM 2388 N N . LYS D 2 28 ? -46.367 6.608 23.510 1.00 48.82 28 LYS D N 1
ATOM 2389 C CA . LYS D 2 28 ? -47.546 7.405 23.795 1.00 48.98 28 LYS D CA 1
ATOM 2390 C C . LYS D 2 28 ? -47.834 7.471 25.281 1.00 49.52 28 LYS D C 1
ATOM 2391 O O . LYS D 2 28 ? -48.484 8.402 25.741 1.00 49.58 28 LYS D O 1
ATOM 2397 N N . LYS D 2 29 ? -47.349 6.487 26.036 1.00 54.17 29 LYS D N 1
ATOM 2398 C CA . LYS D 2 29 ? -47.481 6.525 27.485 1.00 56.78 29 LYS D CA 1
ATOM 2399 C C . LYS D 2 29 ? -46.500 7.535 28.083 1.00 55.48 29 LYS D C 1
ATOM 2400 O O . LYS D 2 29 ? -46.853 8.287 28.999 1.00 57.85 29 LYS D O 1
ATOM 2406 N N . PHE D 2 30 ? -45.279 7.560 27.553 1.00 50.14 30 PHE D N 1
ATOM 2407 C CA . PHE D 2 30 ? -44.213 8.412 28.087 1.00 49.44 30 PHE D CA 1
ATOM 2408 C C . PHE D 2 30 ? -44.542 9.888 27.910 1.00 49.60 30 PHE D C 1
ATOM 2409 O O . PHE D 2 30 ? -44.139 10.724 28.725 1.00 50.32 30 PHE D O 1
ATOM 2417 N N . VAL D 2 31 ? -45.254 10.209 26.832 1.00 49.11 31 VAL D N 1
ATOM 2418 C CA . VAL D 2 31 ? -45.670 11.592 26.574 1.00 49.00 31 VAL D CA 1
ATOM 2419 C C . VAL D 2 31 ? -47.141 11.778 26.964 1.00 49.31 31 VAL D C 1
ATOM 2420 O O . VAL D 2 31 ? -47.927 10.833 26.922 1.00 49.53 31 VAL D O 1
ATOM 2424 N N . SER D 2 32 ? -47.517 12.980 27.378 1.00 49.39 32 SER D N 1
ATOM 2425 C CA . SER D 2 32 ? -48.909 13.225 27.746 1.00 49.70 32 SER D CA 1
ATOM 2426 C C . SER D 2 32 ? -49.770 13.218 26.484 1.00 49.54 32 SER D C 1
ATOM 2427 O O . SER D 2 32 ? -49.243 13.410 25.384 1.00 49.14 32 SER D O 1
ATOM 2430 N N . ASP D 2 33 ? -51.079 13.007 26.647 1.00 49.80 33 ASP D N 1
ATOM 2431 C CA . ASP D 2 33 ? -52.034 13.075 25.535 1.00 49.68 33 ASP D CA 1
ATOM 2432 C C . ASP D 2 33 ? -51.488 12.399 24.277 1.00 49.31 33 ASP D C 1
ATOM 2433 O O . ASP D 2 33 ? -51.490 12.993 23.209 1.00 49.01 33 ASP D O 1
ATOM 2438 N N . GLY D 2 34 ? -51.018 11.162 24.418 1.00 36.84 34 GLY D N 1
ATOM 2439 C CA . GLY D 2 34 ? -50.323 10.482 23.340 1.00 35.91 34 GLY D CA 1
ATOM 2440 C C . GLY D 2 34 ? -50.951 10.573 21.964 1.00 34.49 34 GLY D C 1
ATOM 2441 O O . GLY D 2 34 ? -50.299 11.013 21.020 1.00 33.04 34 GLY D O 1
ATOM 2442 N N . ASN D 2 35 ? -52.202 10.147 21.834 1.00 35.04 35 ASN D N 1
ATOM 2443 C CA . ASN D 2 35 ? -52.834 10.130 20.527 1.00 33.89 35 ASN D CA 1
ATOM 2444 C C . ASN D 2 35 ? -53.052 11.547 20.014 1.00 32.42 35 ASN D C 1
ATOM 2445 O O . ASN D 2 35 ? -52.678 11.845 18.884 1.00 30.95 35 ASN D O 1
ATOM 2450 N N . LYS D 2 36 ? -53.627 12.415 20.844 1.00 33.50 36 LYS D N 1
ATOM 2451 C CA . LYS D 2 36 ? -53.817 13.824 20.449 1.00 32.94 36 LYS D CA 1
ATOM 2452 C C . LYS D 2 36 ? -52.491 14.473 20.042 1.00 31.56 36 LYS D C 1
ATOM 2453 O O . LYS D 2 36 ? -52.433 15.277 19.100 1.00 29.74 36 LYS D O 1
ATOM 2459 N N . ARG D 2 37 ? -51.432 14.119 20.755 1.00 30.89 37 ARG D N 1
ATOM 2460 C CA . ARG D 2 37 ? -50.108 14.644 20.493 1.00 30.02 37 ARG D CA 1
ATOM 2461 C C . ARG D 2 37 ? -49.632 14.265 19.095 1.00 28.72 37 ARG D C 1
ATOM 2462 O O . ARG D 2 37 ? -49.030 15.091 18.391 1.00 27.37 37 ARG D O 1
ATOM 2470 N N . MET D 2 38 ? -49.889 13.023 18.691 1.00 29.15 38 MET D N 1
ATOM 2471 C CA . MET D 2 38 ? -49.518 12.589 17.346 1.00 28.11 38 MET D CA 1
ATOM 2472 C C . MET D 2 38 ? -50.255 13.441 16.297 1.00 26.92 38 MET D C 1
ATOM 2473 O O . MET D 2 38 ? -49.656 13.869 15.308 1.00 25.60 38 MET D O 1
ATOM 2478 N N . ASP D 2 39 ? -51.542 13.685 16.519 1.00 27.16 39 ASP D N 1
ATOM 2479 C CA . ASP D 2 39 ? -52.318 14.563 15.632 1.00 26.11 39 ASP D CA 1
ATOM 2480 C C . ASP D 2 39 ? -51.792 15.995 15.645 1.00 25.09 39 ASP D C 1
ATOM 2481 O O . ASP D 2 39 ? -51.773 16.664 14.604 1.00 23.84 39 ASP D O 1
ATOM 2486 N N . ALA D 2 40 ? -51.361 16.485 16.800 1.00 25.68 40 ALA D N 1
ATOM 2487 C CA . ALA D 2 40 ? -50.851 17.854 16.866 1.00 24.91 40 ALA D CA 1
ATOM 2488 C C . ALA D 2 40 ? -49.543 17.940 16.062 1.00 23.84 40 ALA D C 1
ATOM 2489 O O . ALA D 2 40 ? -49.275 18.929 15.377 1.00 22.73 40 ALA D O 1
ATOM 2491 N N . VAL D 2 41 ? -48.741 16.880 16.139 1.00 24.29 41 VAL D N 1
ATOM 2492 C CA . VAL D 2 41 ? -47.528 16.821 15.320 1.00 23.42 41 VAL D CA 1
ATOM 2493 C C . VAL D 2 41 ? -47.923 16.811 13.847 1.00 22.31 41 VAL D C 1
ATOM 2494 O O . VAL D 2 41 ? -47.349 17.552 13.038 1.00 21.23 41 VAL D O 1
ATOM 2498 N N . ASN D 2 42 ? -48.906 15.991 13.490 1.00 23.22 42 ASN D N 1
ATOM 2499 C CA . ASN D 2 42 ? -49.328 15.897 12.096 1.00 22.59 42 ASN D CA 1
ATOM 2500 C C . ASN D 2 42 ? -49.863 17.226 11.566 1.00 21.48 42 ASN D C 1
ATOM 2501 O O . ASN D 2 42 ? -49.673 17.571 10.389 1.00 19.97 42 ASN D O 1
ATOM 2506 N N . ALA D 2 43 ? -50.507 17.983 12.449 1.00 21.28 43 ALA D N 1
ATOM 2507 C CA . ALA D 2 43 ? -50.992 19.323 12.103 1.00 20.43 43 ALA D CA 1
ATOM 2508 C C . ALA D 2 43 ? -49.845 20.215 11.665 1.00 19.47 43 ALA D C 1
ATOM 2509 O O . ALA D 2 43 ? -50.033 21.132 10.837 1.00 18.70 43 ALA D O 1
ATOM 2511 N N . ILE D 2 44 ? -48.659 19.958 12.215 1.00 19.73 44 ILE D N 1
ATOM 2512 C CA . ILE D 2 44 ? -47.480 20.665 11.762 1.00 18.98 44 ILE D CA 1
ATOM 2513 C C . ILE D 2 44 ? -46.863 20.000 10.525 1.00 18.31 44 ILE D C 1
ATOM 2514 O O . ILE D 2 44 ? -46.684 20.639 9.497 1.00 17.39 44 ILE D O 1
ATOM 2519 N N . VAL D 2 45 ? -46.530 18.711 10.602 1.00 18.88 45 VAL D N 1
ATOM 2520 C CA . VAL D 2 45 ? -45.757 18.129 9.498 1.00 18.59 45 VAL D CA 1
ATOM 2521 C C . VAL D 2 45 ? -46.550 18.046 8.185 1.00 17.90 45 VAL D C 1
ATOM 2522 O O . VAL D 2 45 ? -45.972 18.206 7.112 1.00 17.88 45 VAL D O 1
ATOM 2526 N N . SER D 2 46 ? -47.873 17.889 8.255 1.00 18.08 46 SER D N 1
ATOM 2527 C CA . SER D 2 46 ? -48.696 17.826 7.033 1.00 17.61 46 SER D CA 1
ATOM 2528 C C . SER D 2 46 ? -48.857 19.175 6.333 1.00 16.65 46 SER D C 1
ATOM 2529 O O . SER D 2 46 ? -49.382 19.248 5.212 1.00 16.33 46 SER D O 1
ATOM 2532 N N . ASN D 2 47 ? -48.406 20.232 7.010 1.00 16.43 47 ASN D N 1
ATOM 2533 C CA . ASN D 2 47 ? -48.502 21.607 6.525 1.00 15.67 47 ASN D CA 1
ATOM 2534 C C . ASN D 2 47 ? -47.139 22.317 6.501 1.00 15.21 47 ASN D C 1
ATOM 2535 O O . ASN D 2 47 ? -47.079 23.545 6.428 1.00 14.76 47 ASN D O 1
ATOM 2540 N N . ALA D 2 48 ? -46.046 21.558 6.611 1.00 15.71 48 ALA D N 1
ATOM 2541 C CA . ALA D 2 48 ? -44.726 22.182 6.805 1.00 15.83 48 ALA D CA 1
ATOM 2542 C C . ALA D 2 48 ? -44.345 23.198 5.744 1.00 14.71 48 ALA D C 1
ATOM 2543 O O . ALA D 2 48 ? -43.934 24.294 6.075 1.00 14.23 48 ALA D O 1
ATOM 2545 N N . SER D 2 49 ? -44.484 22.852 4.471 1.00 15.14 49 SER D N 1
ATOM 2546 C CA . SER D 2 49 ? -44.104 23.802 3.416 1.00 15.60 49 SER D CA 1
ATOM 2547 C C . SER D 2 49 ? -44.912 25.091 3.453 1.00 14.08 49 SER D C 1
ATOM 2548 O O . SER D 2 49 ? -44.373 26.187 3.278 1.00 13.78 49 SER D O 1
ATOM 2551 N N . CYS D 2 50 ? -46.203 24.965 3.678 1.00 14.01 50 CYS D N 1
ATOM 2552 C CA . CYS D 2 50 ? -47.080 26.117 3.727 1.00 13.71 50 CYS D CA 1
ATOM 2553 C C . CYS D 2 50 ? -46.780 26.979 4.950 1.00 14.19 50 CYS D C 1
ATOM 2554 O O . CYS D 2 50 ? -46.757 28.207 4.856 1.00 13.93 50 CYS D O 1
ATOM 2557 N N . ILE D 2 51 ? -46.502 26.354 6.081 1.00 13.99 51 ILE D N 1
ATOM 2558 C CA . ILE D 2 51 ? -46.154 27.128 7.265 1.00 14.27 51 ILE D CA 1
ATOM 2559 C C . ILE D 2 51 ? -44.927 28.003 7.003 1.00 13.94 51 ILE D C 1
ATOM 2560 O O . ILE D 2 51 ? -44.915 29.189 7.326 1.00 14.10 51 ILE D O 1
ATOM 2565 N N . VAL D 2 52 ? -43.894 27.402 6.439 1.00 14.28 52 VAL D N 1
ATOM 2566 C CA . VAL D 2 52 ? -42.643 28.085 6.184 1.00 15.64 52 VAL D CA 1
ATOM 2567 C C . VAL D 2 52 ? -42.816 29.189 5.126 1.00 15.01 52 VAL D C 1
ATOM 2568 O O . VAL D 2 52 ? -42.372 30.339 5.305 1.00 14.37 52 VAL D O 1
ATOM 2572 N N . SER D 2 53 ? -43.477 28.872 4.021 1.00 13.11 53 SER D N 1
ATOM 2573 C CA A SER D 2 53 ? -43.639 29.839 2.950 0.60 14.95 53 SER D CA 1
ATOM 2574 C CA B SER D 2 53 ? -43.638 29.845 2.956 0.40 14.07 53 SER D CA 1
ATOM 2575 C C . SER D 2 53 ? -44.518 31.018 3.393 1.00 12.64 53 SER D C 1
ATOM 2576 O O . SER D 2 53 ? -44.244 32.159 3.045 1.00 13.89 53 SER D O 1
ATOM 2581 N N . ASP D 2 54 ? -45.568 30.732 4.148 1.00 12.50 54 ASP D N 1
ATOM 2582 C CA . ASP D 2 54 ? -46.480 31.785 4.587 1.00 13.33 54 ASP D CA 1
ATOM 2583 C C . ASP D 2 54 ? -45.762 32.711 5.572 1.00 14.16 54 ASP D C 1
ATOM 2584 O O . ASP D 2 54 ? -45.962 33.922 5.546 1.00 13.63 54 ASP D O 1
ATOM 2589 N N . ALA D 2 55 ? -44.912 32.141 6.414 1.00 15.86 55 ALA D N 1
ATOM 2590 C CA . ALA D 2 55 ? -44.207 32.945 7.407 1.00 16.78 55 ALA D CA 1
ATOM 2591 C C . ALA D 2 55 ? -43.155 33.873 6.769 1.00 16.17 55 ALA D C 1
ATOM 2592 O O . ALA D 2 55 ? -43.057 35.047 7.118 1.00 16.47 55 ALA D O 1
ATOM 2594 N N . VAL D 2 56 ? -42.346 33.346 5.863 1.00 14.04 56 VAL D N 1
ATOM 2595 C CA . VAL D 2 56 ? -41.305 34.148 5.233 1.00 15.58 56 VAL D CA 1
ATOM 2596 C C . VAL D 2 56 ? -41.964 35.170 4.319 1.00 15.02 56 VAL D C 1
ATOM 2597 O O . VAL D 2 56 ? -41.523 36.316 4.257 1.00 14.53 56 VAL D O 1
ATOM 2601 N N . SER D 2 57 ? -43.027 34.778 3.613 1.00 13.26 57 SER D N 1
ATOM 2602 C CA . SER D 2 57 ? -43.771 35.710 2.752 1.00 13.11 57 SER D CA 1
ATOM 2603 C C . SER D 2 57 ? -44.364 36.866 3.562 1.00 13.73 57 SER D C 1
ATOM 2604 O O . SER D 2 57 ? -44.401 37.991 3.107 1.00 15.29 57 SER D O 1
ATOM 2607 N N . GLY D 2 58 ? -44.849 36.559 4.762 1.00 13.71 58 GLY D N 1
ATOM 2608 C CA . GLY D 2 58 ? -45.482 37.557 5.611 1.00 14.66 58 GLY D CA 1
ATOM 2609 C C . GLY D 2 58 ? -44.427 38.492 6.176 1.00 15.19 58 GLY D C 1
ATOM 2610 O O . GLY D 2 58 ? -44.612 39.714 6.261 1.00 16.69 58 GLY D O 1
ATOM 2611 N N . MET D 2 59 ? -43.307 37.905 6.584 1.00 16.53 59 MET D N 1
ATOM 2612 C CA . MET D 2 59 ? -42.158 38.698 7.002 1.00 15.31 59 MET D CA 1
ATOM 2613 C C . MET D 2 59 ? -41.806 39.728 5.898 1.00 16.92 59 MET D C 1
ATOM 2614 O O . MET D 2 59 ? -41.566 40.922 6.172 1.00 17.69 59 MET D O 1
ATOM 2619 N N . VAL D 2 60 ? -41.772 39.273 4.652 1.00 16.76 60 VAL D N 1
ATOM 2620 C CA . VAL D 2 60 ? -41.444 40.172 3.547 1.00 16.87 60 VAL D CA 1
ATOM 2621 C C . VAL D 2 60 ? -42.575 41.170 3.228 1.00 17.67 60 VAL D C 1
ATOM 2622 O O . VAL D 2 60 ? -42.288 42.343 2.990 1.00 17.38 60 VAL D O 1
ATOM 2626 N N . CYS D 2 61 ? -43.838 40.738 3.186 1.00 15.75 61 CYS D N 1
ATOM 2627 C CA . CYS D 2 61 ? -44.893 41.678 2.800 1.00 16.17 61 CYS D CA 1
ATOM 2628 C C . CYS D 2 61 ? -45.051 42.784 3.846 1.00 16.65 61 CYS D C 1
ATOM 2629 O O . CYS D 2 61 ? -45.434 43.911 3.520 1.00 16.88 61 CYS D O 1
ATOM 2632 N N . GLU D 2 62 ? -44.717 42.484 5.088 1.00 16.84 62 GLU D N 1
ATOM 2633 C CA . GLU D 2 62 ? -44.787 43.499 6.125 1.00 19.34 62 GLU D CA 1
ATOM 2634 C C . GLU D 2 62 ? -43.565 44.441 6.080 1.00 19.80 62 GLU D C 1
ATOM 2635 O O . GLU D 2 62 ? -43.631 45.569 6.598 1.00 21.66 62 GLU D O 1
ATOM 2641 N N . ASN D 2 63 ? -42.481 44.000 5.447 1.00 18.45 63 ASN D N 1
ATOM 2642 C CA . ASN D 2 63 ? -41.249 44.803 5.331 1.00 19.66 63 ASN D CA 1
ATOM 2643 C C . ASN D 2 63 ? -40.506 44.489 4.042 1.00 19.12 63 ASN D C 1
ATOM 2644 O O . ASN D 2 63 ? -39.520 43.740 4.043 1.00 18.77 63 ASN D O 1
ATOM 2649 N N . PRO D 2 64 ? -40.978 45.056 2.924 1.00 18.55 64 PRO D N 1
ATOM 2650 C CA . PRO D 2 64 ? -40.431 44.703 1.613 1.00 17.85 64 PRO D CA 1
ATOM 2651 C C . PRO D 2 64 ? -38.979 45.115 1.418 1.00 17.49 64 PRO D C 1
ATOM 2652 O O . PRO D 2 64 ? -38.367 44.672 0.451 1.00 17.44 64 PRO D O 1
ATOM 2656 N N . ALA D 2 65 ? -38.440 45.936 2.318 1.00 17.48 65 ALA D N 1
ATOM 2657 C CA . ALA D 2 65 ? -37.025 46.260 2.314 1.00 18.81 65 ALA D CA 1
ATOM 2658 C C . ALA D 2 65 ? -36.205 44.954 2.339 1.00 17.42 65 ALA D C 1
ATOM 2659 O O . ALA D 2 65 ? -35.072 44.911 1.864 1.00 18.89 65 ALA D O 1
ATOM 2661 N N . LEU D 2 66 ? -36.791 43.895 2.884 1.00 17.77 66 LEU D N 1
ATOM 2662 C CA . LEU D 2 66 ? -36.063 42.630 3.037 1.00 18.36 66 LEU D CA 1
ATOM 2663 C C . LEU D 2 66 ? -35.715 42.029 1.682 1.00 18.74 66 LEU D C 1
ATOM 2664 O O . LEU D 2 66 ? -34.723 41.283 1.581 1.00 19.29 66 LEU D O 1
ATOM 2669 N N A ILE D 2 67 ? -36.479 42.394 0.661 0.58 19.86 67 ILE D N 1
ATOM 2670 N N B ILE D 2 67 ? -36.504 42.325 0.654 0.42 19.79 67 ILE D N 1
ATOM 2671 C CA A ILE D 2 67 ? -36.305 41.821 -0.668 0.58 19.33 67 ILE D CA 1
ATOM 2672 C CA B ILE D 2 67 ? -36.225 41.780 -0.681 0.42 19.03 67 ILE D CA 1
ATOM 2673 C C A ILE D 2 67 ? -35.807 42.854 -1.669 0.58 21.95 67 ILE D C 1
ATOM 2674 C C B ILE D 2 67 ? -35.547 42.786 -1.590 0.42 20.78 67 ILE D C 1
ATOM 2675 O O A ILE D 2 67 ? -35.724 42.577 -2.869 0.58 21.56 67 ILE D O 1
ATOM 2676 O O B ILE D 2 67 ? -35.082 42.421 -2.654 0.42 21.50 67 ILE D O 1
ATOM 2685 N N . ALA D 2 68 ? -35.476 44.040 -1.166 1.00 24.29 68 ALA D N 1
ATOM 2686 C CA . ALA D 2 68 ? -34.843 45.088 -1.970 1.00 22.80 68 ALA D CA 1
ATOM 2687 C C . ALA D 2 68 ? -33.325 44.948 -1.871 1.00 22.93 68 ALA D C 1
ATOM 2688 O O . ALA D 2 68 ? -32.818 44.243 -0.984 1.00 22.17 68 ALA D O 1
ATOM 2690 N N . PRO D 2 69 ? -32.581 45.601 -2.773 1.00 27.55 69 PRO D N 1
ATOM 2691 C CA . PRO D 2 69 ? -31.123 45.567 -2.639 1.00 29.26 69 PRO D CA 1
ATOM 2692 C C . PRO D 2 69 ? -30.683 45.862 -1.200 1.00 27.33 69 PRO D C 1
ATOM 2693 O O . PRO D 2 69 ? -31.291 46.704 -0.537 1.00 27.84 69 PRO D O 1
ATOM 2697 N N . ASN D 2 70 ? -29.687 45.125 -0.718 1.00 27.29 70 ASN D N 1
ATOM 2698 C CA . ASN D 2 70 ? -29.179 45.277 0.657 1.00 28.86 70 ASN D CA 1
ATOM 2699 C C . ASN D 2 70 ? -30.109 44.657 1.714 1.00 27.70 70 ASN D C 1
ATOM 2700 O O . ASN D 2 70 ? -29.826 44.715 2.908 1.00 28.41 70 ASN D O 1
ATOM 2705 N N . GLY D 2 71 ? -31.196 44.028 1.266 1.00 25.45 71 GLY D N 1
ATOM 2706 C CA . GLY D 2 71 ? -32.122 43.368 2.164 1.00 22.86 71 GLY D CA 1
ATOM 2707 C C . GLY D 2 71 ? -31.684 41.952 2.537 1.00 21.47 71 GLY D C 1
ATOM 2708 O O . GLY D 2 71 ? -30.904 41.298 1.828 1.00 21.29 71 GLY D O 1
ATOM 2709 N N . GLY D 2 72 ? -32.223 41.488 3.654 1.00 21.21 72 GLY D N 1
ATOM 2710 C CA . GLY D 2 72 ? -31.847 40.213 4.245 1.00 21.65 72 GLY D CA 1
ATOM 2711 C C . GLY D 2 72 ? -32.074 38.998 3.362 1.00 20.85 72 GLY D C 1
ATOM 2712 O O . GLY D 2 72 ? -31.323 38.029 3.496 1.00 19.97 72 GLY D O 1
ATOM 2713 N N . VAL D 2 73 ? -33.090 39.059 2.497 1.00 20.35 73 VAL D N 1
ATOM 2714 C CA . VAL D 2 73 ? -33.436 37.979 1.562 1.00 20.65 73 VAL D CA 1
ATOM 2715 C C . VAL D 2 73 ? -33.448 38.452 0.109 1.00 19.78 73 VAL D C 1
ATOM 2716 O O . VAL D 2 73 ? -34.162 37.916 -0.749 1.00 18.32 73 VAL D O 1
ATOM 2720 N N . TYR D 2 74 ? -32.641 39.470 -0.169 1.00 20.37 74 TYR D N 1
ATOM 2721 C CA . TYR D 2 74 ? -32.375 39.849 -1.539 1.00 23.43 74 TYR D CA 1
ATOM 2722 C C . TYR D 2 74 ? -31.546 38.740 -2.175 1.00 25.72 74 TYR D C 1
ATOM 2723 O O . TYR D 2 74 ? -30.553 38.290 -1.590 1.00 27.76 74 TYR D O 1
ATOM 2732 N N . SER D 2 75 ? -31.949 38.335 -3.374 1.00 24.71 75 SER D N 1
ATOM 2733 C CA . SER D 2 75 ? -31.324 37.230 -4.119 1.00 22.85 75 SER D CA 1
ATOM 2734 C C . SER D 2 75 ? -31.951 35.897 -3.729 1.00 21.52 75 SER D C 1
ATOM 2735 O O . SER D 2 75 ? -32.291 35.661 -2.556 1.00 18.82 75 SER D O 1
ATOM 2738 N N . ASN D 2 76 ? -32.108 35.040 -4.727 1.00 18.92 76 ASN D N 1
ATOM 2739 C CA . ASN D 2 76 ? -32.677 33.719 -4.498 1.00 18.43 76 ASN D CA 1
ATOM 2740 C C . ASN D 2 76 ? -31.867 32.932 -3.484 1.00 17.94 76 ASN D C 1
ATOM 2741 O O . ASN D 2 76 ? -32.435 32.146 -2.699 1.00 18.10 76 ASN D O 1
ATOM 2746 N N . ARG D 2 77 ? -30.539 33.093 -3.511 1.00 18.79 77 ARG D N 1
ATOM 2747 C CA . ARG D 2 77 ? -29.662 32.344 -2.621 1.00 19.77 77 ARG D CA 1
ATOM 2748 C C . ARG D 2 77 ? -30.022 32.648 -1.181 1.00 19.59 77 ARG D C 1
ATOM 2749 O O . ARG D 2 77 ? -30.170 31.748 -0.376 1.00 19.95 77 ARG D O 1
ATOM 2757 N N . LYS D 2 78 ? -30.172 33.928 -0.852 1.00 17.93 78 LYS D N 1
ATOM 2758 C CA . LYS D 2 78 ? -30.496 34.304 0.515 1.00 18.60 78 LYS D CA 1
ATOM 2759 C C . LYS D 2 78 ? -31.946 33.927 0.898 1.00 16.77 78 LYS D C 1
ATOM 2760 O O . LYS D 2 78 ? -32.209 33.457 2.026 1.00 16.51 78 LYS D O 1
ATOM 2766 N N . MET D 2 79 ? -32.886 34.166 -0.006 1.00 15.79 79 MET D N 1
ATOM 2767 C CA . MET D 2 79 ? -34.260 33.777 0.245 1.00 15.09 79 MET D CA 1
ATOM 2768 C C . MET D 2 79 ? -34.333 32.268 0.548 1.00 14.77 79 MET D C 1
ATOM 2769 O O . MET D 2 79 ? -35.000 31.840 1.506 1.00 14.81 79 MET D O 1
ATOM 2774 N N . ALA D 2 80 ? -33.646 31.471 -0.269 1.00 14.19 80 ALA D N 1
ATOM 2775 C CA . ALA D 2 80 ? -33.643 30.018 -0.075 1.00 15.66 80 ALA D CA 1
ATOM 2776 C C . ALA D 2 80 ? -33.014 29.644 1.279 1.00 15.93 80 ALA D C 1
ATOM 2777 O O . ALA D 2 80 ? -33.513 28.753 1.995 1.00 17.14 80 ALA D O 1
ATOM 2779 N N . ALA D 2 81 ? -31.934 30.316 1.653 1.00 15.98 81 ALA D N 1
ATOM 2780 C CA . ALA D 2 81 ? -31.300 30.042 2.931 1.00 16.85 81 ALA D CA 1
ATOM 2781 C C . ALA D 2 81 ? -32.256 30.373 4.076 1.00 16.40 81 ALA D C 1
ATOM 2782 O O . ALA D 2 81 ? -32.294 29.680 5.094 1.00 17.08 81 ALA D O 1
ATOM 2784 N N . CYS D 2 82 ? -33.015 31.455 3.922 1.00 15.88 82 CYS D N 1
ATOM 2785 C CA . CYS D 2 82 ? -33.973 31.856 4.952 1.00 16.70 82 CYS D CA 1
ATOM 2786 C C . CYS D 2 82 ? -35.138 30.836 5.045 1.00 15.43 82 CYS D C 1
ATOM 2787 O O . CYS D 2 82 ? -35.506 30.393 6.146 1.00 15.93 82 CYS D O 1
ATOM 2790 N N . LEU D 2 83 ? -35.682 30.417 3.905 1.00 15.33 83 LEU D N 1
ATOM 2791 C CA . LEU D 2 83 ? -36.714 29.384 3.908 1.00 15.49 83 LEU D CA 1
ATOM 2792 C C . LEU D 2 83 ? -36.193 28.075 4.507 1.00 14.64 83 LEU D C 1
ATOM 2793 O O . LEU D 2 83 ? -36.922 27.365 5.223 1.00 14.97 83 LEU D O 1
ATOM 2798 N N . ARG D 2 84 ? -34.941 27.740 4.203 1.00 15.19 84 ARG D N 1
ATOM 2799 C CA . ARG D 2 84 ? -34.286 26.582 4.811 1.00 16.09 84 ARG D CA 1
ATOM 2800 C C . ARG D 2 84 ? -34.290 26.703 6.331 1.00 16.83 84 ARG D C 1
ATOM 2801 O O . ARG D 2 84 ? -34.697 25.767 7.040 1.00 16.85 84 ARG D O 1
ATOM 2809 N N . ASP D 2 85 ? -33.834 27.847 6.848 1.00 17.53 85 ASP D N 1
ATOM 2810 C CA . ASP D 2 85 ? -33.758 28.038 8.288 1.00 17.50 85 ASP D CA 1
ATOM 2811 C C . ASP D 2 85 ? -35.124 27.959 8.950 1.00 17.10 85 ASP D C 1
ATOM 2812 O O . ASP D 2 85 ? -35.261 27.394 10.032 1.00 17.78 85 ASP D O 1
ATOM 2817 N N . ALA D 2 86 ? -36.131 28.571 8.324 1.00 16.69 86 ALA D N 1
ATOM 2818 C CA . ALA D 2 86 ? -37.465 28.537 8.874 1.00 16.02 86 ALA D CA 1
ATOM 2819 C C . ALA D 2 86 ? -37.928 27.089 9.002 1.00 15.85 86 ALA D C 1
ATOM 2820 O O . ALA D 2 86 ? -38.529 26.737 9.997 1.00 16.37 86 ALA D O 1
ATOM 2822 N N . GLU D 2 87 ? -37.660 26.276 7.978 1.00 15.66 87 GLU D N 1
ATOM 2823 C CA . GLU D 2 87 ? -38.059 24.861 7.983 1.00 15.57 87 GLU D CA 1
ATOM 2824 C C . GLU D 2 87 ? -37.246 24.111 9.037 1.00 16.40 87 GLU D C 1
ATOM 2825 O O . GLU D 2 87 ? -37.783 23.253 9.729 1.00 16.69 87 GLU D O 1
ATOM 2831 N N . ILE D 2 88 ? -35.961 24.422 9.134 1.00 16.90 88 ILE D N 1
ATOM 2832 C CA . ILE D 2 88 ? -35.110 23.766 10.122 1.00 18.93 88 ILE D CA 1
ATOM 2833 C C . ILE D 2 88 ? -35.710 24.010 11.499 1.00 19.29 88 ILE D C 1
ATOM 2834 O O . ILE D 2 88 ? -35.952 23.062 12.250 1.00 20.00 88 ILE D O 1
ATOM 2839 N N . ILE D 2 89 ? -35.969 25.273 11.819 1.00 18.79 89 ILE D N 1
ATOM 2840 C CA . ILE D 2 89 ? -36.559 25.622 13.120 1.00 19.62 89 ILE D CA 1
ATOM 2841 C C . ILE D 2 89 ? -37.896 24.931 13.336 1.00 19.31 89 ILE D C 1
ATOM 2842 O O . ILE D 2 89 ? -38.129 24.351 14.393 1.00 20.42 89 ILE D O 1
ATOM 2847 N N . LEU D 2 90 ? -38.761 24.960 12.327 1.00 18.17 90 LEU D N 1
ATOM 2848 C CA . LEU D 2 90 ? -40.075 24.348 12.427 1.00 17.94 90 LEU D CA 1
ATOM 2849 C C . LEU D 2 90 ? -39.972 22.868 12.735 1.00 18.37 90 LEU D C 1
ATOM 2850 O O . LEU D 2 90 ? -40.738 22.335 13.529 1.00 18.96 90 LEU D O 1
ATOM 2855 N N . ARG D 2 91 ? -39.031 22.192 12.094 1.00 18.61 91 ARG D N 1
ATOM 2856 C CA A ARG D 2 91 ? -38.870 20.760 12.305 0.56 18.77 91 ARG D CA 1
ATOM 2857 C CA B ARG D 2 91 ? -38.877 20.764 12.316 0.44 18.78 91 ARG D CA 1
ATOM 2858 C C . ARG D 2 91 ? -38.327 20.442 13.706 1.00 20.23 91 ARG D C 1
ATOM 2859 O O . ARG D 2 91 ? -38.735 19.470 14.308 1.00 22.10 91 ARG D O 1
ATOM 2874 N N . TYR D 2 92 ? -37.421 21.259 14.233 1.00 20.62 92 TYR D N 1
ATOM 2875 C CA . TYR D 2 92 ? -36.967 21.022 15.610 1.00 22.05 92 TYR D CA 1
ATOM 2876 C C . TYR D 2 92 ? -38.101 21.297 16.606 1.00 22.56 92 TYR D C 1
ATOM 2877 O O . TYR D 2 92 ? -38.200 20.638 17.645 1.00 23.62 92 TYR D O 1
ATOM 2886 N N . VAL D 2 93 ? -38.968 22.251 16.289 1.00 21.87 93 VAL D N 1
ATOM 2887 C CA . VAL D 2 93 ? -40.159 22.472 17.102 1.00 22.40 93 VAL D CA 1
ATOM 2888 C C . VAL D 2 93 ? -41.086 21.258 17.013 1.00 22.41 93 VAL D C 1
ATOM 2889 O O . VAL D 2 93 ? -41.605 20.789 18.030 1.00 23.43 93 VAL D O 1
ATOM 2893 N N . SER D 2 94 ? -41.292 20.727 15.805 1.00 21.20 94 SER D N 1
ATOM 2894 C CA . SER D 2 94 ? -42.210 19.604 15.649 1.00 21.72 94 SER D CA 1
ATOM 2895 C C . SER D 2 94 ? -41.675 18.386 16.409 1.00 22.72 94 SER D C 1
ATOM 2896 O O . SER D 2 94 ? -42.444 17.615 16.982 1.00 23.78 94 SER D O 1
ATOM 2899 N N . TYR D 2 95 ? -40.361 18.229 16.414 1.00 22.56 95 TYR D N 1
ATOM 2900 C CA . TYR D 2 95 ? -39.760 17.115 17.128 1.00 23.70 95 TYR D CA 1
ATOM 2901 C C . TYR D 2 95 ? -39.874 17.317 18.626 1.00 25.03 95 TYR D C 1
ATOM 2902 O O . TYR D 2 95 ? -40.014 16.344 19.373 1.00 26.52 95 TYR D O 1
ATOM 2911 N N . SER D 2 96 ? -39.808 18.571 19.066 1.00 25.13 96 SER D N 1
ATOM 2912 C CA . SER D 2 96 ? -39.957 18.906 20.486 1.00 26.64 96 SER D CA 1
ATOM 2913 C C . SER D 2 96 ? -41.377 18.522 20.917 1.00 26.96 96 SER D C 1
ATOM 2914 O O . SER D 2 96 ? -41.586 17.973 22.024 1.00 28.42 96 SER D O 1
ATOM 2917 N N . LEU D 2 97 ? -42.346 18.758 20.029 1.00 25.99 97 LEU D N 1
ATOM 2918 C CA . LEU D 2 97 ? -43.729 18.380 20.296 1.00 26.20 97 LEU D CA 1
ATOM 2919 C C . LEU D 2 97 ? -43.911 16.861 20.287 1.00 27.06 97 LEU D C 1
ATOM 2920 O O . LEU D 2 97 ? -44.638 16.308 21.114 1.00 28.34 97 LEU D O 1
ATOM 2925 N N . LEU D 2 98 ? -43.230 16.173 19.369 1.00 26.16 98 LEU D N 1
ATOM 2926 C CA . LEU D 2 98 ? -43.313 14.719 19.316 1.00 27.20 98 LEU D CA 1
ATOM 2927 C C . LEU D 2 98 ? -42.739 14.085 20.582 1.00 29.68 98 LEU D C 1
ATOM 2928 O O . LEU D 2 98 ? -43.339 13.167 21.141 1.00 32.66 98 LEU D O 1
ATOM 2933 N N . SER D 2 99 ? -41.579 14.588 21.013 1.00 28.52 99 SER D N 1
ATOM 2934 C CA . SER D 2 99 ? -40.790 13.995 22.099 1.00 30.16 99 SER D CA 1
ATOM 2935 C C . SER D 2 99 ? -41.097 14.569 23.488 1.00 32.76 99 SER D C 1
ATOM 2936 O O . SER D 2 99 ? -40.707 13.989 24.520 1.00 33.24 99 SER D O 1
ATOM 2939 N N . GLY D 2 100 ?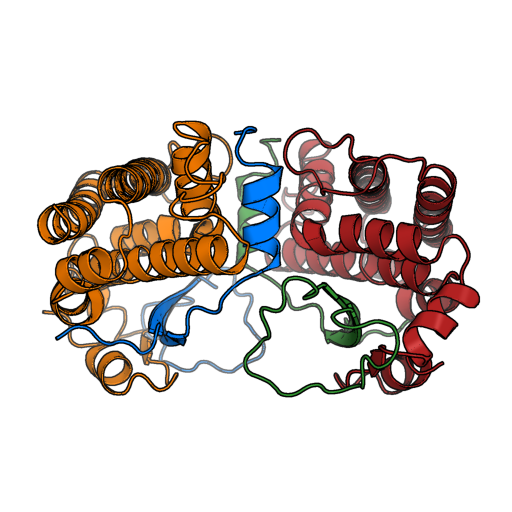 -41.754 15.729 23.524 1.00 38.23 100 GLY D N 1
ATOM 2940 C CA . GLY D 2 100 ? -42.155 16.328 24.782 1.00 40.83 100 GLY D CA 1
ATOM 2941 C C . GLY D 2 100 ? -41.100 17.162 25.489 1.00 42.19 100 GLY D C 1
ATOM 2942 O O . GLY D 2 100 ? -41.286 17.548 26.648 1.00 44.02 100 GLY D O 1
ATOM 2943 N N . ASP D 2 101 ? -39.985 17.446 24.829 1.00 40.06 101 ASP D N 1
ATOM 2944 C CA . ASP D 2 101 ? -39.031 18.397 25.398 1.00 40.79 101 ASP D CA 1
ATOM 2945 C C . ASP D 2 101 ? -38.215 19.066 24.315 1.00 38.85 101 ASP D C 1
ATOM 2946 O O . ASP D 2 101 ? -38.242 18.649 23.156 1.00 36.05 101 ASP D O 1
ATOM 2951 N N . SER D 2 102 ? -37.501 20.106 24.724 1.00 40.69 102 SER D N 1
ATOM 2952 C CA . SER D 2 102 ? -36.822 21.013 23.825 1.00 40.84 102 SER D CA 1
ATOM 2953 C C . SER D 2 102 ? -35.316 20.825 23.852 1.00 37.59 102 SER D C 1
ATOM 2954 O O . SER D 2 102 ? -34.585 21.650 23.326 1.00 35.84 102 SER D O 1
ATOM 2957 N N . SER D 2 103 ? -34.841 19.751 24.474 1.00 36.81 103 SER D N 1
ATOM 2958 C CA . SER D 2 103 ? -33.410 19.588 24.626 1.00 37.73 103 SER D CA 1
ATOM 2959 C C . SER D 2 103 ? -32.721 19.525 23.261 1.00 36.24 103 SER D C 1
ATOM 2960 O O . SER D 2 103 ? -31.713 20.191 23.052 1.00 36.28 103 SER D O 1
ATOM 2963 N N . VAL D 2 104 ? -33.265 18.761 22.320 1.00 34.97 104 VAL D N 1
ATOM 2964 C CA . VAL D 2 104 ? -32.613 18.667 21.013 1.00 33.63 104 VAL D CA 1
ATOM 2965 C C . VAL D 2 104 ? -32.705 20.016 20.289 1.00 32.30 104 VAL D C 1
ATOM 2966 O O . VAL D 2 104 ? -31.721 20.500 19.729 1.00 31.98 104 VAL D O 1
ATOM 2970 N N . LEU D 2 105 ? -33.875 20.634 20.346 1.00 31.64 105 LEU D N 1
ATOM 2971 C CA . LEU D 2 105 ? -34.062 21.989 19.805 1.00 30.55 105 LEU D CA 1
ATOM 2972 C C . LEU D 2 105 ? -33.029 22.964 20.372 1.00 31.56 105 LEU D C 1
ATOM 2973 O O . LEU D 2 105 ? -32.369 23.717 19.637 1.00 30.85 105 LEU D O 1
ATOM 2978 N N . GLU D 2 106 ? -32.895 22.958 21.692 1.00 33.28 106 GLU D N 1
ATOM 2979 C CA . GLU D 2 106 ? -31.987 23.888 22.332 1.00 34.39 106 GLU D CA 1
ATOM 2980 C C . GLU D 2 106 ? -30.543 23.559 22.013 1.00 34.80 106 GLU D C 1
ATOM 2981 O O . GLU D 2 106 ? -29.764 24.448 21.681 1.00 34.62 106 GLU D O 1
ATOM 2987 N N . ASP D 2 107 ? -30.198 22.277 22.076 1.00 35.29 107 ASP D N 1
ATOM 2988 C CA . ASP D 2 107 ? -28.814 21.862 21.941 1.00 35.94 107 ASP D CA 1
ATOM 2989 C C . ASP D 2 107 ? -28.311 21.917 20.510 1.00 34.41 107 ASP D C 1
ATOM 2990 O O . ASP D 2 107 ? -27.231 22.442 20.259 1.00 34.61 107 ASP D O 1
ATOM 2995 N N . ARG D 2 108 ? -29.085 21.363 19.580 1.00 32.98 108 ARG D N 1
ATOM 2996 C CA . ARG D 2 108 ? -28.601 21.141 18.218 1.00 31.66 108 ARG D CA 1
ATOM 2997 C C . ARG D 2 108 ? -28.976 22.278 17.273 1.00 30.14 108 ARG D C 1
ATOM 2998 O O . ARG D 2 108 ? -28.321 22.474 16.250 1.00 29.31 108 ARG D O 1
ATOM 3006 N N . CYS D 2 109 ? -30.020 23.013 17.622 1.00 29.83 109 CYS D N 1
ATOM 3007 C CA . CYS D 2 109 ? -30.520 24.076 16.747 1.00 28.39 109 CYS D CA 1
ATOM 3008 C C . CYS D 2 109 ? -30.278 25.494 17.280 1.00 28.93 109 CYS D C 1
ATOM 3009 O O . CYS D 2 109 ? -29.809 26.359 16.537 1.00 28.59 109 CYS D O 1
ATOM 3012 N N . LEU D 2 110 ? -30.573 25.745 18.553 1.00 30.20 110 LEU D N 1
ATOM 3013 C CA . LEU D 2 110 ? -30.573 27.124 19.076 1.00 30.67 110 LEU D CA 1
ATOM 3014 C C . LEU D 2 110 ? -29.263 27.595 19.719 1.00 32.13 110 LEU D C 1
ATOM 3015 O O . LEU D 2 110 ? -28.970 28.786 19.724 1.00 32.21 110 LEU D O 1
ATOM 3020 N N . ASN D 2 111 ? -28.472 26.668 20.260 1.00 33.61 111 ASN D N 1
ATOM 3021 C CA . ASN D 2 111 ? -27.249 27.032 20.995 1.00 35.55 111 ASN D CA 1
ATOM 3022 C C . ASN D 2 111 ? -26.194 27.688 20.098 1.00 34.76 111 ASN D C 1
ATOM 3023 O O . ASN D 2 111 ? -25.550 27.023 19.299 1.00 35.20 111 ASN D O 1
ATOM 3028 N N . GLY D 2 112 ? -26.037 28.997 20.206 1.00 34.50 112 GLY D N 1
ATOM 3029 C CA . GLY D 2 112 ? -25.108 29.704 19.346 1.00 34.03 112 GLY D CA 1
ATOM 3030 C C . GLY D 2 112 ? -25.769 30.309 18.110 1.00 32.20 112 GLY D C 1
ATOM 3031 O O . GLY D 2 112 ? -25.104 30.879 17.248 1.00 31.65 112 GLY D O 1
ATOM 3032 N N . LEU D 2 113 ? -27.082 30.166 18.007 1.00 33.19 113 LEU D N 1
ATOM 3033 C CA . LEU D 2 113 ? -27.775 30.601 16.791 1.00 30.83 113 LEU D CA 1
ATOM 3034 C C . LEU D 2 113 ? -27.835 32.117 16.722 1.00 30.25 113 LEU D C 1
ATOM 3035 O O . LEU D 2 113 ? -27.627 32.699 15.660 1.00 29.63 113 LEU D O 1
ATOM 3040 N N . LYS D 2 114 ? -28.169 32.749 17.834 1.00 30.56 114 LYS D N 1
ATOM 3041 C CA . LYS D 2 114 ? -28.191 34.216 17.881 1.00 30.60 114 LYS D CA 1
ATOM 3042 C C . LYS D 2 114 ? -26.846 34.769 17.410 1.00 30.99 114 LYS D C 1
ATOM 3043 O O . LYS D 2 114 ? -26.784 35.730 16.634 1.00 30.25 114 LYS D O 1
ATOM 3049 N N . GLU D 2 115 ? -25.758 34.169 17.902 1.00 32.30 115 GLU D N 1
ATOM 3050 C CA . GLU D 2 115 ? -24.426 34.669 17.589 1.00 34.42 115 GLU D CA 1
ATOM 3051 C C . GLU D 2 115 ? -24.098 34.459 16.111 1.00 32.26 115 GLU D C 1
ATOM 3052 O O . GLU D 2 115 ? -23.497 35.325 15.481 1.00 32.45 115 GLU D O 1
ATOM 3058 N N . THR D 2 116 ? -24.489 33.305 15.571 1.00 30.38 116 THR D N 1
ATOM 3059 C CA . THR D 2 116 ? -24.360 33.033 14.141 1.00 29.40 116 THR D CA 1
ATOM 3060 C C . THR D 2 116 ? -25.036 34.120 13.290 1.00 27.82 116 THR D C 1
ATOM 3061 O O . THR D 2 116 ? -24.428 34.693 12.383 1.00 27.33 116 THR D O 1
ATOM 3065 N N . TYR D 2 117 ? -26.287 34.414 13.606 1.00 27.28 117 TYR D N 1
ATOM 3066 C CA . TYR D 2 117 ? -27.037 35.404 12.865 1.00 26.18 117 TYR D CA 1
ATOM 3067 C C . TYR D 2 117 ? -26.427 36.797 13.031 1.00 26.94 117 TYR D C 1
ATOM 3068 O O . TYR D 2 117 ? -26.372 37.593 12.082 1.00 26.18 117 TYR D O 1
ATOM 3077 N N . ALA D 2 118 ? -25.938 37.069 14.234 1.00 28.48 118 ALA D N 1
ATOM 3078 C CA . ALA D 2 118 ? -25.374 38.378 14.542 1.00 29.71 118 ALA D CA 1
ATOM 3079 C C . ALA D 2 118 ? -24.116 38.585 13.705 1.00 29.60 118 ALA D C 1
ATOM 3080 O O . ALA D 2 118 ? -23.882 39.669 13.165 1.00 29.50 118 ALA D O 1
ATOM 3082 N N . SER D 2 119 ? -23.313 37.528 13.589 1.00 29.67 119 SER D N 1
ATOM 3083 C CA . SER D 2 119 ? -22.090 37.584 12.812 1.00 31.12 119 SER D CA 1
ATOM 3084 C C . SER D 2 119 ? -22.373 37.732 11.339 1.00 29.68 119 SER D C 1
ATOM 3085 O O . SER D 2 119 ? -21.591 38.359 10.638 1.00 30.86 119 SER D O 1
ATOM 3088 N N . LEU D 2 120 ? -23.487 37.165 10.857 1.00 27.19 120 LEU D N 1
ATOM 3089 C CA . LEU D 2 120 ? -23.821 37.276 9.449 1.00 27.29 120 LEU D CA 1
ATOM 3090 C C . LEU D 2 120 ? -24.564 38.561 9.089 1.00 27.75 120 LEU D C 1
ATOM 3091 O O . LEU D 2 120 ? -24.710 38.896 7.903 1.00 29.80 120 LEU D O 1
ATOM 3096 N N . GLY D 2 121 ? -25.047 39.289 10.095 1.00 26.00 121 GLY D N 1
ATOM 3097 C CA . GLY D 2 121 ? -25.841 40.463 9.837 1.00 25.58 121 GLY D CA 1
ATOM 3098 C C . GLY D 2 121 ? -27.270 40.117 9.464 1.00 25.04 121 GLY D C 1
ATOM 3099 O O . GLY D 2 121 ? -27.965 40.907 8.811 1.00 25.18 121 GLY D O 1
ATOM 3100 N N . VAL D 2 122 ? -27.735 38.949 9.882 1.00 25.11 122 VAL D N 1
ATOM 3101 C CA . VAL D 2 122 ? -29.129 38.574 9.628 1.00 24.78 122 VAL D CA 1
ATOM 3102 C C . VAL D 2 122 ? -30.023 39.433 10.534 1.00 26.00 122 VAL D C 1
ATOM 3103 O O . VAL D 2 122 ? -29.767 39.523 11.752 1.00 27.17 122 VAL D O 1
ATOM 3107 N N . PRO D 2 123 ? -31.046 40.097 9.946 1.00 24.95 123 PRO D N 1
ATOM 3108 C CA . PRO D 2 123 ? -31.858 41.049 10.718 1.00 25.73 123 PRO D CA 1
ATOM 3109 C C . PRO D 2 123 ? -32.731 40.385 11.769 1.00 26.98 123 PRO D C 1
ATOM 3110 O O . PRO D 2 123 ? -33.567 39.525 11.451 1.00 26.87 123 PRO D O 1
ATOM 3114 N N . ALA D 2 124 ? -32.558 40.810 13.012 1.00 28.28 124 ALA D N 1
ATOM 3115 C CA . ALA D 2 124 ? -33.308 40.265 14.132 1.00 28.99 124 ALA D CA 1
ATOM 3116 C C . ALA D 2 124 ? -34.822 40.435 13.994 1.00 26.78 124 ALA D C 1
ATOM 3117 O O . ALA D 2 124 ? -35.562 39.481 14.259 1.00 26.51 124 ALA D O 1
ATOM 3119 N N . ALA D 2 125 ? -35.278 41.616 13.581 1.00 25.90 125 ALA D N 1
ATOM 3120 C CA . ALA D 2 125 ? -36.722 41.879 13.487 1.00 25.05 125 ALA D CA 1
ATOM 3121 C C . ALA D 2 125 ? -37.434 40.926 12.505 1.00 23.88 125 ALA D C 1
ATOM 3122 O O . ALA D 2 125 ? -38.537 40.420 12.783 1.00 23.08 125 ALA D O 1
ATOM 3124 N N . GLY D 2 126 ? -36.800 40.694 11.362 1.00 23.71 126 GLY D N 1
ATOM 3125 C CA . GLY D 2 126 ? -37.350 39.804 10.343 1.00 22.43 126 GLY D CA 1
ATOM 3126 C C . GLY D 2 126 ? -37.396 38.377 10.843 1.00 22.62 126 GLY D C 1
ATOM 3127 O O . GLY D 2 126 ? -38.410 37.692 10.694 1.00 21.80 126 GLY D O 1
ATOM 3128 N N . ASN D 2 127 ? -36.307 37.919 11.470 1.00 22.92 127 ASN D N 1
ATOM 3129 C CA . ASN D 2 127 ? -36.337 36.605 12.085 1.00 23.21 127 ASN D CA 1
ATOM 3130 C C . ASN D 2 127 ? -37.456 36.469 13.092 1.00 21.99 127 ASN D C 1
ATOM 3131 O O . ASN D 2 127 ? -38.195 35.477 13.079 1.00 21.34 127 ASN D O 1
ATOM 3136 N N . ALA D 2 128 ? -37.594 37.462 13.966 1.00 23.07 128 ALA D N 1
ATOM 3137 C CA . ALA D 2 128 ? -38.607 37.395 15.010 1.00 22.97 128 ALA D CA 1
ATOM 3138 C C . ALA D 2 128 ? -40.002 37.330 14.404 1.00 22.08 128 ALA D C 1
ATOM 3139 O O . ALA D 2 128 ? -40.864 36.587 14.876 1.00 23.32 128 ALA D O 1
ATOM 3141 N N . ARG D 2 129 ? -40.241 38.078 13.336 1.00 20.57 129 ARG D N 1
ATOM 3142 C CA . ARG D 2 129 ? -41.552 38.049 12.746 1.00 18.77 129 ARG D CA 1
ATOM 3143 C C . ARG D 2 129 ? -41.846 36.722 12.062 1.00 18.38 129 ARG D C 1
ATOM 3144 O O . ARG D 2 129 ? -42.959 36.216 12.157 1.00 18.83 129 ARG D O 1
ATOM 3152 N N . ALA D 2 130 ? -40.873 36.160 11.366 1.00 18.06 130 ALA D N 1
ATOM 3153 C CA . ALA D 2 130 ? -41.078 34.850 10.737 1.00 17.29 130 ALA D CA 1
ATOM 3154 C C . ALA D 2 130 ? -41.440 33.801 11.796 1.00 18.14 130 ALA D C 1
ATOM 3155 O O . ALA D 2 130 ? -42.375 33.014 11.615 1.00 17.24 130 ALA D O 1
ATOM 3157 N N . VAL D 2 131 ? -40.717 33.814 12.916 1.00 18.69 131 VAL D N 1
ATOM 3158 C CA . VAL D 2 131 ? -41.005 32.853 13.983 1.00 19.70 131 VAL D CA 1
ATOM 3159 C C . VAL D 2 131 ? -42.412 33.113 14.532 1.00 19.76 131 VAL D C 1
ATOM 3160 O O . VAL D 2 131 ? -43.158 32.189 14.794 1.00 19.43 131 VAL D O 1
ATOM 3164 N N . ALA D 2 132 ? -42.783 34.382 14.661 1.00 20.91 132 ALA D N 1
ATOM 3165 C CA . ALA D 2 132 ? -44.091 34.736 15.199 1.00 21.28 132 ALA D CA 1
ATOM 3166 C C . ALA D 2 132 ? -45.242 34.259 14.328 1.00 19.54 132 ALA D C 1
ATOM 3167 O O . ALA D 2 132 ? -46.269 33.814 14.845 1.00 20.17 132 ALA D O 1
ATOM 3169 N N . ILE D 2 133 ? -45.094 34.412 13.017 1.00 18.31 133 ILE D N 1
ATOM 3170 C CA . ILE D 2 133 ? -46.104 33.949 12.077 1.00 17.31 133 ILE D CA 1
ATOM 3171 C C . ILE D 2 133 ? -46.179 32.434 12.097 1.00 17.09 133 ILE D C 1
ATOM 3172 O O . ILE D 2 133 ? -47.269 31.897 12.112 1.00 17.17 133 ILE D O 1
ATOM 3177 N N . MET D 2 134 ? -45.044 31.738 12.123 1.00 15.76 134 MET D N 1
ATOM 3178 C CA . MET D 2 134 ? -45.094 30.274 12.213 1.00 15.82 134 MET D CA 1
ATOM 3179 C C . MET D 2 134 ? -45.864 29.855 13.480 1.00 17.52 134 MET D C 1
ATOM 3180 O O . MET D 2 134 ? -46.656 28.911 13.455 1.00 18.26 134 MET D O 1
ATOM 3185 N N . LYS D 2 135 ? -45.611 30.557 14.583 1.00 18.85 135 LYS D N 1
ATOM 3186 C CA . LYS D 2 135 ? -46.214 30.235 15.881 1.00 19.98 135 LYS D CA 1
ATOM 3187 C C . LYS D 2 135 ? -47.725 30.347 15.770 1.00 19.89 135 LYS D C 1
ATOM 3188 O O . LYS D 2 135 ? -48.448 29.460 16.204 1.00 19.72 135 LYS D O 1
ATOM 3194 N N . ALA D 2 136 ? -48.183 31.456 15.203 1.00 20.17 136 ALA D N 1
ATOM 3195 C CA . ALA D 2 136 ? -49.609 31.711 14.989 1.00 19.88 136 ALA D CA 1
ATOM 3196 C C . ALA D 2 136 ? -50.222 30.668 14.066 1.00 17.52 136 ALA D C 1
ATOM 3197 O O . ALA D 2 136 ? -51.304 30.159 14.327 1.00 18.47 136 ALA D O 1
ATOM 3199 N N . THR D 2 137 ? -49.515 30.337 12.996 1.00 15.31 137 THR D N 1
ATOM 3200 C CA . THR D 2 137 ? -50.040 29.403 11.998 1.00 14.69 137 THR D CA 1
ATOM 3201 C C . THR D 2 137 ? -50.171 27.999 12.589 1.00 16.63 137 THR D C 1
ATOM 3202 O O . THR D 2 137 ? -51.198 27.338 12.423 1.00 17.29 137 THR D O 1
ATOM 3206 N N . VAL D 2 138 ? -49.125 27.537 13.271 1.00 16.92 138 VAL D N 1
ATOM 3207 C CA . VAL D 2 138 ? -49.138 26.253 13.916 1.00 17.55 138 VAL D CA 1
ATOM 3208 C C . VAL D 2 138 ? -50.304 26.177 14.901 1.00 18.94 138 VAL D C 1
ATOM 3209 O O . VAL D 2 138 ? -51.004 25.171 14.956 1.00 19.66 138 VAL D O 1
ATOM 3213 N N . ASN D 2 139 ? -50.516 27.244 15.662 1.00 20.50 139 ASN D N 1
ATOM 3214 C CA . ASN D 2 139 ? -51.628 27.292 16.598 1.00 22.10 139 ASN D CA 1
ATOM 3215 C C . ASN D 2 139 ? -52.955 27.029 15.879 1.00 20.77 139 ASN D C 1
ATOM 3216 O O . ASN D 2 139 ? -53.734 26.187 16.300 1.00 21.00 139 ASN D O 1
ATOM 3221 N N . GLY D 2 140 ? -53.181 27.721 14.766 1.00 20.60 140 GLY D N 1
ATOM 3222 C CA . GLY D 2 140 ? -54.356 27.485 13.949 1.00 19.81 140 GLY D CA 1
ATOM 3223 C C . GLY D 2 140 ? -54.499 26.043 13.477 1.00 19.15 140 GLY D C 1
ATOM 3224 O O . GLY D 2 140 ? -55.591 25.479 13.537 1.00 20.10 140 GLY D O 1
ATOM 3225 N N . PHE D 2 141 ? -53.416 25.439 12.976 1.00 16.98 141 PHE D N 1
ATOM 3226 C CA . PHE D 2 141 ? -53.501 24.061 12.494 1.00 15.80 141 PHE D CA 1
ATOM 3227 C C . PHE D 2 141 ? -53.745 23.060 13.638 1.00 16.80 141 PHE D C 1
ATOM 3228 O O . PHE D 2 141 ? -54.528 22.113 13.476 1.00 17.99 141 PHE D O 1
ATOM 3236 N N . ILE D 2 142 ? -53.082 23.251 14.775 1.00 17.45 142 ILE D N 1
ATOM 3237 C CA . ILE D 2 142 ? -53.288 22.340 15.906 1.00 19.51 142 ILE D CA 1
ATOM 3238 C C . ILE D 2 142 ? -54.737 22.404 16.405 1.00 20.83 142 ILE D C 1
ATOM 3239 O O . ILE D 2 142 ? -55.352 21.370 16.647 1.00 22.67 142 ILE D O 1
ATOM 3244 N N . ASN D 2 143 ? -55.284 23.610 16.516 1.00 22.78 143 ASN D N 1
ATOM 3245 C CA . ASN D 2 143 ? -56.660 23.808 16.944 1.00 23.99 143 ASN D CA 1
ATOM 3246 C C . ASN D 2 143 ? -57.673 23.563 15.827 1.00 22.67 143 ASN D C 1
ATOM 3247 O O . ASN D 2 143 ? -58.887 23.593 16.064 1.00 23.86 143 ASN D O 1
ATOM 3252 N N . ASN D 2 144 ? -57.173 23.357 14.609 1.00 23.97 144 ASN D N 1
ATOM 3253 C CA . ASN D 2 144 ? -57.990 23.040 13.445 1.00 23.22 144 ASN D CA 1
ATOM 3254 C C . ASN D 2 144 ? -58.918 24.198 13.047 1.00 23.24 144 ASN D C 1
ATOM 3255 O O . ASN D 2 144 ? -59.991 24.000 12.457 1.00 23.20 144 ASN D O 1
ATOM 3260 N N . THR D 2 145 ? -58.470 25.415 13.341 1.00 23.24 145 THR D N 1
ATOM 3261 C CA . THR D 2 145 ? -59.217 26.614 12.969 1.00 23.36 145 THR D CA 1
ATOM 3262 C C . THR D 2 145 ? -58.734 27.229 11.651 1.00 22.45 145 THR D C 1
ATOM 3263 O O . THR D 2 145 ? -59.303 28.211 11.181 1.00 22.64 145 THR D O 1
ATOM 3267 N N . ALA D 2 146 ? -57.700 26.656 11.055 1.00 22.34 146 ALA D N 1
ATOM 3268 C CA . ALA D 2 146 ? -57.225 27.134 9.754 1.00 23.00 146 ALA D CA 1
ATOM 3269 C C . ALA D 2 146 ? -58.379 27.153 8.754 1.00 24.37 146 ALA D C 1
ATOM 3270 O O . ALA D 2 146 ? -59.238 26.279 8.783 1.00 25.57 146 ALA D O 1
ATOM 3272 N N . GLN D 2 147 ? -58.395 28.149 7.877 1.00 24.92 147 GLN D N 1
ATOM 3273 C CA A GLN D 2 147 ? -59.564 28.380 7.047 0.60 26.65 147 GLN D CA 1
ATOM 3274 C CA B GLN D 2 147 ? -59.540 28.427 7.002 0.40 27.11 147 GLN D CA 1
ATOM 3275 C C . GLN D 2 147 ? -59.597 27.526 5.773 1.00 25.83 147 GLN D C 1
ATOM 3276 O O . GLN D 2 147 ? -60.675 27.168 5.307 1.00 27.70 147 GLN D O 1
ATOM 3287 N N . GLN D 2 148 ? -58.442 27.161 5.230 1.00 22.66 148 GLN D N 1
ATOM 3288 C CA A GLN D 2 148 ? -58.412 26.390 3.991 0.62 22.37 148 GLN D CA 1
ATOM 3289 C CA B GLN D 2 148 ? -58.417 26.387 3.994 0.38 22.33 148 GLN D CA 1
ATOM 3290 C C . GLN D 2 148 ? -58.160 24.906 4.211 1.00 22.07 148 GLN D C 1
ATOM 3291 O O . GLN D 2 148 ? -58.891 24.078 3.699 1.00 26.08 148 GLN D O 1
ATOM 3302 N N . LYS D 2 149 ? -57.127 24.572 4.969 1.00 18.92 149 LYS D N 1
ATOM 3303 C CA . LYS D 2 149 ? -56.723 23.175 5.067 1.00 17.70 149 LYS D CA 1
ATOM 3304 C C . LYS D 2 149 ? -56.824 22.659 6.497 1.00 18.69 149 LYS D C 1
ATOM 3305 O O . LYS D 2 149 ? -56.033 23.010 7.356 1.00 20.17 149 LYS D O 1
ATOM 3311 N N . LYS D 2 150 ? -57.822 21.826 6.742 1.00 17.48 150 LYS D N 1
ATOM 3312 C CA . LYS D 2 150 ? -58.051 21.261 8.059 1.00 18.43 150 LYS D CA 1
ATOM 3313 C C . LYS D 2 150 ? -57.587 19.817 8.077 1.00 18.52 150 LYS D C 1
ATOM 3314 O O . LYS D 2 150 ? -57.203 19.259 7.038 1.00 17.62 150 LYS D O 1
ATOM 3320 N N . LEU D 2 151 ? -57.637 19.229 9.277 1.00 19.74 151 LEU D N 1
ATOM 3321 C CA . LEU D 2 151 ? -57.227 17.851 9.511 1.00 21.10 151 LEU D CA 1
ATOM 3322 C C . LEU D 2 151 ? -58.394 17.168 10.221 1.00 22.17 151 LEU D C 1
ATOM 3323 O O . LEU D 2 151 ? -58.936 17.721 11.171 1.00 22.61 151 LEU D O 1
ATOM 3328 N N . SER D 2 152 ? -58.794 15.988 9.758 1.00 23.30 152 SER D N 1
ATOM 3329 C CA A SER D 2 152 ? -59.888 15.259 10.392 0.43 25.70 152 SER D CA 1
ATOM 3330 C CA B SER D 2 152 ? -59.888 15.264 10.394 0.57 25.73 152 SER D CA 1
ATOM 3331 C C . SER D 2 152 ? -59.397 14.529 11.631 1.00 27.31 152 SER D C 1
ATOM 3332 O O . SER D 2 152 ? -58.487 13.703 11.557 1.00 28.37 152 SER D O 1
ATOM 3337 N N . THR D 2 153 ? -59.999 14.842 12.772 1.00 26.25 153 THR D N 1
ATOM 3338 C CA . THR D 2 153 ? -59.670 14.167 14.015 1.00 27.73 153 THR D CA 1
ATOM 3339 C C . THR D 2 153 ? -60.966 14.010 14.786 1.00 29.61 153 THR D C 1
ATOM 3340 O O . THR D 2 153 ? -61.943 14.719 14.502 1.00 29.40 153 THR D O 1
ATOM 3344 N N . PRO D 2 154 ? -60.988 13.080 15.751 1.00 33.72 154 PRO D N 1
ATOM 3345 C CA . PRO D 2 154 ? -62.146 13.007 16.641 1.00 37.05 154 PRO D CA 1
ATOM 3346 C C . PRO D 2 154 ? -62.268 14.299 17.429 1.00 36.48 154 PRO D C 1
ATOM 3347 O O . PRO D 2 154 ? -61.265 14.795 17.927 1.00 34.75 154 PRO D O 1
ATOM 3351 N N . ALA D 2 155 ? -63.477 14.833 17.543 1.00 39.44 155 ALA D N 1
ATOM 3352 C CA . ALA D 2 155 ? -63.689 16.088 18.246 1.00 41.99 155 ALA D CA 1
ATOM 3353 C C . ALA D 2 155 ? -63.201 16.014 19.692 1.00 42.09 155 ALA D C 1
ATOM 3354 O O . ALA D 2 155 ? -63.392 15.014 20.382 1.00 44.39 155 ALA D O 1
ATOM 3356 N N . GLY D 2 156 ? -62.554 17.088 20.130 1.00 38.75 156 GLY D N 1
ATOM 3357 C CA . GLY D 2 156 ? -61.994 17.185 21.461 1.00 38.24 156 GLY D CA 1
ATOM 3358 C C . GLY D 2 156 ? -61.092 18.398 21.587 1.00 37.20 156 GLY D C 1
ATOM 3359 O O . GLY D 2 156 ? -61.010 19.239 20.679 1.00 36.25 156 GLY D O 1
ATOM 3360 N N . ASP D 2 157 ? -60.392 18.470 22.709 1.00 38.63 157 ASP D N 1
ATOM 3361 C CA . ASP D 2 157 ? -59.661 19.665 23.106 1.00 40.31 157 ASP D CA 1
ATOM 3362 C C . ASP D 2 157 ? -58.151 19.461 23.093 1.00 38.12 157 ASP D C 1
ATOM 3363 O O . ASP D 2 157 ? -57.633 18.615 23.826 1.00 38.36 157 ASP D O 1
ATOM 3368 N N . CYS D 2 158 ? -57.446 20.249 22.275 1.00 34.07 158 CYS D N 1
ATOM 3369 C CA . CYS D 2 158 ? -55.989 20.162 22.206 1.00 32.94 158 CYS D CA 1
ATOM 3370 C C . CYS D 2 158 ? -55.288 21.419 22.721 1.00 32.89 158 CYS D C 1
ATOM 3371 O O . CYS D 2 158 ? -54.121 21.660 22.419 1.00 31.70 158 CYS D O 1
ATOM 3374 N N . SER D 2 159 ? -55.991 22.210 23.531 1.00 36.11 159 SER D N 1
ATOM 3375 C CA . SER D 2 159 ? -55.436 23.465 24.016 1.00 37.04 159 SER D CA 1
ATOM 3376 C C . SER D 2 159 ? -54.105 23.286 24.756 1.00 34.88 159 SER D C 1
ATOM 3377 O O . SER D 2 159 ? -53.199 24.110 24.611 1.00 33.36 159 SER D O 1
ATOM 3380 N N . ALA D 2 160 ? -53.968 22.215 25.527 1.00 35.46 160 ALA D N 1
ATOM 3381 C CA . ALA D 2 160 ? -52.716 21.983 26.244 1.00 35.76 160 ALA D CA 1
ATOM 3382 C C . ALA D 2 160 ? -51.555 21.749 25.270 1.00 33.94 160 ALA D C 1
ATOM 3383 O O . ALA D 2 160 ? -50.487 22.338 25.426 1.00 33.44 160 ALA D O 1
ATOM 3385 N N . LEU D 2 161 ? -51.775 20.907 24.265 1.00 33.06 161 LEU D N 1
ATOM 3386 C CA . LEU D 2 161 ? -50.763 20.670 23.241 1.00 31.38 161 LEU D CA 1
ATOM 3387 C C . LEU D 2 161 ? -50.430 21.970 22.471 1.00 29.99 161 LEU D C 1
ATOM 3388 O O . LEU D 2 161 ? -49.267 22.245 22.144 1.00 29.03 161 LEU D O 1
ATOM 3393 N N . ALA D 2 162 ? -51.445 22.778 22.195 1.00 29.81 162 ALA D N 1
ATOM 3394 C CA . ALA D 2 162 ? -51.222 24.014 21.451 1.00 28.61 162 ALA D CA 1
ATOM 3395 C C . ALA D 2 162 ? -50.330 24.956 22.268 1.00 29.46 162 ALA D C 1
ATOM 3396 O O . ALA D 2 162 ? -49.406 25.568 21.731 1.00 28.82 162 ALA D O 1
ATOM 3398 N N . SER D 2 163 ? -50.588 25.042 23.571 1.00 31.62 163 SER D N 1
ATOM 3399 C CA . SER D 2 163 ? -49.787 25.869 24.466 1.00 32.25 163 SER D CA 1
ATOM 3400 C C . SER D 2 163 ? -48.348 25.401 24.512 1.00 30.81 163 SER D C 1
ATOM 3401 O O . SER D 2 163 ? -47.418 26.207 2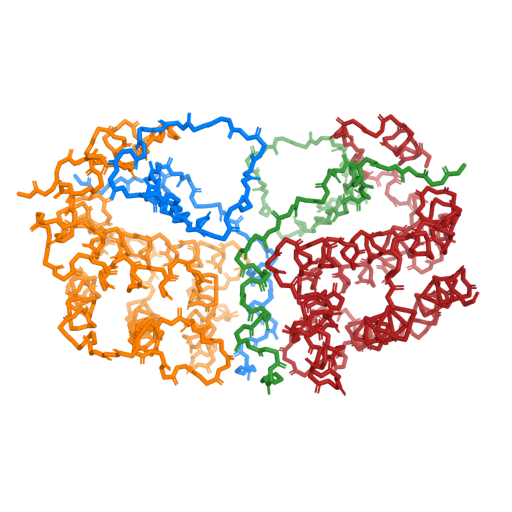4.523 1.00 30.41 163 SER D O 1
ATOM 3404 N N . GLU D 2 164 ? -48.167 24.089 24.516 1.00 30.96 164 GLU D N 1
ATOM 3405 C CA . GLU D 2 164 ? -46.832 23.514 24.612 1.00 30.75 164 GLU D CA 1
ATOM 3406 C C . GLU D 2 164 ? -46.027 23.850 23.358 1.00 29.08 164 GLU D C 1
ATOM 3407 O O . GLU D 2 164 ? -44.850 24.223 23.433 1.00 28.78 164 GLU D O 1
ATOM 3413 N N . ALA D 2 165 ? -46.665 23.697 22.204 1.00 27.99 165 ALA D N 1
ATOM 3414 C CA . ALA D 2 165 ? -46.069 24.083 20.933 1.00 26.52 165 ALA D CA 1
ATOM 3415 C C . ALA D 2 165 ? -45.656 25.555 20.964 1.00 26.23 165 ALA D C 1
ATOM 3416 O O . ALA D 2 165 ? -44.549 25.891 20.570 1.00 25.64 165 ALA D O 1
ATOM 3418 N N . GLY D 2 166 ? -46.551 26.422 21.423 1.00 26.82 166 GLY D N 1
ATOM 3419 C CA . GLY D 2 166 ? -46.262 27.841 21.544 1.00 26.93 166 GLY D CA 1
ATOM 3420 C C . GLY D 2 166 ? -45.035 28.123 22.399 1.00 27.50 166 GLY D C 1
ATOM 3421 O O . GLY D 2 166 ? -44.229 29.014 22.102 1.00 27.06 166 GLY D O 1
ATOM 3422 N N . GLY D 2 167 ? -44.888 27.340 23.463 1.00 29.52 167 GLY D N 1
ATOM 3423 C CA . GLY D 2 167 ? -43.759 27.476 24.367 1.00 30.71 167 GLY D CA 1
ATOM 3424 C C . GLY D 2 167 ? -42.446 27.119 23.708 1.00 29.93 167 GLY D C 1
ATOM 3425 O O . GLY D 2 167 ? -41.416 27.733 24.013 1.00 30.50 167 GLY D O 1
ATOM 3426 N N . TYR D 2 168 ? -42.469 26.137 22.809 1.00 28.05 168 TYR D N 1
ATOM 3427 C CA . TYR D 2 168 ? -41.280 25.805 22.024 1.00 26.73 168 TYR D CA 1
ATOM 3428 C C . TYR D 2 168 ? -40.923 26.975 21.105 1.00 25.80 168 TYR D C 1
ATOM 3429 O O . TYR D 2 168 ? -39.751 27.316 20.961 1.00 25.67 168 TYR D O 1
ATOM 3438 N N . PHE D 2 169 ? -41.921 27.574 20.459 1.00 25.31 169 PHE D N 1
ATOM 3439 C CA . PHE D 2 169 ? -41.659 28.760 19.659 1.00 24.62 169 PHE D CA 1
ATOM 3440 C C . PHE D 2 169 ? -41.094 29.869 20.555 1.00 26.22 169 PHE D C 1
ATOM 3441 O O . PHE D 2 169 ? -40.214 30.617 20.137 1.00 26.12 169 PHE D O 1
ATOM 3449 N N . ASP D 2 170 ? -41.592 29.971 21.785 1.00 29.26 170 ASP D N 1
ATOM 3450 C CA . ASP D 2 170 ? -41.101 31.010 22.678 1.00 31.29 170 ASP D CA 1
ATOM 3451 C C . ASP D 2 170 ? -39.640 30.747 23.025 1.00 30.98 170 ASP D C 1
ATOM 3452 O O . ASP D 2 170 ? -38.858 31.677 23.231 1.00 32.25 170 ASP D O 1
ATOM 3457 N N . LYS D 2 171 ? -39.267 29.480 23.083 1.00 29.58 171 LYS D N 1
ATOM 3458 C CA . LYS D 2 171 ? -37.881 29.164 23.320 1.00 29.84 171 LYS D CA 1
ATOM 3459 C C . LYS D 2 171 ? -37.021 29.614 22.177 1.00 27.85 171 LYS D C 1
ATOM 3460 O O . LYS D 2 171 ? -35.914 30.079 22.402 1.00 27.51 171 LYS D O 1
ATOM 3466 N N . VAL D 2 172 ? -37.513 29.468 20.939 1.00 25.95 172 VAL D N 1
ATOM 3467 C CA . VAL D 2 172 ? -36.769 29.971 19.793 1.00 25.24 172 VAL D CA 1
ATOM 3468 C C . VAL D 2 172 ? -36.628 31.500 19.927 1.00 25.68 172 VAL D C 1
ATOM 3469 O O . VAL D 2 172 ? -35.537 32.047 19.755 1.00 25.90 172 VAL D O 1
ATOM 3473 N N . SER D 2 173 ? -37.729 32.172 20.251 1.00 28.82 173 SER D N 1
ATOM 3474 C CA . SER D 2 173 ? -37.747 33.625 20.332 1.00 31.05 173 SER D CA 1
ATOM 3475 C C . SER D 2 173 ? -36.787 34.108 21.410 1.00 33.85 173 SER D C 1
ATOM 3476 O O . SER D 2 173 ? -35.987 35.009 21.179 1.00 34.21 173 SER D O 1
ATOM 3479 N N . SER D 2 174 ? -36.856 33.481 22.574 1.00 36.35 174 SER D N 1
ATOM 3480 C CA . SER D 2 174 ? -35.951 33.813 23.669 1.00 40.02 174 SER D CA 1
ATOM 3481 C C . SER D 2 174 ? -34.489 33.663 23.284 1.00 38.18 174 SER D C 1
ATOM 3482 O O . SER D 2 174 ? -33.651 34.471 23.687 1.00 39.41 174 SER D O 1
ATOM 3485 N N . ALA D 2 175 ? -34.173 32.624 22.511 1.00 34.25 175 ALA D N 1
ATOM 3486 C CA . ALA D 2 175 ? -32.787 32.322 22.193 1.00 33.31 175 ALA D CA 1
ATOM 3487 C C . ALA D 2 175 ? -32.197 33.350 21.232 1.00 32.62 175 ALA D C 1
ATOM 3488 O O . ALA D 2 175 ? -30.995 33.617 21.250 1.00 33.36 175 ALA D O 1
ATOM 3490 N N . LEU D 2 176 ? -33.058 33.949 20.425 1.00 31.97 176 LEU D N 1
ATOM 3491 C CA . LEU D 2 176 ? -32.627 34.878 19.390 1.00 33.87 176 LEU D CA 1
ATOM 3492 C C . LEU D 2 176 ? -32.710 36.337 19.859 1.00 37.44 176 LEU D C 1
ATOM 3493 O O . LEU D 2 176 ? -32.156 37.227 19.209 1.00 38.61 176 LEU D O 1
ATOM 3498 N N . ALA D 2 177 ? -33.407 36.561 20.969 1.00 40.26 177 ALA D N 1
ATOM 3499 C CA . ALA D 2 177 ? -33.630 37.909 21.497 1.00 44.14 177 ALA D CA 1
ATOM 3500 C C . ALA D 2 177 ? -32.344 38.498 22.083 1.00 50.49 177 ALA D C 1
ATOM 3501 O O . ALA D 2 177 ? -31.496 37.758 22.586 1.00 52.64 177 ALA D O 1
#

Sequence (476 aa):
KMMATDSKAPLIELFDERDGCKGPAANKASDVGEPGLCVKVSMQKVAMNAAAAKSVATNYMRKMLDAFSKVITSADGKAAYVGGADLQQALKKFVSDGNKRMDAVNAIVSNASCIVSSDAVSGMVCENPALIIAPNGGVYSNRKMAACLRDAEIILRRYVSYSLLSGDSSVLEDRCLNGLKETYASLGVPAAGNARAVAIMKATVNGFINNTAQQQKKLSTPAGDCSALASEAGGYFDKVSSALAKMMATDSKAPLIELFDERDGCKGPAANKASDVGEPGLCVKVSMQKVAMNAAAAKSVATNYMRKDAFSKVITSADGKAAYVGGADLQALKKFVSDGNKRMDAVNAIVSNASCIVSSDAVSGMVCENPALIIAPNGGVYSNRKMAACLRDAEIILRRYVSYSLLSGDSSVLEDRCLNGLKETYASLGVPAAGNARAVAIMKATVNGFINNTAQQQQKKLSSTPAGDCSALASEAGGYFDKVSSALA